Protein AF-A0A1I3JS16-F1 (afdb_monomer)

Secondary structure (DSSP, 8-state):
---SSSSSTTTTTS-------S----------TTSEEEEEEEEEEEE-S----TT-BPPPPP-GGG-SEEEEEEEETT--EEEEEE----TTS-EEEEEESSEEEEEEEEESSSS-EEEEEEEEEESTT---SSSPPEEEEEESTT----EEEEEEEE---TT----EEEEEEEETTT-PBPBPTTS-B--EEEE-SGGGTTEEEEEEEEEPSEEEEEEEEEE-TTS-EEEEEEEEEEE-TT-EEE-SS-EE--S-TT-PPPPPEEEEEEEETT--BTTEEEEEEEEEPPTT---SEEEEEEEETTSSS-EEEES---TT-TTS-EEEGGG-TTEEEE--BTT--EEEEEEETT-EEEEEEEEEETTEEPPPEEPPPP-S---PBPTTSPBP--EEE--SSPEE-EEEEEEEEEEEEESSTTSPPEEEEEEEEE---SSPEEPP--BSSSSSEEEETTEEEEEEE-TTS-EESEE-S-S-EEEEEEE--------EEE-SS-----EEEE-TT--B---S-----SSSEEEP----TT----EEEE--------S-----EEEEEEEEEETTTEEEEEEEEEEE-TTS-EEEEEEEEEEE---

Structure (mmCIF, N/CA/C/O backbone):
data_AF-A0A1I3JS16-F1
#
_entry.id   AF-A0A1I3JS16-F1
#
loop_
_atom_site.group_PDB
_atom_site.id
_atom_site.type_symbol
_atom_site.label_atom_id
_atom_site.label_alt_id
_atom_site.label_comp_id
_atom_site.label_asym_id
_atom_site.label_entity_id
_atom_site.label_seq_id
_atom_site.pdbx_PDB_ins_code
_atom_site.Cartn_x
_atom_site.Cartn_y
_atom_site.Cartn_z
_atom_site.occupancy
_atom_site.B_iso_or_equiv
_atom_site.auth_seq_id
_atom_site.auth_comp_id
_atom_site.auth_asym_id
_atom_site.auth_atom_id
_atom_site.pdbx_PDB_model_num
ATOM 1 N N . MET A 1 1 ? 3.104 -5.484 47.050 1.00 36.00 1 MET A N 1
ATOM 2 C CA . MET A 1 1 ? 2.682 -4.870 45.769 1.00 36.00 1 MET A CA 1
ATOM 3 C C . MET A 1 1 ? 2.793 -3.350 45.876 1.00 36.00 1 MET A C 1
ATOM 5 O O . MET A 1 1 ? 1.995 -2.778 46.599 1.00 36.00 1 MET A O 1
ATOM 9 N N . LYS A 1 2 ? 3.849 -2.746 45.293 1.00 24.77 2 LYS A N 1
ATOM 10 C CA . LYS A 1 2 ? 4.133 -1.285 45.111 1.00 24.77 2 LYS A CA 1
ATOM 11 C C . LYS A 1 2 ? 5.629 -0.971 44.828 1.00 24.77 2 LYS A C 1
ATOM 13 O O . LYS A 1 2 ? 6.026 0.186 44.870 1.00 24.77 2 LYS A O 1
ATOM 18 N N . LYS A 1 3 ? 6.484 -1.968 44.535 1.00 26.83 3 LYS A N 1
ATOM 19 C CA . LYS A 1 3 ? 7.935 -1.767 44.297 1.00 26.83 3 LYS A CA 1
ATOM 20 C C . LYS A 1 3 ? 8.394 -1.822 42.826 1.00 26.83 3 LYS A C 1
ATOM 22 O O . LYS A 1 3 ? 9.567 -1.589 42.583 1.00 26.83 3 LYS A O 1
ATOM 27 N N . PHE A 1 4 ? 7.504 -2.045 41.855 1.00 39.28 4 PHE A N 1
ATOM 28 C CA . PHE A 1 4 ? 7.870 -2.135 40.427 1.00 39.28 4 PHE A CA 1
ATOM 29 C C . PHE A 1 4 ? 8.138 -0.778 39.734 1.00 39.28 4 PHE A C 1
ATOM 31 O O . PHE A 1 4 ? 8.654 -0.749 38.627 1.00 39.28 4 PHE A O 1
ATOM 38 N N . VAL A 1 5 ? 7.830 0.360 40.374 1.00 34.88 5 VAL A N 1
ATOM 39 C CA . VAL A 1 5 ? 7.668 1.653 39.669 1.00 34.88 5 VAL A CA 1
ATOM 40 C C . VAL A 1 5 ? 8.932 2.531 39.618 1.00 34.88 5 VAL A C 1
ATOM 42 O O . VAL A 1 5 ? 8.975 3.488 38.857 1.00 34.88 5 VAL A O 1
ATOM 45 N N . LYS A 1 6 ? 9.995 2.249 40.385 1.00 26.12 6 LYS A N 1
ATOM 46 C CA . LYS A 1 6 ? 11.126 3.201 40.503 1.00 26.12 6 LYS A CA 1
ATOM 47 C C . LYS A 1 6 ? 12.374 2.883 39.678 1.00 26.12 6 LYS A C 1
ATOM 49 O O . LYS A 1 6 ? 13.189 3.779 39.499 1.00 26.12 6 LYS A O 1
ATOM 54 N N . SER A 1 7 ? 12.516 1.675 39.141 1.00 33.47 7 SER A N 1
ATOM 55 C CA . SER A 1 7 ? 13.768 1.269 38.479 1.00 33.47 7 SER A CA 1
ATOM 56 C C . SER A 1 7 ? 13.761 1.420 36.954 1.00 33.47 7 SER A C 1
ATOM 58 O O . SER A 1 7 ? 14.811 1.290 36.341 1.00 33.47 7 SER A O 1
ATOM 60 N N . PHE A 1 8 ? 12.612 1.728 36.338 1.00 37.50 8 PHE A N 1
ATOM 61 C CA . PHE A 1 8 ? 12.497 1.833 34.874 1.00 37.50 8 PHE A CA 1
ATOM 62 C C . PHE A 1 8 ? 12.822 3.230 34.316 1.00 37.50 8 PHE A C 1
ATOM 64 O O . PHE A 1 8 ? 13.258 3.359 33.176 1.00 37.50 8 PHE A O 1
ATOM 71 N N . LEU A 1 9 ? 12.671 4.285 35.125 1.00 28.89 9 LEU A N 1
ATOM 72 C CA . LEU A 1 9 ? 12.817 5.681 34.686 1.00 28.89 9 LEU A CA 1
ATOM 73 C C . LEU A 1 9 ? 14.262 6.110 34.374 1.00 28.89 9 LEU A C 1
ATOM 75 O O . LEU A 1 9 ? 14.454 7.177 33.804 1.00 28.89 9 LEU A O 1
ATOM 79 N N . MET A 1 10 ? 15.271 5.302 34.714 1.00 27.89 10 MET A N 1
ATOM 80 C CA . MET A 1 10 ? 16.682 5.683 34.555 1.00 27.89 10 MET A CA 1
ATOM 81 C C . MET A 1 10 ? 17.410 4.950 33.412 1.00 27.89 10 MET A C 1
ATOM 83 O O . MET A 1 10 ? 18.504 5.359 33.040 1.00 27.89 10 MET A O 1
ATOM 87 N N . ALA A 1 11 ? 16.806 3.916 32.811 1.00 33.19 11 ALA A N 1
ATOM 88 C CA . ALA A 1 11 ? 17.453 3.091 31.779 1.00 33.19 11 ALA A CA 1
ATOM 89 C C . ALA A 1 11 ? 17.170 3.541 30.330 1.00 33.19 11 ALA A C 1
ATOM 91 O O . ALA A 1 11 ? 17.898 3.158 29.418 1.00 33.19 11 ALA A O 1
ATOM 92 N N . ALA A 1 12 ? 16.173 4.404 30.098 1.00 28.02 12 ALA A N 1
ATOM 93 C CA . ALA A 1 12 ? 15.849 4.901 28.755 1.00 28.02 12 ALA A CA 1
ATOM 94 C C . ALA A 1 12 ? 16.879 5.905 28.185 1.00 28.02 12 ALA A C 1
ATOM 96 O O . ALA A 1 12 ? 16.790 6.271 27.019 1.00 28.02 12 ALA A O 1
ATOM 97 N N . ALA A 1 13 ? 17.863 6.342 28.980 1.00 25.38 13 ALA A N 1
ATOM 98 C CA . ALA A 1 13 ? 18.853 7.343 28.573 1.00 25.38 13 ALA A CA 1
ATOM 99 C C . ALA A 1 13 ? 20.267 6.784 28.296 1.00 25.38 13 ALA A C 1
ATOM 101 O O . ALA A 1 13 ? 21.154 7.569 27.975 1.00 25.38 13 ALA A O 1
ATOM 102 N N . ALA A 1 14 ? 20.508 5.468 28.411 1.00 24.94 14 ALA A N 1
ATOM 103 C CA . ALA A 1 14 ? 21.877 4.920 28.418 1.00 24.94 14 ALA A CA 1
ATOM 104 C C . ALA A 1 14 ? 22.189 3.792 27.411 1.00 24.94 14 ALA A C 1
ATOM 106 O O . ALA A 1 14 ? 23.274 3.223 27.487 1.00 24.94 14 ALA A O 1
ATOM 107 N N . LEU A 1 15 ? 21.324 3.492 26.434 1.00 32.91 15 LEU A N 1
ATOM 108 C CA . LEU A 1 15 ? 21.710 2.672 25.272 1.00 32.91 15 LEU A CA 1
ATOM 109 C C . LEU A 1 15 ? 21.661 3.512 23.987 1.00 32.91 15 LEU A C 1
ATOM 111 O O . LEU A 1 15 ? 20.773 3.381 23.151 1.00 32.91 15 LEU A O 1
ATOM 115 N N . MET A 1 16 ? 22.640 4.406 23.842 1.00 26.41 16 MET A N 1
ATOM 116 C CA . MET A 1 16 ? 23.103 4.853 22.529 1.00 26.41 16 MET A CA 1
ATOM 117 C C . MET A 1 16 ? 24.482 4.239 22.270 1.00 26.41 16 MET A C 1
ATOM 119 O O . MET A 1 16 ? 25.344 4.303 23.141 1.00 26.41 16 MET A O 1
ATOM 123 N N . LEU A 1 17 ? 24.664 3.734 21.043 1.00 23.64 17 LEU A N 1
ATOM 124 C CA . LEU A 1 17 ? 25.886 3.186 20.429 1.00 23.64 17 LEU A CA 1
ATOM 125 C C . LEU A 1 17 ? 26.312 1.781 20.897 1.00 23.64 17 LEU A C 1
ATOM 127 O O . LEU A 1 17 ? 26.845 1.614 21.982 1.00 23.64 17 LEU A O 1
ATOM 131 N N . PHE A 1 18 ? 26.136 0.774 20.032 1.00 23.62 18 PHE A N 1
ATOM 132 C CA . PHE A 1 18 ? 27.180 0.313 19.102 1.00 23.62 18 PHE A CA 1
ATOM 133 C C . PHE A 1 18 ? 26.540 -0.486 17.954 1.00 23.62 18 PHE A C 1
ATOM 135 O O . PHE A 1 18 ? 26.076 -1.608 18.131 1.00 23.62 18 PHE A O 1
ATOM 142 N N . ALA A 1 19 ? 26.547 0.097 16.754 1.00 26.88 19 ALA A N 1
ATOM 143 C CA . ALA A 1 19 ? 26.503 -0.678 15.523 1.00 26.88 19 ALA A CA 1
ATOM 144 C C . ALA A 1 19 ? 27.893 -1.299 15.330 1.00 26.88 19 ALA A C 1
ATOM 146 O O . ALA A 1 19 ? 28.891 -0.582 15.292 1.00 26.88 19 ALA A O 1
ATOM 147 N N . GLY A 1 20 ? 27.958 -2.622 15.228 1.00 20.98 20 GLY A N 1
ATOM 148 C CA . GLY A 1 20 ? 29.197 -3.344 14.975 1.00 20.98 20 GLY A CA 1
ATOM 149 C C . GLY A 1 20 ? 28.894 -4.666 14.294 1.00 20.98 20 GLY A C 1
ATOM 150 O O . GLY A 1 20 ? 28.431 -5.608 14.930 1.00 20.98 20 GLY A O 1
ATOM 151 N N . CYS A 1 21 ? 29.133 -4.717 12.986 1.00 21.02 21 CYS A N 1
ATOM 152 C CA . CYS A 1 21 ? 29.201 -5.957 12.231 1.00 21.02 21 CYS A CA 1
ATOM 153 C C . CYS A 1 21 ? 30.266 -6.882 12.843 1.00 21.02 21 CYS A C 1
ATOM 155 O O . CYS A 1 21 ? 31.395 -6.459 13.068 1.00 21.02 21 CYS A O 1
ATOM 157 N N . SER A 1 22 ? 29.867 -8.130 13.093 1.00 29.55 22 SER A N 1
ATOM 158 C CA . SER A 1 22 ? 30.662 -9.368 13.098 1.00 29.55 22 SER A CA 1
ATOM 159 C C . SER A 1 22 ? 32.195 -9.257 13.129 1.00 29.55 22 SER A C 1
ATOM 161 O O . SER A 1 22 ? 32.814 -8.894 12.130 1.00 29.55 22 SER A O 1
ATOM 163 N N . ASN A 1 23 ? 32.789 -9.717 14.231 1.00 26.16 23 ASN A N 1
ATOM 164 C CA . ASN A 1 23 ? 33.815 -10.773 14.327 1.00 26.16 23 ASN A CA 1
ATOM 165 C C . ASN A 1 23 ? 34.507 -10.649 15.691 1.00 26.16 23 ASN A C 1
ATOM 167 O O . ASN A 1 23 ? 34.767 -9.523 16.097 1.00 26.16 23 ASN A O 1
ATOM 171 N N . LEU A 1 24 ? 34.836 -11.787 16.328 1.00 27.75 24 LEU A N 1
ATOM 172 C CA . LEU A 1 24 ? 35.966 -12.033 17.258 1.00 27.75 24 LEU A CA 1
ATOM 173 C C . LEU A 1 24 ? 35.576 -12.843 18.501 1.00 27.75 24 LEU A C 1
ATOM 175 O O . LEU A 1 24 ? 34.729 -12.398 19.256 1.00 27.75 24 LEU A O 1
ATOM 179 N N . GLY A 1 25 ? 36.349 -13.908 18.763 1.00 23.89 25 GLY A N 1
ATOM 180 C CA . GLY A 1 25 ? 36.995 -14.118 20.070 1.00 23.89 25 GLY A CA 1
ATOM 181 C C . GLY A 1 25 ? 36.412 -15.188 20.997 1.00 23.89 25 GLY A C 1
ATOM 182 O O . GLY A 1 25 ? 35.288 -15.073 21.460 1.00 23.89 25 GLY A O 1
ATOM 183 N N . ASN A 1 26 ? 37.220 -16.204 21.312 1.00 30.47 26 ASN A N 1
ATOM 184 C CA . ASN A 1 26 ? 36.952 -17.215 22.337 1.00 30.47 26 ASN A CA 1
ATOM 185 C C . ASN A 1 26 ? 36.734 -16.581 23.721 1.00 30.47 26 ASN A C 1
ATOM 187 O O . ASN A 1 26 ? 37.569 -15.789 24.146 1.00 30.47 26 ASN A O 1
ATOM 191 N N . ASP A 1 27 ? 35.637 -16.952 24.391 1.00 30.33 27 ASP A N 1
ATOM 192 C CA . ASP A 1 27 ? 35.589 -17.439 25.783 1.00 30.33 27 ASP A CA 1
ATOM 193 C C . ASP A 1 27 ? 34.128 -17.484 26.266 1.00 30.33 27 ASP A C 1
ATOM 195 O O . ASP A 1 27 ? 33.541 -16.473 26.647 1.00 30.33 27 ASP A O 1
ATOM 199 N N . ALA A 1 28 ? 33.529 -18.680 26.267 1.00 31.55 28 ALA A N 1
ATOM 200 C CA . ALA A 1 28 ? 32.323 -18.958 27.040 1.00 31.55 28 ALA A CA 1
ATOM 201 C C . ALA A 1 28 ? 32.706 -19.817 28.243 1.00 31.55 28 ALA A C 1
ATOM 203 O O . ALA A 1 28 ? 33.128 -20.965 28.100 1.00 31.55 28 ALA A O 1
ATOM 204 N N . THR A 1 29 ? 32.539 -19.270 29.441 1.00 33.59 29 THR A N 1
ATOM 205 C CA . THR A 1 29 ? 32.572 -20.048 30.675 1.00 33.59 29 THR A CA 1
ATOM 206 C C . THR A 1 29 ? 31.297 -20.883 30.759 1.00 33.59 29 THR A C 1
ATOM 208 O O . THR A 1 29 ? 30.212 -20.374 31.031 1.00 33.59 29 THR A O 1
ATOM 211 N N . VAL A 1 30 ? 31.432 -22.191 30.533 1.00 34.38 30 VAL A N 1
ATOM 212 C CA . VAL A 1 30 ? 30.444 -23.190 30.953 1.00 34.38 30 VAL A CA 1
ATOM 213 C C . VAL A 1 30 ? 30.446 -23.188 32.481 1.00 34.38 30 VAL A C 1
ATOM 215 O O . VAL A 1 30 ? 31.340 -23.758 33.100 1.00 34.38 30 VAL A O 1
ATOM 218 N N . SER A 1 31 ? 29.500 -22.490 33.109 1.00 35.59 31 SER A N 1
ATOM 219 C CA . SER A 1 31 ? 29.285 -22.601 34.553 1.00 35.59 31 SER A CA 1
ATOM 220 C C . SER A 1 31 ? 27.996 -23.370 34.816 1.00 35.59 31 SER A C 1
ATOM 222 O O . SER A 1 31 ? 26.904 -22.807 34.746 1.00 35.59 31 SER A O 1
ATOM 224 N N . GLY A 1 32 ? 28.142 -24.656 35.119 1.00 36.16 32 GLY A N 1
ATOM 225 C CA . GLY A 1 32 ? 27.068 -25.523 35.591 1.00 36.16 32 GLY A CA 1
ATOM 226 C C . GLY A 1 32 ? 27.422 -26.991 35.371 1.00 36.16 32 GLY A C 1
ATOM 227 O O . GLY A 1 32 ? 27.642 -27.396 34.233 1.00 36.16 32 GLY A O 1
ATOM 228 N N . ASP A 1 33 ? 27.442 -27.779 36.446 1.00 41.00 33 ASP A N 1
ATOM 229 C CA . ASP A 1 33 ? 27.778 -29.217 36.470 1.00 41.00 33 ASP A CA 1
ATOM 230 C C . ASP A 1 33 ? 26.831 -30.123 35.633 1.00 41.00 33 ASP A C 1
ATOM 232 O O . ASP A 1 33 ? 27.049 -31.327 35.555 1.00 41.00 33 ASP A O 1
ATOM 236 N N . ASP A 1 34 ? 25.831 -29.557 34.939 1.00 50.56 34 ASP A N 1
ATOM 237 C CA . ASP A 1 34 ? 24.739 -30.281 34.259 1.00 50.56 34 ASP A CA 1
ATOM 238 C C . ASP A 1 34 ? 24.658 -30.058 32.725 1.00 50.56 34 ASP A C 1
ATOM 240 O O . ASP A 1 34 ? 23.639 -30.364 32.105 1.00 50.56 34 ASP A O 1
ATOM 244 N N . GLY A 1 35 ? 25.682 -29.487 32.074 1.00 58.66 35 GLY A N 1
ATOM 245 C CA . GLY A 1 35 ? 25.677 -29.293 30.606 1.00 58.66 35 GLY A CA 1
ATOM 246 C C . GLY A 1 35 ? 24.716 -28.204 30.094 1.00 58.66 35 GLY A C 1
ATOM 247 O O . GLY A 1 35 ? 24.325 -28.206 28.922 1.00 58.66 35 GLY A O 1
ATOM 248 N N . LYS A 1 36 ? 24.331 -27.265 30.968 1.00 65.19 36 LYS A N 1
ATOM 249 C CA . LYS A 1 36 ? 23.505 -26.092 30.642 1.00 65.19 36 LYS A CA 1
ATOM 250 C C . LYS A 1 36 ? 24.363 -24.849 30.400 1.00 65.19 36 LYS A C 1
ATOM 252 O O . LYS A 1 36 ? 25.392 -24.650 31.039 1.00 65.19 36 LYS A O 1
ATOM 257 N N . VAL A 1 37 ? 23.902 -23.990 29.497 1.00 67.56 37 VAL A N 1
ATOM 258 C CA . VAL A 1 37 ? 24.493 -22.700 29.133 1.00 67.56 37 VAL A CA 1
ATOM 259 C C . VAL A 1 37 ? 23.597 -21.577 29.652 1.00 67.56 37 VAL A C 1
ATOM 261 O O . VAL A 1 37 ? 22.381 -21.597 29.442 1.00 67.56 37 VAL A O 1
ATOM 264 N N . VAL A 1 38 ? 24.191 -20.584 30.319 1.00 75.25 38 VAL A N 1
ATOM 265 C CA . VAL A 1 38 ? 23.487 -19.372 30.761 1.00 75.25 38 VAL A CA 1
ATOM 266 C C . VAL A 1 38 ? 23.425 -18.375 29.604 1.00 75.25 38 VAL A C 1
ATOM 268 O O . VAL A 1 38 ? 24.453 -17.962 29.073 1.00 75.25 38 VAL A O 1
ATOM 271 N N . LEU A 1 39 ? 22.215 -17.961 29.235 1.00 77.19 39 LEU A N 1
ATOM 272 C CA . LEU A 1 39 ? 21.958 -16.953 28.211 1.00 77.19 39 LEU A CA 1
ATOM 273 C C . LEU A 1 39 ? 21.463 -15.655 28.854 1.00 77.19 39 LEU A C 1
ATOM 275 O O . LEU A 1 39 ? 20.434 -15.652 29.533 1.00 77.19 39 LEU A O 1
ATOM 279 N N . THR A 1 40 ? 22.152 -14.545 28.584 1.00 78.88 40 THR A N 1
ATOM 280 C CA . THR A 1 40 ? 21.686 -13.193 28.927 1.00 78.88 40 THR A CA 1
ATOM 281 C C . THR A 1 40 ? 20.823 -12.637 27.793 1.00 78.88 40 THR A C 1
ATOM 283 O O . THR A 1 40 ? 21.213 -12.672 26.627 1.00 78.88 40 THR A O 1
ATOM 286 N N . ILE A 1 41 ? 19.651 -12.110 28.135 1.00 78.25 41 ILE A N 1
ATOM 287 C CA . ILE A 1 41 ? 18.628 -11.598 27.221 1.00 78.25 41 ILE A CA 1
ATOM 288 C C . ILE A 1 41 ? 18.443 -10.101 27.457 1.00 78.25 41 ILE A C 1
ATOM 290 O O . ILE A 1 41 ? 18.368 -9.668 28.605 1.00 78.25 41 ILE A O 1
ATOM 294 N N . GLY A 1 42 ? 18.308 -9.334 26.378 1.00 74.88 42 GLY A N 1
ATOM 295 C CA . GLY A 1 42 ? 17.901 -7.928 26.395 1.00 74.88 42 GLY A CA 1
ATOM 296 C C . GLY A 1 42 ? 16.751 -7.655 25.421 1.00 74.88 42 GLY A C 1
ATOM 297 O O . GLY A 1 42 ? 16.363 -8.522 24.633 1.00 74.88 42 GLY A O 1
ATOM 298 N N . ILE A 1 43 ? 16.211 -6.438 25.451 1.00 74.50 43 ILE A N 1
ATOM 299 C CA . ILE A 1 43 ? 15.194 -5.972 24.497 1.00 74.50 43 ILE A CA 1
ATOM 300 C C . ILE A 1 43 ? 15.722 -4.714 23.810 1.00 74.50 43 ILE A C 1
ATOM 302 O O . ILE A 1 43 ? 16.021 -3.731 24.479 1.00 74.50 43 ILE A O 1
ATOM 306 N N . ASP A 1 44 ? 15.818 -4.749 22.481 1.00 68.19 44 ASP A N 1
ATOM 307 C CA . ASP A 1 44 ? 16.386 -3.676 21.640 1.00 68.19 44 ASP A CA 1
ATOM 308 C C . ASP A 1 44 ? 15.285 -2.826 20.977 1.00 68.19 44 ASP A C 1
ATOM 310 O O . ASP A 1 44 ? 15.390 -2.342 19.854 1.00 68.19 44 ASP A O 1
ATOM 314 N N . GLY A 1 45 ? 14.161 -2.691 21.683 1.00 59.47 45 GLY A N 1
ATOM 315 C CA . GLY A 1 45 ? 13.013 -1.893 21.271 1.00 59.47 45 GLY A CA 1
ATOM 316 C C . GLY A 1 45 ? 11.753 -2.695 20.951 1.00 59.47 45 GLY A C 1
ATOM 317 O O . GLY A 1 45 ? 11.738 -3.925 20.834 1.00 59.47 45 GLY A O 1
ATOM 318 N N . TYR A 1 46 ? 10.667 -1.939 20.814 1.00 62.78 46 TYR A N 1
ATOM 319 C CA . TYR A 1 46 ? 9.335 -2.431 20.504 1.00 62.78 46 TYR A CA 1
ATOM 320 C C . TYR A 1 46 ? 8.863 -1.696 19.254 1.00 62.78 46 TYR A C 1
ATOM 322 O O . TYR A 1 46 ? 8.722 -0.474 19.267 1.00 62.78 46 TYR A O 1
ATOM 330 N N . ASN A 1 47 ? 8.605 -2.430 18.177 1.00 54.09 47 ASN A N 1
ATOM 331 C CA . ASN A 1 47 ? 7.801 -1.885 17.100 1.00 54.09 47 ASN A CA 1
ATOM 332 C C . ASN A 1 47 ? 6.346 -1.946 17.581 1.00 54.09 47 ASN A C 1
ATOM 334 O O . ASN A 1 47 ? 5.715 -3.006 17.559 1.00 54.09 47 ASN A O 1
ATOM 338 N N . GLY A 1 48 ? 5.801 -0.798 17.996 1.00 45.03 48 GLY A N 1
ATOM 339 C CA . GLY A 1 48 ? 4.362 -0.576 17.838 1.00 45.03 48 GLY A CA 1
ATOM 340 C C . GLY A 1 48 ? 3.982 -0.731 16.357 1.00 45.03 48 GLY A C 1
ATOM 341 O O . GLY A 1 48 ? 4.871 -0.927 15.528 1.00 45.03 48 GLY A O 1
ATOM 342 N N . PRO A 1 49 ? 2.699 -0.668 15.976 1.00 41.16 49 PRO A N 1
ATOM 343 C CA . PRO A 1 49 ? 2.353 -0.556 14.561 1.00 41.16 49 PRO A CA 1
ATOM 344 C C . PRO A 1 49 ? 3.082 0.663 13.960 1.00 41.16 49 PRO A C 1
ATOM 346 O O . PRO A 1 49 ? 2.679 1.803 14.158 1.00 41.16 49 PRO A O 1
ATOM 349 N N . SER A 1 50 ? 4.226 0.420 13.316 1.00 32.94 50 SER A N 1
ATOM 350 C CA . SER A 1 50 ? 5.070 1.407 12.654 1.00 32.94 50 SER A CA 1
ATOM 351 C C . SER A 1 50 ? 4.590 1.533 11.217 1.00 32.94 50 SER A C 1
ATOM 353 O O . SER A 1 50 ? 4.433 0.515 10.540 1.00 32.94 50 SER A O 1
ATOM 355 N N . GLY A 1 51 ? 4.343 2.760 10.769 1.00 36.50 51 GLY A N 1
ATOM 356 C CA . GLY A 1 51 ? 3.979 3.033 9.383 1.00 36.50 51 GLY A CA 1
ATOM 357 C C . GLY A 1 51 ? 3.049 4.220 9.239 1.00 36.50 51 GLY A C 1
ATOM 358 O O . GLY A 1 51 ? 1.831 4.046 9.237 1.00 36.50 51 GLY A O 1
ATOM 359 N N . ASN A 1 52 ? 3.630 5.413 9.088 1.00 34.03 52 ASN A N 1
ATOM 360 C CA . ASN A 1 52 ? 2.930 6.622 8.661 1.00 34.03 52 ASN A CA 1
ATOM 361 C C . ASN A 1 52 ? 2.238 6.387 7.311 1.00 34.03 52 ASN A C 1
ATOM 363 O O . ASN A 1 52 ? 2.853 6.468 6.251 1.00 34.03 52 ASN A O 1
ATOM 367 N N . VAL A 1 53 ? 0.930 6.184 7.372 1.00 33.59 53 VAL A N 1
ATOM 368 C CA . VAL A 1 53 ? 0.001 6.712 6.378 1.00 33.59 53 VAL A CA 1
ATOM 369 C C . VAL A 1 53 ? -0.902 7.682 7.130 1.00 33.59 53 VAL A C 1
ATOM 371 O O . VAL A 1 53 ? -1.409 7.346 8.203 1.00 33.59 53 VAL A O 1
ATOM 374 N N . SER A 1 54 ? -0.965 8.912 6.626 1.00 39.38 54 SER A N 1
ATOM 375 C CA . SER A 1 54 ? -1.720 10.060 7.143 1.00 39.38 54 SER A CA 1
ATOM 376 C C . SER A 1 54 ? -2.885 9.709 8.068 1.00 39.38 54 SER A C 1
ATOM 378 O O . SER A 1 54 ? -3.737 8.894 7.730 1.00 39.38 54 SER A O 1
ATOM 380 N N . ARG A 1 55 ? -2.868 10.302 9.271 1.00 51.72 55 ARG A N 1
ATOM 381 C CA . ARG A 1 55 ? -3.919 10.265 10.311 1.00 51.72 55 ARG A CA 1
ATOM 382 C C . ARG A 1 55 ? -4.508 8.897 10.691 1.00 51.72 55 ARG A C 1
ATOM 384 O O . ARG A 1 55 ? -5.526 8.876 11.376 1.00 51.72 55 ARG A O 1
ATOM 391 N N . THR A 1 56 ? -3.849 7.778 10.375 1.00 63.03 56 THR A N 1
ATOM 392 C CA . THR A 1 56 ? -4.278 6.458 10.871 1.00 63.03 56 THR A CA 1
ATOM 393 C C . THR A 1 56 ? -4.519 6.518 12.377 1.00 63.03 56 THR A C 1
ATOM 395 O O . THR A 1 56 ? -3.615 6.876 13.140 1.00 63.03 56 THR A O 1
ATOM 398 N N . VAL A 1 57 ? -5.732 6.165 12.808 1.00 74.06 57 VAL A N 1
ATOM 399 C CA . VAL A 1 57 ? -6.055 6.095 14.232 1.00 74.06 57 VAL A CA 1
ATOM 400 C C . VAL A 1 57 ? -5.337 4.875 14.787 1.00 74.06 57 VAL A C 1
ATOM 402 O O . VAL A 1 57 ? -5.758 3.730 14.604 1.00 74.06 57 VAL A O 1
ATOM 405 N N . ASN A 1 58 ? -4.187 5.136 15.394 1.00 73.81 58 ASN A N 1
ATOM 406 C CA . ASN A 1 58 ? -3.299 4.123 15.924 1.00 73.81 58 ASN A CA 1
ATOM 407 C C . ASN A 1 58 ? -3.588 3.881 17.406 1.00 73.81 58 ASN A C 1
ATOM 409 O O . ASN A 1 58 ? -3.979 4.804 18.123 1.00 73.81 58 ASN A O 1
ATOM 413 N N . PRO A 1 59 ? -3.364 2.657 17.904 1.00 72.75 59 PRO A N 1
ATOM 414 C CA . PRO A 1 59 ? -3.308 2.445 19.339 1.00 72.75 59 PRO A CA 1
ATOM 415 C C . PRO A 1 59 ? -2.160 3.282 19.912 1.00 72.75 59 PRO A C 1
ATOM 417 O O . PRO A 1 59 ? -1.103 3.380 19.286 1.00 72.75 59 PRO A O 1
ATOM 420 N N . GLY A 1 60 ? -2.348 3.845 21.109 1.00 69.19 60 GLY A N 1
ATOM 421 C CA . GLY A 1 60 ? -1.320 4.661 21.762 1.00 69.19 60 GLY A CA 1
ATOM 422 C C . GLY A 1 60 ? 0.026 3.934 21.879 1.00 69.19 60 GLY A C 1
ATOM 423 O O . GLY A 1 60 ? 0.096 2.700 21.820 1.00 69.19 60 GLY A O 1
ATOM 424 N N . THR A 1 61 ? 1.116 4.671 22.059 1.00 70.69 61 THR A N 1
ATOM 425 C CA . THR A 1 61 ? 2.453 4.071 22.199 1.00 70.69 61 THR A CA 1
ATOM 426 C C . THR A 1 61 ? 2.486 3.090 23.371 1.00 70.69 61 THR A C 1
ATOM 428 O O . THR A 1 61 ? 1.939 3.372 24.432 1.00 70.69 61 THR A O 1
ATOM 431 N N . ILE A 1 62 ? 3.095 1.918 23.170 1.00 72.00 62 ILE A N 1
ATOM 432 C CA . ILE A 1 62 ? 3.304 0.943 24.242 1.00 72.00 62 ILE A CA 1
ATOM 433 C C . ILE A 1 62 ? 4.701 1.110 24.824 1.00 72.00 62 ILE A C 1
ATOM 435 O O . ILE A 1 62 ? 5.689 1.225 24.098 1.00 72.00 62 ILE A O 1
ATOM 439 N N . THR A 1 63 ? 4.771 1.126 26.142 1.00 71.81 63 THR A N 1
ATOM 440 C CA . THR A 1 63 ? 5.998 1.266 26.910 1.00 71.81 63 THR A CA 1
ATOM 441 C C . THR A 1 63 ? 6.182 0.051 27.803 1.00 71.81 63 THR A C 1
ATOM 443 O O . THR A 1 63 ? 5.264 -0.725 28.059 1.00 71.81 63 THR A O 1
ATOM 446 N N . SER A 1 64 ? 7.386 -0.109 28.333 1.00 69.88 64 SER A N 1
ATOM 447 C CA . SER A 1 64 ? 7.669 -1.157 29.309 1.00 69.88 64 SER A CA 1
ATOM 448 C C . SER A 1 64 ? 6.841 -1.059 30.592 1.00 69.88 64 SER A C 1
ATOM 450 O O . SER A 1 64 ? 6.653 -2.070 31.264 1.00 69.88 64 SER A O 1
ATOM 452 N N . ALA A 1 65 ? 6.343 0.134 30.931 1.00 73.50 65 ALA A N 1
ATOM 453 C CA . ALA A 1 65 ? 5.472 0.343 32.084 1.00 73.50 65 ALA A CA 1
ATOM 454 C C . ALA A 1 65 ? 4.081 -0.285 31.896 1.00 73.50 65 ALA A C 1
ATOM 456 O O . ALA A 1 65 ? 3.398 -0.542 32.886 1.00 73.50 65 ALA A O 1
ATOM 457 N N . ASP A 1 66 ? 3.685 -0.558 30.650 1.00 78.19 66 ASP A N 1
ATOM 458 C CA . ASP A 1 66 ? 2.403 -1.179 30.322 1.00 78.19 66 ASP A CA 1
ATOM 459 C C . ASP A 1 66 ? 2.428 -2.705 30.493 1.00 78.19 66 ASP A C 1
ATOM 461 O O . ASP A 1 66 ? 1.377 -3.346 30.466 1.00 78.19 66 ASP A O 1
ATOM 465 N N . PHE A 1 67 ? 3.609 -3.313 30.665 1.00 86.25 67 PHE A N 1
ATOM 466 C CA . PHE A 1 67 ? 3.725 -4.763 30.777 1.00 86.25 67 PHE A CA 1
ATOM 467 C C . PHE A 1 67 ? 3.539 -5.249 32.215 1.00 86.25 67 PHE A C 1
ATOM 469 O O . PHE A 1 67 ? 4.248 -4.832 33.131 1.00 86.25 67 PHE A O 1
ATOM 476 N N . SER A 1 68 ? 2.635 -6.210 32.405 1.00 88.44 68 SER A N 1
ATOM 477 C CA . SER A 1 68 ? 2.489 -6.940 33.667 1.00 88.44 68 SER A CA 1
ATOM 478 C C . SER A 1 68 ? 3.546 -8.034 33.817 1.00 88.44 68 SER A C 1
ATOM 480 O O . SER A 1 68 ? 4.009 -8.300 34.926 1.00 88.44 68 SER A O 1
ATOM 482 N N . LYS A 1 69 ? 3.927 -8.675 32.704 1.00 90.69 69 LYS A N 1
ATOM 483 C CA . LYS A 1 69 ? 4.962 -9.710 32.650 1.00 90.69 69 LYS A CA 1
ATOM 484 C C . LYS A 1 69 ? 5.532 -9.866 31.245 1.00 90.69 69 LYS A C 1
ATOM 486 O O . LYS A 1 69 ? 4.892 -9.535 30.245 1.00 90.69 69 LYS A O 1
ATOM 491 N N . ILE A 1 70 ? 6.720 -10.454 31.189 1.00 91.12 70 ILE A N 1
ATOM 492 C CA . ILE A 1 70 ? 7.357 -10.918 29.959 1.00 91.12 70 ILE A CA 1
ATOM 493 C C . ILE A 1 70 ? 7.699 -12.392 30.162 1.00 91.12 70 ILE A C 1
ATOM 495 O O . ILE A 1 70 ? 8.305 -12.743 31.175 1.00 91.12 70 ILE A O 1
ATOM 499 N N . THR A 1 71 ? 7.301 -13.254 29.232 1.00 94.62 71 THR A N 1
ATOM 500 C CA . THR A 1 71 ? 7.611 -14.687 29.269 1.00 94.62 71 THR A CA 1
ATOM 501 C C . THR A 1 71 ? 8.497 -15.080 28.100 1.00 94.62 71 THR A C 1
ATOM 503 O O . THR A 1 71 ? 8.473 -14.442 27.049 1.00 94.62 71 THR A O 1
ATOM 506 N N . ILE A 1 72 ? 9.282 -16.136 28.279 1.00 94.25 72 ILE A N 1
ATOM 507 C CA . ILE A 1 72 ? 10.065 -16.755 27.213 1.00 94.25 72 ILE A CA 1
ATOM 508 C C . ILE A 1 72 ? 9.803 -18.255 27.175 1.00 94.25 72 ILE A C 1
ATOM 510 O O . ILE A 1 72 ? 9.710 -18.904 28.216 1.00 94.25 72 ILE A O 1
ATOM 514 N N . LYS A 1 73 ? 9.696 -18.793 25.963 1.00 94.88 73 LYS A N 1
ATOM 515 C CA . LYS A 1 73 ? 9.611 -20.226 25.667 1.00 94.88 73 LYS A CA 1
ATOM 516 C C . LYS A 1 73 ? 10.445 -20.547 24.432 1.00 94.88 73 LYS A C 1
ATOM 518 O O . LYS A 1 73 ? 10.772 -19.640 23.663 1.00 94.88 73 LYS A O 1
ATOM 523 N N . GLY A 1 74 ? 10.747 -21.814 24.197 1.00 93.38 74 GLY A N 1
ATOM 524 C CA . GLY A 1 74 ? 11.418 -22.204 22.963 1.00 93.38 74 GLY A CA 1
ATOM 525 C C . GLY A 1 74 ? 11.518 -23.700 22.760 1.00 93.38 74 GLY A C 1
ATOM 526 O O . GLY A 1 74 ? 11.156 -24.484 23.632 1.00 93.38 74 GLY A O 1
ATOM 527 N N . GLU A 1 75 ? 12.023 -24.063 21.594 1.00 94.69 75 GLU A N 1
ATOM 528 C CA . GLU A 1 75 ? 12.290 -25.440 21.193 1.00 94.69 75 GLU A CA 1
ATOM 529 C C . GLU A 1 75 ? 13.670 -25.497 20.538 1.00 94.69 75 GLU A C 1
ATOM 531 O O . GLU A 1 75 ? 14.086 -24.538 19.871 1.00 94.69 75 GLU A O 1
ATOM 536 N N . SER A 1 76 ? 14.398 -26.582 20.772 1.00 91.44 76 SER A N 1
ATOM 537 C CA . SER A 1 76 ? 15.713 -26.800 20.188 1.00 91.44 76 SER A CA 1
ATOM 538 C C . SER A 1 76 ? 15.632 -27.562 18.859 1.00 91.44 76 SER A C 1
ATOM 540 O O . SER A 1 76 ? 14.643 -28.236 18.576 1.00 91.44 76 SER A O 1
ATOM 542 N N . GLU A 1 77 ? 16.675 -27.497 18.024 1.00 88.69 77 GLU A N 1
ATOM 543 C CA . GLU A 1 77 ? 16.769 -28.328 16.807 1.00 88.69 77 GLU A CA 1
ATOM 544 C C . GLU A 1 77 ? 16.762 -29.834 17.119 1.00 88.69 77 GLU A C 1
ATOM 546 O O . GLU A 1 77 ? 16.391 -30.631 16.259 1.00 88.69 77 GLU A O 1
ATOM 551 N N . SER A 1 78 ? 17.159 -30.229 18.333 1.00 87.12 78 SER A N 1
ATOM 552 C CA . SER A 1 78 ? 17.075 -31.618 18.808 1.00 87.12 78 SER A CA 1
ATOM 553 C C . SER A 1 78 ? 15.728 -31.961 19.453 1.00 87.12 78 SER A C 1
ATOM 555 O O . SER A 1 78 ? 15.601 -33.039 20.029 1.00 87.12 78 SER A O 1
ATOM 557 N N . TYR A 1 79 ? 14.730 -31.078 19.335 1.00 84.19 79 TYR A N 1
ATOM 558 C CA . TYR A 1 79 ? 13.380 -31.215 19.892 1.00 84.19 79 TYR A CA 1
ATOM 559 C C . TYR A 1 79 ? 13.296 -31.154 21.429 1.00 84.19 79 TYR A C 1
ATOM 561 O O . TYR A 1 79 ? 12.300 -31.589 22.013 1.00 84.19 79 TYR A O 1
ATOM 569 N N . ASP A 1 80 ? 14.296 -30.573 22.102 1.00 87.38 80 ASP A N 1
ATOM 570 C CA . ASP A 1 80 ? 14.167 -30.234 23.521 1.00 87.38 80 ASP A CA 1
ATOM 571 C C . ASP A 1 80 ? 13.230 -29.032 23.679 1.00 87.38 80 ASP A C 1
ATOM 573 O O . ASP A 1 80 ? 13.343 -28.027 22.976 1.00 87.38 80 ASP A O 1
ATOM 577 N N . SER A 1 81 ? 12.320 -29.091 24.652 1.00 89.81 81 SER A N 1
ATOM 578 C CA . SER A 1 81 ? 11.409 -27.983 24.945 1.00 89.81 81 SER A CA 1
ATOM 579 C C . SER A 1 81 ? 11.901 -27.143 26.124 1.00 89.81 81 SER A C 1
ATOM 581 O O . SER A 1 81 ? 12.120 -27.666 27.220 1.00 89.81 81 SER A O 1
ATOM 583 N N . PHE A 1 82 ? 11.958 -25.826 25.949 1.00 91.62 82 PHE A N 1
ATOM 584 C CA . PHE A 1 82 ? 12.079 -24.869 27.041 1.00 91.62 82 PHE A CA 1
ATOM 585 C C . PHE A 1 82 ? 10.685 -24.355 27.406 1.00 91.62 82 PHE A C 1
ATOM 587 O O . PHE A 1 82 ? 10.076 -23.560 26.680 1.00 91.62 82 PHE A O 1
ATOM 594 N N . THR A 1 83 ? 10.171 -24.855 28.532 1.00 93.06 83 THR A N 1
ATOM 595 C CA . THR A 1 83 ? 8.841 -24.499 29.042 1.00 93.06 83 THR A CA 1
ATOM 596 C C . THR A 1 83 ? 8.760 -23.003 29.330 1.00 93.06 83 THR A C 1
ATOM 598 O O . THR A 1 83 ? 9.739 -22.388 29.750 1.00 93.06 83 THR A O 1
ATOM 601 N N . GLU A 1 84 ? 7.581 -22.420 29.109 1.00 94.19 84 GLU A N 1
ATOM 602 C CA . GLU A 1 84 ? 7.358 -20.996 29.329 1.00 94.19 84 GLU A CA 1
ATOM 603 C C . GLU A 1 84 ? 7.758 -20.565 30.748 1.00 94.19 84 GLU A C 1
ATOM 605 O O . GLU A 1 84 ? 7.291 -21.120 31.745 1.00 94.19 84 GLU A O 1
ATOM 610 N N . LYS A 1 85 ? 8.611 -19.541 30.829 1.00 93.81 85 LYS A N 1
ATOM 611 C CA . LYS A 1 85 ? 9.082 -18.954 32.083 1.00 93.81 85 LYS A CA 1
ATOM 612 C C . LYS A 1 85 ? 8.892 -17.444 32.065 1.00 93.81 85 LYS A C 1
ATOM 614 O O . LYS A 1 85 ? 9.259 -16.785 31.094 1.00 93.81 85 LYS A O 1
ATOM 619 N N . THR A 1 86 ? 8.372 -16.887 33.155 1.00 93.06 86 THR A N 1
ATOM 620 C CA . THR A 1 86 ? 8.361 -15.434 33.374 1.00 93.06 86 THR A CA 1
ATOM 621 C C . THR A 1 86 ? 9.779 -14.940 33.641 1.00 93.06 86 THR A C 1
ATOM 623 O O . THR A 1 86 ? 10.483 -15.488 34.491 1.00 93.06 86 THR A O 1
ATOM 626 N N . LEU A 1 87 ? 10.196 -13.906 32.917 1.00 89.50 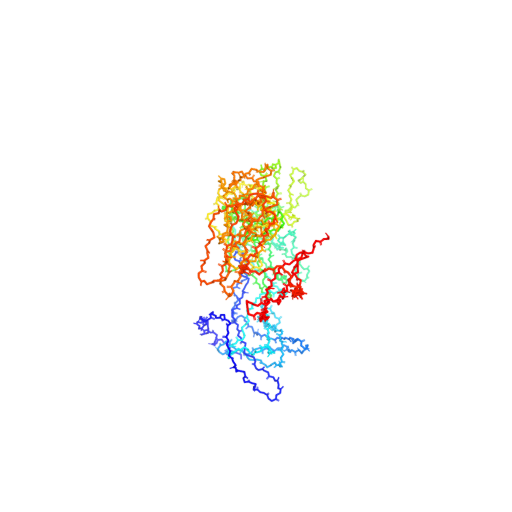87 LEU A N 1
ATOM 627 C CA . LEU A 1 87 ? 11.493 -13.271 33.093 1.00 89.50 87 LEU A CA 1
ATOM 628 C C . LEU A 1 87 ? 11.431 -12.165 34.137 1.00 89.50 87 LEU A C 1
ATOM 630 O O . LEU A 1 87 ? 10.552 -11.304 34.110 1.00 89.50 87 LEU A O 1
ATOM 634 N N . GLU A 1 88 ? 12.436 -12.156 35.005 1.00 87.25 88 GLU A N 1
ATOM 635 C CA . GLU A 1 88 ? 12.721 -11.043 35.899 1.00 87.25 88 GLU A CA 1
ATOM 636 C C . GLU A 1 88 ? 13.893 -10.251 35.321 1.00 87.25 88 GLU A C 1
ATOM 638 O O . GLU A 1 88 ? 15.036 -10.711 35.318 1.00 87.25 88 GLU A O 1
ATOM 643 N N . PHE A 1 89 ? 13.595 -9.066 34.789 1.00 82.00 89 PHE A N 1
ATOM 644 C CA . PHE A 1 89 ? 14.618 -8.158 34.285 1.00 82.00 89 PHE A CA 1
ATOM 645 C C . PHE A 1 89 ? 15.295 -7.420 35.443 1.00 82.00 89 PHE A C 1
ATOM 647 O O . PHE A 1 89 ? 14.642 -6.891 36.347 1.00 82.00 89 PHE A O 1
ATOM 654 N N . LYS A 1 90 ? 16.623 -7.373 35.397 1.00 82.25 90 LYS A N 1
ATOM 655 C CA . LYS A 1 90 ? 17.472 -6.583 36.285 1.00 82.25 90 LYS A CA 1
ATOM 656 C C . LYS A 1 90 ? 17.362 -5.096 35.933 1.00 82.25 90 LYS A C 1
ATOM 658 O O . LYS A 1 90 ? 16.837 -4.709 34.890 1.00 82.25 90 LYS A O 1
ATOM 663 N N . SER A 1 91 ? 17.903 -4.243 36.801 1.00 76.81 91 SER A N 1
ATOM 664 C CA . SER A 1 91 ? 17.921 -2.786 36.599 1.00 76.81 91 SER A CA 1
ATOM 665 C C . SER A 1 91 ? 18.719 -2.330 35.373 1.00 76.81 91 SER A C 1
ATOM 667 O O . SER A 1 91 ? 18.533 -1.206 34.924 1.00 76.81 91 SER A O 1
ATOM 669 N N . ASP A 1 92 ? 19.602 -3.181 34.850 1.00 76.00 92 ASP A N 1
ATOM 670 C CA . ASP A 1 92 ? 20.367 -2.945 33.620 1.00 76.00 92 ASP A CA 1
ATOM 671 C C . ASP A 1 92 ? 19.589 -3.307 32.338 1.00 76.00 92 ASP A C 1
ATOM 673 O O . ASP A 1 92 ? 20.123 -3.180 31.241 1.00 76.00 92 ASP A O 1
ATOM 677 N N . GLY A 1 93 ? 18.332 -3.753 32.460 1.00 74.31 93 GLY A N 1
ATOM 678 C CA . GLY A 1 93 ? 17.497 -4.135 31.321 1.00 74.31 93 GLY A CA 1
ATOM 679 C C . GLY A 1 93 ? 17.751 -5.548 30.792 1.00 74.31 93 GLY A C 1
ATOM 680 O O . GLY A 1 93 ? 17.266 -5.873 29.707 1.00 74.31 93 GLY A O 1
ATOM 681 N N . THR A 1 94 ? 18.464 -6.400 31.539 1.00 82.69 94 THR A N 1
ATOM 682 C CA . THR A 1 94 ? 18.754 -7.788 31.142 1.00 82.69 94 THR A CA 1
ATOM 683 C C . THR A 1 94 ? 18.075 -8.838 32.023 1.00 82.69 94 THR A C 1
ATOM 685 O O . THR A 1 94 ? 17.800 -8.608 33.199 1.00 82.69 94 THR A O 1
ATOM 688 N N . ALA A 1 95 ? 17.821 -10.023 31.469 1.00 84.94 95 ALA A N 1
ATOM 689 C CA . ALA A 1 95 ? 17.354 -11.208 32.194 1.00 84.94 95 ALA A CA 1
ATOM 690 C C . ALA A 1 95 ? 18.202 -12.429 31.810 1.00 84.94 95 ALA A C 1
ATOM 692 O O . ALA A 1 95 ? 18.812 -12.440 30.745 1.00 84.94 95 ALA A O 1
ATOM 693 N N . THR A 1 96 ? 18.253 -13.462 32.653 1.00 86.12 96 THR A N 1
ATOM 694 C CA . THR A 1 96 ? 19.044 -14.676 32.379 1.00 86.12 96 THR A CA 1
ATOM 695 C C . THR A 1 96 ? 18.182 -15.933 32.376 1.00 86.12 96 THR A C 1
ATOM 697 O O . THR A 1 96 ? 17.325 -16.106 33.247 1.00 86.12 96 THR A O 1
ATOM 700 N N . ILE A 1 97 ? 18.443 -16.836 31.431 1.00 85.50 97 ILE A N 1
ATOM 701 C CA . ILE A 1 97 ? 17.871 -18.191 31.392 1.00 85.50 97 ILE A CA 1
ATOM 702 C C . ILE A 1 97 ? 18.969 -19.239 31.230 1.00 85.50 97 ILE A C 1
ATOM 704 O O . ILE A 1 97 ? 20.072 -18.923 30.800 1.00 85.50 97 ILE A O 1
ATOM 708 N N . GLU A 1 98 ? 18.647 -20.486 31.555 1.00 86.69 98 GLU A N 1
ATOM 709 C CA . GLU A 1 98 ? 19.526 -21.638 31.357 1.00 86.69 98 GLU A CA 1
ATOM 710 C C . GLU A 1 98 ? 18.930 -22.539 30.276 1.00 86.69 98 GLU A C 1
ATOM 712 O O . GLU A 1 98 ? 17.748 -22.884 30.348 1.00 86.69 98 GLU A O 1
ATOM 717 N N . LEU A 1 99 ? 19.739 -22.916 29.289 1.00 84.12 99 LEU A N 1
ATOM 718 C CA . LEU A 1 99 ? 19.356 -23.771 28.161 1.00 84.12 99 LEU A CA 1
ATOM 719 C C . LEU A 1 99 ? 20.359 -24.915 28.003 1.00 84.12 99 LEU A C 1
ATOM 721 O O . LEU A 1 99 ? 21.512 -24.778 28.399 1.00 84.12 99 LEU A O 1
ATOM 725 N N . THR A 1 100 ? 19.955 -26.041 27.419 1.00 84.00 100 THR A N 1
ATOM 726 C CA . THR A 1 100 ? 20.918 -27.083 27.026 1.00 84.00 100 THR A CA 1
ATOM 727 C C . THR A 1 100 ? 21.758 -26.611 25.838 1.00 84.00 100 THR A C 1
ATOM 729 O O . THR A 1 100 ? 21.364 -25.703 25.094 1.00 84.00 100 THR A O 1
ATOM 732 N N . TYR A 1 101 ? 22.944 -27.200 25.680 1.00 83.38 101 TYR A N 1
ATOM 733 C CA . TYR A 1 101 ? 23.849 -26.895 24.575 1.00 83.38 101 TYR A CA 1
ATOM 734 C C . TYR A 1 101 ? 23.261 -27.357 23.230 1.00 83.38 101 TYR A C 1
ATOM 736 O O . TYR A 1 101 ? 23.419 -28.509 22.830 1.00 83.38 101 TYR A O 1
ATOM 744 N N . ASP A 1 102 ? 22.559 -26.456 22.540 1.00 83.31 102 ASP A N 1
ATOM 745 C CA . ASP A 1 102 ? 21.891 -26.745 21.270 1.00 83.31 102 ASP A CA 1
ATOM 746 C C . ASP A 1 102 ? 21.659 -25.480 20.411 1.00 83.31 102 ASP A C 1
ATOM 748 O O . ASP A 1 102 ? 22.008 -24.363 20.793 1.00 83.31 102 ASP A O 1
ATOM 752 N N . VAL A 1 103 ? 21.052 -25.626 19.236 1.00 84.81 103 VAL A N 1
ATOM 753 C CA . VAL A 1 103 ? 20.406 -24.519 18.530 1.00 84.81 103 VAL A CA 1
ATOM 754 C C . VAL A 1 103 ? 18.984 -24.364 19.049 1.00 84.81 103 VAL A C 1
ATOM 756 O O . VAL A 1 103 ? 18.212 -25.315 19.017 1.00 84.81 103 VAL A O 1
ATOM 759 N N . TRP A 1 104 ? 18.620 -23.154 19.459 1.00 86.56 104 TRP A N 1
ATOM 760 C CA . TRP A 1 104 ? 17.318 -22.822 20.026 1.00 86.56 104 TRP A CA 1
ATOM 761 C C . TRP A 1 104 ? 16.547 -21.816 19.181 1.00 86.56 104 TRP A C 1
ATOM 763 O O . TRP A 1 104 ? 17.090 -20.794 18.751 1.00 86.56 104 TRP A O 1
ATOM 773 N N . TYR A 1 105 ? 15.246 -22.058 19.039 1.00 90.19 105 TYR A N 1
ATOM 774 C CA . TYR A 1 105 ? 14.266 -21.107 18.526 1.00 90.19 105 TYR A CA 1
ATOM 775 C C . TYR A 1 105 ? 13.441 -20.571 19.694 1.00 90.19 105 TYR A C 1
ATOM 777 O O . TYR A 1 105 ? 12.524 -21.221 20.197 1.00 90.19 105 TYR A O 1
ATOM 785 N N . LEU A 1 106 ? 13.792 -19.372 20.150 1.00 90.62 106 LEU A N 1
ATOM 786 C CA . LEU A 1 106 ? 13.193 -18.737 21.318 1.00 90.62 106 LEU A CA 1
ATOM 787 C C . LEU A 1 106 ? 12.115 -17.740 20.894 1.00 90.62 106 LEU A C 1
ATOM 789 O O . LEU A 1 106 ? 12.291 -16.983 19.937 1.00 90.62 106 LEU A O 1
ATOM 793 N N . THR A 1 107 ? 11.020 -17.703 21.648 1.00 92.81 107 THR A N 1
ATOM 794 C CA . THR A 1 107 ? 9.958 -16.698 21.539 1.00 92.81 107 THR A CA 1
ATOM 795 C C . THR A 1 107 ? 9.820 -15.972 22.868 1.00 92.81 107 THR A C 1
ATOM 797 O O . THR A 1 107 ? 9.534 -16.594 23.891 1.00 92.81 107 THR A O 1
ATOM 800 N N . LEU A 1 108 ? 10.012 -14.656 22.835 1.00 91.56 108 LEU A N 1
ATOM 801 C CA . LEU A 1 108 ? 9.785 -13.739 23.945 1.00 91.56 108 LEU A CA 1
ATOM 802 C C . LEU A 1 108 ? 8.420 -13.068 23.748 1.00 91.56 108 LEU A C 1
ATOM 804 O O . LEU A 1 108 ? 8.145 -12.574 22.655 1.00 91.56 108 LEU A O 1
ATOM 808 N N . THR A 1 109 ? 7.574 -13.032 24.774 1.00 91.62 109 THR A N 1
ATOM 809 C CA . THR A 1 109 ? 6.216 -12.470 24.698 1.00 91.62 109 THR A CA 1
ATOM 810 C C . THR A 1 109 ? 5.970 -11.506 25.852 1.00 91.62 109 THR A C 1
ATOM 812 O O . THR A 1 109 ? 6.169 -11.853 27.014 1.00 91.62 109 THR A O 1
ATOM 815 N N . ALA A 1 110 ? 5.526 -10.291 25.536 1.00 90.56 110 ALA A N 1
ATOM 816 C CA . ALA A 1 110 ? 5.134 -9.277 26.507 1.00 90.56 110 ALA A CA 1
ATOM 817 C C . ALA A 1 110 ? 3.611 -9.250 26.675 1.00 90.56 110 ALA A C 1
ATOM 819 O O . ALA A 1 110 ? 2.864 -9.371 25.696 1.00 90.56 110 ALA A O 1
ATOM 820 N N . TYR A 1 111 ? 3.161 -9.057 27.914 1.00 91.06 111 TYR A N 1
ATOM 821 C CA . TYR A 1 111 ? 1.750 -9.069 28.279 1.00 91.06 111 TYR A CA 1
ATOM 822 C C . TYR A 1 111 ? 1.362 -7.814 29.059 1.00 91.06 111 TYR A C 1
ATOM 824 O O . TYR A 1 111 ? 2.130 -7.365 29.903 1.00 91.06 111 TYR A O 1
ATOM 832 N N . THR A 1 112 ? 0.154 -7.292 28.834 1.00 86.56 112 THR A N 1
ATOM 833 C CA . THR A 1 112 ? -0.442 -6.202 29.643 1.00 86.56 112 THR A CA 1
ATOM 834 C C . THR A 1 112 ? -1.261 -6.716 30.829 1.00 86.56 112 THR A C 1
ATOM 836 O O . THR A 1 112 ? -1.540 -5.980 31.772 1.00 86.56 112 THR A O 1
ATOM 839 N N . SER A 1 113 ? -1.650 -7.991 30.796 1.00 86.00 113 SER A N 1
ATOM 840 C CA . SER A 1 113 ? -2.325 -8.708 31.881 1.00 86.00 113 SER A CA 1
ATOM 841 C C . SER A 1 113 ? -1.766 -10.129 31.979 1.00 86.00 113 SER A C 1
ATOM 843 O O . SER A 1 113 ? -0.976 -10.546 31.140 1.00 86.00 113 SER A O 1
ATOM 845 N N . ASP A 1 114 ? -2.185 -10.938 32.949 1.00 81.19 114 ASP A N 1
ATOM 846 C CA . ASP A 1 114 ? -1.688 -12.318 33.047 1.00 81.19 114 ASP A CA 1
ATOM 847 C C . ASP A 1 114 ? -1.981 -13.191 31.813 1.00 81.19 114 ASP A C 1
ATOM 849 O O . ASP A 1 114 ? -1.331 -14.222 31.630 1.00 81.19 114 ASP A O 1
ATOM 853 N N . THR A 1 115 ? -2.925 -12.791 30.957 1.00 85.50 115 THR A N 1
ATOM 854 C CA . THR A 1 115 ? -3.408 -13.610 29.831 1.00 85.50 115 THR A CA 1
ATOM 855 C C . THR A 1 115 ? -3.465 -12.873 28.494 1.00 85.50 115 THR A C 1
ATOM 857 O O . THR A 1 115 ? -3.847 -13.471 27.494 1.00 85.50 115 THR A O 1
ATOM 860 N N . THR A 1 116 ? -3.082 -11.594 28.442 1.00 89.19 116 THR A N 1
ATOM 861 C CA . THR A 1 116 ? -3.226 -10.755 27.241 1.00 89.19 116 THR A CA 1
ATOM 862 C C . THR A 1 116 ? -1.864 -10.462 26.609 1.00 89.19 116 THR A C 1
ATOM 864 O O . THR A 1 116 ? -1.209 -9.502 27.027 1.00 89.19 116 THR A O 1
ATOM 867 N N . PRO A 1 117 ? -1.405 -11.264 25.628 1.00 91.19 117 PRO A N 1
ATOM 868 C CA . PRO A 1 117 ? -0.165 -10.978 24.927 1.00 91.19 117 PRO A CA 1
ATOM 869 C C . PRO A 1 117 ? -0.378 -9.842 23.930 1.00 91.19 117 PRO A C 1
ATOM 871 O O . PRO A 1 117 ? -1.369 -9.825 23.192 1.00 91.19 117 PRO A O 1
ATOM 874 N N . VAL A 1 118 ? 0.573 -8.910 23.920 1.00 87.25 118 VAL A N 1
ATOM 875 C CA . VAL A 1 118 ? 0.501 -7.666 23.141 1.00 87.25 118 VAL A CA 1
ATOM 876 C C . VAL A 1 118 ? 1.658 -7.500 22.164 1.00 87.25 118 VAL A C 1
ATOM 878 O O . VAL A 1 118 ? 1.474 -6.876 21.124 1.00 87.25 118 VAL A O 1
ATOM 881 N N . LEU A 1 119 ? 2.831 -8.067 22.468 1.00 87.88 119 LEU A N 1
ATOM 882 C CA . LEU A 1 119 ? 3.993 -8.073 21.579 1.00 87.88 119 LEU A CA 1
ATOM 883 C C . LEU A 1 119 ? 4.774 -9.382 21.717 1.00 87.88 119 LEU A C 1
ATOM 885 O O . LEU A 1 119 ? 4.831 -9.965 22.800 1.00 87.88 119 LEU A O 1
ATOM 889 N N . GLN A 1 120 ? 5.423 -9.815 20.640 1.00 88.56 120 GLN A N 1
ATOM 890 C CA . GLN A 1 120 ? 6.326 -10.956 20.629 1.00 88.56 120 GLN A CA 1
ATOM 891 C C . GLN A 1 120 ? 7.571 -10.710 19.774 1.00 88.56 120 GLN A C 1
ATOM 893 O O . GLN A 1 120 ? 7.562 -9.915 18.839 1.00 88.56 120 GLN A O 1
ATOM 898 N N . GLY A 1 121 ? 8.651 -11.410 20.097 1.00 86.50 121 GLY A N 1
ATOM 899 C CA . GLY A 1 121 ? 9.899 -11.402 19.346 1.00 86.50 121 GLY A CA 1
ATOM 900 C C . GLY A 1 121 ? 10.442 -12.816 19.262 1.00 86.50 121 GLY A C 1
ATOM 901 O O . GLY A 1 121 ? 10.330 -13.587 20.215 1.00 86.50 121 GLY A O 1
ATOM 902 N N . ARG A 1 122 ? 11.024 -13.169 18.118 1.00 88.19 122 ARG A N 1
ATOM 903 C CA . ARG A 1 122 ? 11.569 -14.506 17.868 1.00 88.19 122 ARG A CA 1
ATOM 904 C C . ARG A 1 122 ? 13.052 -14.416 17.556 1.00 88.19 122 ARG A C 1
ATOM 906 O O . ARG A 1 122 ? 13.483 -13.494 16.865 1.00 88.19 122 ARG A O 1
ATOM 913 N N . ARG A 1 123 ? 13.833 -15.371 18.055 1.00 84.69 123 ARG A N 1
ATOM 914 C CA . ARG A 1 123 ? 15.290 -15.385 17.881 1.00 84.69 123 ARG A CA 1
ATOM 915 C C . ARG A 1 123 ? 15.800 -16.815 17.755 1.00 84.69 123 ARG A C 1
ATOM 917 O O . ARG A 1 123 ? 15.475 -17.657 18.586 1.00 84.69 123 ARG A O 1
ATOM 924 N N . ARG A 1 124 ? 16.636 -17.063 16.739 1.00 86.69 124 ARG A N 1
ATOM 925 C CA . ARG A 1 124 ? 17.493 -18.255 16.671 1.00 86.69 124 ARG A CA 1
ATOM 926 C C . ARG A 1 124 ? 18.795 -17.971 17.416 1.00 86.69 124 ARG A C 1
ATOM 928 O O . ARG A 1 124 ? 19.434 -16.940 17.163 1.00 86.69 124 ARG A O 1
ATOM 935 N N . VAL A 1 125 ? 19.174 -18.871 18.311 1.00 82.75 125 VAL A N 1
ATOM 936 C CA . VAL A 1 125 ? 20.446 -18.862 19.043 1.00 82.75 125 VAL A CA 1
ATOM 937 C C . VAL A 1 125 ? 21.150 -20.178 18.745 1.00 82.75 125 VAL A C 1
ATOM 939 O O . VAL A 1 125 ? 20.530 -21.226 18.840 1.00 82.75 125 VAL A O 1
ATOM 942 N N . ASP A 1 126 ? 22.411 -20.128 18.336 1.00 82.19 126 ASP A N 1
ATOM 943 C CA . ASP A 1 126 ? 23.187 -21.307 17.947 1.00 82.19 126 ASP A CA 1
ATOM 944 C C . ASP A 1 126 ? 24.347 -21.469 18.926 1.00 82.19 126 ASP A C 1
ATOM 946 O O . ASP A 1 126 ? 25.304 -20.699 18.867 1.00 82.19 126 ASP A O 1
ATOM 950 N N . PHE A 1 127 ? 24.248 -22.421 19.858 1.00 75.62 127 PHE A N 1
ATOM 951 C CA . PHE A 1 127 ? 25.353 -22.707 20.777 1.00 75.62 127 PHE A CA 1
ATOM 952 C C . PHE A 1 127 ? 26.390 -23.666 20.166 1.00 75.62 127 PHE A C 1
ATOM 954 O O . PHE A 1 127 ? 27.506 -23.746 20.680 1.00 75.62 127 PHE A O 1
ATOM 961 N N . ARG A 1 128 ? 26.070 -24.350 19.054 1.00 71.25 128 ARG A N 1
ATOM 962 C CA . ARG A 1 128 ? 26.929 -25.369 18.421 1.00 71.25 128 ARG A CA 1
ATOM 963 C C . ARG A 1 128 ? 28.098 -24.759 17.638 1.00 71.25 128 ARG A C 1
ATOM 965 O O . ARG A 1 128 ? 29.182 -25.331 17.627 1.00 71.25 128 ARG A O 1
ATOM 972 N N . ASN A 1 129 ? 27.901 -23.598 17.010 1.00 62.56 129 ASN A N 1
ATOM 973 C CA . ASN A 1 129 ? 28.875 -22.975 16.095 1.00 62.56 129 ASN A CA 1
ATOM 974 C C . ASN A 1 129 ? 29.661 -21.787 16.689 1.00 62.56 129 ASN A C 1
ATOM 976 O O . ASN A 1 129 ? 30.090 -20.891 15.963 1.00 62.56 129 ASN A O 1
ATOM 980 N N . GLY A 1 130 ? 29.890 -21.800 18.004 1.00 53.34 130 GLY A N 1
ATOM 981 C CA . GLY A 1 130 ? 30.585 -20.737 18.732 1.00 53.34 130 GLY A CA 1
ATOM 982 C C . GLY A 1 130 ? 29.610 -19.850 19.503 1.00 53.34 130 GLY A C 1
ATOM 983 O O . GLY A 1 130 ? 28.580 -19.426 18.987 1.00 53.34 130 GLY A O 1
ATOM 984 N N . ALA A 1 131 ? 29.928 -19.601 20.774 1.00 52.81 131 ALA A N 1
ATOM 985 C CA . ALA A 1 131 ? 29.123 -18.767 21.657 1.00 52.81 131 ALA A CA 1
ATOM 986 C C . ALA A 1 131 ? 29.007 -17.320 21.130 1.00 52.81 131 ALA A C 1
ATOM 988 O O . ALA A 1 131 ? 29.915 -16.853 20.436 1.00 52.81 131 ALA A O 1
ATOM 989 N N . PRO A 1 132 ? 27.946 -16.565 21.485 1.00 51.75 132 PRO A N 1
ATOM 990 C CA . PRO A 1 132 ? 27.977 -15.112 21.345 1.00 51.75 132 PRO A CA 1
ATOM 991 C C . PRO A 1 132 ? 29.217 -14.589 22.083 1.00 51.75 132 PRO A C 1
ATOM 993 O O . PRO A 1 132 ? 29.356 -14.770 23.287 1.00 51.75 132 PRO A O 1
ATOM 996 N N . ALA A 1 133 ? 30.153 -14.012 21.335 1.00 45.50 133 ALA A N 1
ATOM 997 C CA . ALA A 1 133 ? 31.541 -13.801 21.744 1.00 45.50 133 ALA A CA 1
ATOM 998 C C . ALA A 1 133 ? 31.772 -12.635 22.729 1.00 45.50 133 ALA A C 1
ATOM 1000 O O . ALA A 1 133 ? 32.773 -11.927 22.695 1.00 45.50 133 ALA A O 1
ATOM 1001 N N . SER A 1 134 ? 30.817 -12.381 23.610 1.00 50.22 134 SER A N 1
ATOM 1002 C CA . SER A 1 134 ? 30.956 -11.445 24.719 1.00 50.22 134 SER A CA 1
ATOM 1003 C C . SER A 1 134 ? 29.816 -11.702 25.694 1.00 50.22 134 SER A C 1
ATOM 1005 O O . SER A 1 134 ? 28.764 -12.202 25.304 1.00 50.22 134 SER A O 1
ATOM 1007 N N . ASN A 1 135 ? 29.960 -11.257 26.939 1.00 52.72 135 ASN A N 1
ATOM 1008 C CA . ASN A 1 135 ? 28.850 -11.114 27.891 1.00 52.72 135 ASN A CA 1
ATOM 1009 C C . ASN A 1 135 ? 27.717 -10.174 27.391 1.00 52.72 135 ASN A C 1
ATOM 1011 O O . ASN A 1 135 ? 26.907 -9.709 28.194 1.00 52.72 135 ASN A O 1
ATOM 1015 N N . ALA A 1 136 ? 27.664 -9.841 26.096 1.00 59.12 136 ALA A N 1
ATOM 1016 C CA . ALA A 1 136 ? 26.616 -9.044 25.498 1.00 59.12 136 ALA A CA 1
ATOM 1017 C C . ALA A 1 136 ? 25.298 -9.837 25.450 1.00 59.12 136 ALA A C 1
ATOM 1019 O O . ALA A 1 136 ? 25.274 -11.000 25.034 1.00 59.12 136 ALA A O 1
ATOM 1020 N N . PRO A 1 137 ? 24.183 -9.214 25.859 1.00 68.94 137 PRO A N 1
ATOM 1021 C CA . PRO A 1 137 ? 22.877 -9.849 25.819 1.00 68.94 137 PRO A CA 1
ATOM 1022 C C . PRO A 1 137 ? 22.457 -10.164 24.378 1.00 68.94 137 PRO A C 1
ATOM 1024 O O . PRO A 1 137 ? 22.610 -9.334 23.481 1.00 68.94 137 PRO A O 1
ATOM 1027 N N . ILE A 1 138 ? 21.831 -11.325 24.161 1.00 78.19 138 ILE A N 1
ATOM 1028 C CA . ILE A 1 138 ? 21.037 -11.543 22.949 1.00 78.19 138 ILE A CA 1
ATOM 1029 C C . ILE A 1 138 ? 19.787 -10.680 23.057 1.00 78.19 138 ILE A C 1
ATOM 1031 O O . ILE A 1 138 ? 18.970 -10.848 23.965 1.00 78.19 138 ILE A O 1
ATOM 1035 N N . THR A 1 139 ? 19.634 -9.753 22.122 1.00 79.69 139 THR A N 1
ATOM 1036 C CA . THR A 1 139 ? 18.499 -8.845 22.114 1.00 79.69 139 THR A CA 1
ATOM 1037 C C . THR A 1 139 ? 17.342 -9.368 21.271 1.00 79.69 139 THR A C 1
ATOM 1039 O O . THR A 1 139 ? 17.521 -9.992 20.220 1.00 79.69 139 THR A O 1
ATOM 1042 N N . PHE A 1 140 ? 16.128 -9.102 21.749 1.00 81.44 140 PHE A N 1
ATOM 1043 C CA . PHE A 1 140 ? 14.886 -9.326 21.022 1.00 81.44 140 PHE A CA 1
ATOM 1044 C C . PHE A 1 140 ? 14.314 -7.987 20.574 1.00 81.44 140 PHE A C 1
ATOM 1046 O O . PHE A 1 140 ? 14.253 -7.037 21.356 1.00 81.44 140 PHE A O 1
ATOM 1053 N N . LYS A 1 141 ? 13.831 -7.944 19.333 1.00 80.44 141 LYS A N 1
ATOM 1054 C CA . LYS A 1 141 ? 12.942 -6.887 18.862 1.00 80.44 141 LYS A CA 1
ATOM 1055 C C . LYS A 1 141 ? 11.514 -7.401 18.964 1.00 80.44 141 LYS A C 1
ATOM 1057 O O . LYS A 1 141 ? 11.188 -8.416 18.348 1.00 80.44 141 LYS A O 1
ATOM 1062 N N . LEU A 1 142 ? 10.688 -6.746 19.775 1.00 79.38 142 LEU A N 1
ATOM 1063 C CA . LEU A 1 142 ? 9.296 -7.157 19.945 1.00 79.38 142 LEU A CA 1
ATOM 1064 C C . LEU A 1 142 ? 8.389 -6.419 18.956 1.00 79.38 142 LEU A C 1
ATOM 1066 O O . LEU A 1 142 ? 8.586 -5.233 18.691 1.00 79.38 142 LEU A O 1
ATOM 1070 N N . SER A 1 143 ? 7.375 -7.106 18.439 1.00 79.69 143 SER A N 1
ATOM 1071 C CA . SER A 1 143 ? 6.346 -6.535 17.568 1.00 79.69 143 SER A CA 1
ATOM 1072 C C . SER A 1 143 ? 4.989 -7.211 17.785 1.00 79.69 143 SER A C 1
ATOM 1074 O O . SER A 1 143 ? 4.896 -8.254 18.427 1.00 79.69 143 SER A O 1
ATOM 1076 N N . ALA A 1 144 ? 3.923 -6.631 17.240 1.00 78.12 144 ALA A N 1
ATOM 1077 C CA . ALA A 1 144 ? 2.593 -7.242 17.238 1.00 78.12 144 ALA A CA 1
ATOM 1078 C C . ALA A 1 144 ? 2.456 -8.420 16.246 1.00 78.12 144 ALA A C 1
ATOM 1080 O O . ALA A 1 144 ? 1.414 -9.075 16.208 1.00 78.12 144 ALA A O 1
ATOM 1081 N N . GLU A 1 145 ? 3.473 -8.674 15.418 1.00 73.00 145 GLU A N 1
ATOM 1082 C CA . GLU A 1 145 ? 3.401 -9.633 14.319 1.00 73.00 145 GLU A CA 1
ATOM 1083 C C . GLU A 1 145 ? 3.155 -11.056 14.826 1.00 73.00 145 GLU A C 1
ATOM 1085 O O . GLU A 1 145 ? 3.850 -11.538 15.720 1.00 73.00 145 GLU A O 1
ATOM 1090 N N . GLY A 1 146 ? 2.177 -11.747 14.234 1.00 74.06 146 GLY A N 1
ATOM 1091 C CA . GLY A 1 146 ? 1.840 -13.135 14.557 1.00 74.06 146 GLY A CA 1
ATOM 1092 C C . GLY A 1 146 ? 1.107 -13.329 15.888 1.00 74.06 146 GLY A C 1
ATOM 1093 O O . GLY A 1 146 ? 1.094 -14.451 16.397 1.00 74.06 146 GLY A O 1
ATOM 1094 N N . LEU A 1 147 ? 0.549 -12.263 16.470 1.00 82.81 147 LEU A N 1
ATOM 1095 C CA . LEU A 1 147 ? -0.379 -12.333 17.599 1.00 82.81 147 LEU A CA 1
ATOM 1096 C C . LEU A 1 147 ? -1.822 -12.134 17.122 1.00 82.81 147 LEU A C 1
ATOM 1098 O O . LEU A 1 147 ? -2.122 -11.190 16.400 1.00 82.81 147 LEU A O 1
ATOM 1102 N N . GLU A 1 148 ? -2.724 -12.988 17.607 1.00 86.12 148 GLU A N 1
ATOM 1103 C CA . GLU A 1 148 ? -4.156 -12.994 17.254 1.00 86.12 148 GLU A CA 1
ATOM 1104 C C . GLU A 1 148 ? -5.058 -12.535 18.414 1.00 86.12 148 GLU A C 1
ATOM 1106 O O . GLU A 1 148 ? -6.285 -12.631 18.346 1.00 86.12 148 GLU A O 1
ATOM 1111 N N . THR A 1 149 ? -4.467 -12.061 19.516 1.00 88.94 149 THR A N 1
ATOM 1112 C CA . THR A 1 149 ? -5.208 -11.606 20.698 1.00 88.94 149 THR A CA 1
ATOM 1113 C C . THR A 1 149 ? -6.194 -10.517 20.308 1.00 88.94 149 THR A C 1
ATOM 1115 O O . THR A 1 149 ? -5.782 -9.452 19.859 1.00 88.94 149 THR A O 1
ATOM 1118 N N . ALA A 1 150 ? -7.491 -10.745 20.504 1.00 91.12 150 ALA A N 1
ATOM 1119 C CA . ALA A 1 150 ? -8.495 -9.768 20.108 1.00 91.12 150 ALA A CA 1
ATOM 1120 C C . ALA A 1 150 ? -8.284 -8.418 20.822 1.00 91.12 150 ALA A C 1
ATOM 1122 O O . ALA A 1 150 ? -7.987 -8.367 22.017 1.00 91.12 150 ALA A O 1
ATOM 1123 N N . GLY A 1 151 ? -8.427 -7.332 20.069 1.00 91.06 151 GLY A N 1
ATOM 1124 C CA . GLY A 1 151 ? -8.389 -5.958 20.551 1.00 91.06 151 GLY A CA 1
ATOM 1125 C C . GLY A 1 151 ? -9.761 -5.291 20.467 1.00 91.06 151 GLY A C 1
ATOM 1126 O O . GLY A 1 151 ? -10.807 -5.948 20.439 1.00 91.06 151 GLY A O 1
ATOM 1127 N N . GLY A 1 152 ? -9.764 -3.965 20.417 1.00 91.44 152 GLY A N 1
ATOM 1128 C CA . GLY A 1 152 ? -10.970 -3.160 20.268 1.00 91.44 152 GLY A CA 1
ATOM 1129 C C . GLY A 1 152 ? -10.666 -1.752 19.780 1.00 91.44 152 GLY A C 1
ATOM 1130 O O . GLY A 1 152 ? -9.515 -1.390 19.537 1.00 91.44 152 GLY A O 1
ATOM 1131 N N . VAL A 1 153 ? -11.709 -0.942 19.669 1.00 92.19 153 VAL A N 1
ATOM 1132 C CA . VAL A 1 153 ? -11.605 0.483 19.371 1.00 92.19 153 VAL A CA 1
ATOM 1133 C C . VAL A 1 153 ? -12.656 1.249 20.176 1.00 92.19 153 VAL A C 1
ATOM 1135 O O . VAL A 1 153 ? -13.776 0.770 20.360 1.00 92.19 153 VAL A O 1
ATOM 1138 N N . SER A 1 154 ? -12.291 2.428 20.668 1.00 92.56 154 SER A N 1
ATOM 1139 C CA . SER A 1 154 ? -13.197 3.375 21.309 1.00 92.56 154 SER A CA 1
ATOM 1140 C C . SER A 1 154 ? -12.890 4.785 20.814 1.00 92.56 154 SER A C 1
ATOM 1142 O O . SER A 1 154 ? -11.884 5.363 21.214 1.00 92.56 154 SER A O 1
ATOM 1144 N N . LEU A 1 155 ? -13.745 5.316 19.941 1.00 92.38 155 LEU A N 1
ATOM 1145 C CA . LEU A 1 155 ? -13.608 6.632 19.318 1.00 92.38 155 LEU A CA 1
ATOM 1146 C C . LEU A 1 155 ? -14.747 7.550 19.732 1.00 92.38 155 LEU A C 1
ATOM 1148 O O . LEU A 1 155 ? -15.886 7.113 19.880 1.00 92.38 155 LEU A O 1
ATOM 1152 N N . SER A 1 156 ? -14.458 8.837 19.834 1.00 92.00 156 SER A N 1
ATOM 1153 C CA . SER A 1 156 ? -15.468 9.880 19.978 1.00 92.00 156 SER A CA 1
ATOM 1154 C C . SER A 1 156 ? -15.092 11.105 19.158 1.00 92.00 156 SER A C 1
ATOM 1156 O O . SER A 1 156 ? -13.918 11.350 18.867 1.00 92.00 156 SER A O 1
ATOM 1158 N N . GLY A 1 157 ? -16.087 11.894 18.781 1.00 92.31 157 GLY A N 1
ATOM 1159 C CA . GLY A 1 157 ? -15.834 13.091 18.000 1.00 92.31 157 GLY A CA 1
ATOM 1160 C C . GLY A 1 157 ? -16.998 14.057 17.960 1.00 92.31 157 GLY A C 1
ATOM 1161 O O . GLY A 1 157 ? -18.086 13.780 18.470 1.00 92.31 157 GLY A O 1
ATOM 1162 N N . THR A 1 158 ? -16.736 15.203 17.347 1.00 94.06 158 THR A N 1
ATOM 1163 C CA . THR A 1 158 ? -17.676 16.302 17.153 1.00 94.06 158 THR A CA 1
ATOM 1164 C C . THR A 1 158 ? -17.773 16.675 15.679 1.00 94.06 158 THR A C 1
ATOM 1166 O O . THR A 1 158 ? -16.806 16.559 14.928 1.00 94.06 158 THR A O 1
ATOM 1169 N N . PHE A 1 159 ? -18.939 17.151 15.258 1.00 94.56 159 PHE A N 1
ATOM 1170 C CA . PHE A 1 159 ? -19.192 17.665 13.914 1.00 94.56 159 PHE A CA 1
ATOM 1171 C C . PHE A 1 159 ? -20.088 18.903 13.985 1.00 94.56 159 PHE A C 1
ATOM 1173 O O . PHE A 1 159 ? -20.824 19.097 14.956 1.00 94.56 159 PHE A O 1
ATOM 1180 N N . THR A 1 160 ? -20.009 19.753 12.966 1.00 94.88 160 THR A N 1
ATOM 1181 C CA . THR A 1 160 ? -20.834 20.958 12.871 1.00 94.88 160 THR A CA 1
ATOM 1182 C C . THR A 1 160 ? -22.240 20.586 12.405 1.00 94.88 160 THR A C 1
ATOM 1184 O O . THR A 1 160 ? -22.404 19.963 11.360 1.00 94.88 160 THR A O 1
ATOM 1187 N N . ASP A 1 161 ? -23.246 20.980 13.187 1.00 94.19 161 ASP A N 1
ATOM 1188 C CA . ASP A 1 161 ? -24.670 20.796 12.885 1.00 94.19 161 ASP A CA 1
ATOM 1189 C C . ASP A 1 161 ? -25.480 21.994 13.401 1.00 94.19 161 ASP A C 1
ATOM 1191 O O . ASP A 1 161 ? -26.256 21.905 14.358 1.00 94.19 161 ASP A O 1
ATOM 1195 N N . GLU A 1 162 ? -25.221 23.167 12.828 1.00 87.75 162 GLU A N 1
ATOM 1196 C CA . GLU A 1 162 ? -25.854 24.418 13.264 1.00 87.75 162 GLU A CA 1
ATOM 1197 C C . GLU A 1 162 ? -27.382 24.333 13.126 1.00 87.75 162 GLU A C 1
ATOM 1199 O O . GLU A 1 162 ? -28.110 24.605 14.087 1.00 87.75 162 GLU A O 1
ATOM 1204 N N . ASP A 1 163 ? -27.850 23.803 11.995 1.00 88.62 163 ASP A N 1
ATOM 1205 C CA . ASP A 1 163 ? -29.267 23.691 11.644 1.00 88.62 163 ASP A CA 1
ATOM 1206 C C . ASP A 1 163 ? -30.002 22.525 12.334 1.00 88.62 163 ASP A C 1
ATOM 1208 O O . ASP A 1 163 ? -31.230 22.469 12.300 1.00 88.62 163 ASP A O 1
ATOM 1212 N N . GLY A 1 164 ? -29.291 21.610 13.009 1.00 90.94 164 GLY A N 1
ATOM 1213 C CA . GLY A 1 164 ? -29.914 20.460 13.677 1.00 90.94 164 GLY A CA 1
ATOM 1214 C C . GLY A 1 164 ? -30.486 19.435 12.698 1.00 90.94 164 GLY A C 1
ATOM 1215 O O . GLY A 1 164 ? -31.569 18.904 12.930 1.00 90.94 164 GLY A O 1
ATOM 1216 N N . LEU A 1 165 ? -29.783 19.198 11.590 1.00 94.31 165 LEU A N 1
ATOM 1217 C CA . LEU A 1 165 ? -30.198 18.280 10.531 1.00 94.31 165 LEU A CA 1
ATOM 1218 C C . LEU A 1 165 ? -29.994 16.815 10.927 1.00 94.31 165 LEU A C 1
ATOM 1220 O O . LEU A 1 165 ? -30.728 15.948 10.449 1.00 94.31 165 LEU A O 1
ATOM 1224 N N . ALA A 1 166 ? -28.979 16.524 11.746 1.00 96.50 166 ALA A N 1
ATOM 1225 C CA . ALA A 1 166 ? -28.640 15.162 12.134 1.00 96.50 166 ALA A CA 1
ATOM 1226 C C . ALA A 1 166 ? -29.438 14.724 13.366 1.00 96.50 166 ALA A C 1
ATOM 1228 O O . ALA A 1 166 ? -29.348 15.324 14.432 1.00 96.50 166 ALA A O 1
ATOM 1229 N N . GLU A 1 167 ? -30.160 13.609 13.250 1.00 96.75 167 GLU A N 1
ATOM 1230 C CA . GLU A 1 167 ? -30.871 12.994 14.379 1.00 96.75 167 GLU A CA 1
ATOM 1231 C C . GLU A 1 167 ? -30.182 11.727 14.886 1.00 96.75 167 GLU A C 1
ATOM 1233 O O . GLU A 1 167 ? -30.303 11.366 16.059 1.00 96.75 167 GLU A O 1
ATOM 1238 N N . SER A 1 168 ? -29.433 11.044 14.021 1.00 97.44 168 SER A N 1
ATOM 1239 C CA . SER A 1 168 ? -28.715 9.823 14.378 1.00 97.44 168 SER A CA 1
ATOM 1240 C C . SER A 1 168 ? -27.478 9.602 13.514 1.00 97.44 168 SER A C 1
ATOM 1242 O O . SER A 1 168 ? -27.276 10.261 12.494 1.00 97.44 168 SER A O 1
ATOM 1244 N N . TYR A 1 169 ? -26.654 8.636 13.907 1.00 97.62 169 TYR A N 1
ATOM 1245 C CA . TYR A 1 169 ? -25.559 8.128 13.090 1.00 97.62 169 TYR A CA 1
ATOM 1246 C C . TYR A 1 169 ? -25.492 6.603 13.123 1.00 97.62 169 TYR A C 1
ATOM 1248 O O . TYR A 1 169 ? -25.964 5.956 14.060 1.00 97.62 169 TYR A O 1
ATOM 1256 N N . ALA A 1 170 ? -24.864 6.034 12.097 1.00 97.25 170 ALA A N 1
ATOM 1257 C CA . ALA A 1 170 ? -24.472 4.635 12.022 1.00 97.25 170 ALA A CA 1
ATOM 1258 C C . ALA A 1 170 ? -22.967 4.549 11.747 1.00 97.25 170 ALA A C 1
ATOM 1260 O O . ALA A 1 170 ? -22.490 5.101 10.759 1.00 97.25 170 ALA A O 1
ATOM 1261 N N . ALA A 1 171 ? -22.228 3.856 12.607 1.00 96.31 171 ALA A N 1
ATOM 1262 C CA . ALA A 1 171 ? -20.781 3.713 12.529 1.00 96.31 171 ALA A CA 1
ATOM 1263 C C . ALA A 1 171 ? -20.376 2.235 12.569 1.00 96.31 171 ALA A C 1
ATOM 1265 O O . ALA A 1 171 ? -20.983 1.447 13.297 1.00 96.31 171 ALA A O 1
ATOM 1266 N N . ALA A 1 172 ? -19.367 1.843 11.792 1.00 96.44 172 ALA A N 1
ATOM 1267 C CA . ALA A 1 172 ? -18.876 0.464 11.766 1.00 96.44 172 ALA A CA 1
ATOM 1268 C C . ALA A 1 172 ? -17.410 0.378 11.327 1.00 96.44 172 ALA A C 1
ATOM 1270 O O . ALA A 1 172 ? -16.871 1.302 10.709 1.00 96.44 172 ALA A O 1
ATOM 1271 N N . LEU A 1 173 ? -16.787 -0.767 11.618 1.00 94.62 173 LEU A N 1
ATOM 1272 C CA . LEU A 1 173 ? -15.535 -1.174 10.988 1.00 94.62 173 LEU A CA 1
ATOM 1273 C C . LEU A 1 173 ? -15.847 -1.981 9.737 1.00 94.62 173 LEU A C 1
ATOM 1275 O O . LEU A 1 173 ? -16.673 -2.892 9.766 1.00 94.62 173 LEU A O 1
ATOM 1279 N N . TYR A 1 174 ? -15.134 -1.673 8.669 1.00 90.69 174 TYR A N 1
ATOM 1280 C CA . TYR A 1 174 ? -15.216 -2.363 7.400 1.00 90.69 174 TYR A CA 1
ATOM 1281 C C . TYR A 1 174 ? -13.861 -2.951 7.042 1.00 90.69 174 TYR A C 1
ATOM 1283 O O . TYR A 1 174 ? -12.805 -2.381 7.342 1.00 90.69 174 TYR A O 1
ATOM 1291 N N . ASP A 1 175 ? -13.900 -4.101 6.392 1.00 85.38 175 ASP A N 1
ATOM 1292 C CA . ASP A 1 175 ? -12.725 -4.688 5.780 1.00 85.38 175 ASP A CA 1
ATOM 1293 C C . ASP A 1 175 ? -12.211 -3.773 4.652 1.00 85.38 175 ASP A C 1
ATOM 1295 O O . ASP A 1 175 ? -12.985 -3.269 3.835 1.00 85.38 175 ASP A O 1
ATOM 1299 N N . LEU A 1 176 ? -10.894 -3.538 4.617 1.00 78.19 176 LEU A N 1
ATOM 1300 C CA . LEU A 1 176 ? -10.255 -2.588 3.690 1.00 78.19 176 LEU A CA 1
ATOM 1301 C C . LEU A 1 176 ? -10.379 -2.978 2.210 1.00 78.19 176 LEU A C 1
ATOM 1303 O O . LEU A 1 176 ? -10.045 -2.168 1.337 1.00 78.19 176 LEU A O 1
ATOM 1307 N N . TYR A 1 177 ? -10.790 -4.214 1.940 1.00 74.00 177 TYR A N 1
ATOM 1308 C CA . TYR A 1 177 ? -10.668 -4.862 0.646 1.00 74.00 177 TYR A CA 1
ATOM 1309 C C . TYR A 1 177 ? -12.013 -5.304 0.084 1.00 74.00 177 TYR A C 1
ATOM 1311 O O . TYR A 1 177 ? -12.316 -5.037 -1.076 1.00 74.00 177 TYR A O 1
ATOM 1319 N N . THR A 1 178 ? -12.820 -5.952 0.917 1.00 74.62 178 THR A N 1
ATOM 1320 C CA . THR A 1 178 ? -14.154 -6.456 0.569 1.00 74.62 178 THR A CA 1
ATOM 1321 C C . THR A 1 178 ? -15.249 -5.439 0.853 1.00 74.62 178 THR A C 1
ATOM 1323 O O . THR A 1 178 ? -16.364 -5.595 0.363 1.00 74.62 178 THR A O 1
ATOM 1326 N N . ASN A 1 179 ? -14.945 -4.390 1.630 1.00 76.56 179 ASN A N 1
ATOM 1327 C CA . ASN A 1 179 ? -15.915 -3.405 2.099 1.00 76.56 179 ASN A CA 1
ATOM 1328 C C . ASN A 1 179 ? -17.031 -3.987 2.988 1.00 76.56 179 ASN A C 1
ATOM 1330 O O . ASN A 1 179 ? -18.027 -3.316 3.262 1.00 76.56 179 ASN A O 1
ATOM 1334 N N . GLU A 1 180 ? -16.883 -5.225 3.449 1.00 86.25 180 GLU A N 1
ATOM 1335 C CA . GLU A 1 180 ? -17.858 -5.867 4.320 1.00 86.25 180 GLU A CA 1
ATOM 1336 C C . GLU A 1 180 ? -17.720 -5.361 5.756 1.00 86.25 180 GLU A C 1
ATOM 1338 O O . GLU A 1 180 ? -16.625 -5.035 6.221 1.00 86.25 180 GLU A O 1
ATOM 1343 N N . ILE A 1 181 ? -18.842 -5.293 6.475 1.00 91.88 181 ILE A N 1
ATOM 1344 C CA . ILE A 1 181 ? -18.831 -4.951 7.900 1.00 91.88 181 ILE A CA 1
ATOM 1345 C C . ILE A 1 181 ? -18.120 -6.066 8.664 1.00 91.88 181 ILE A C 1
ATOM 1347 O O . ILE A 1 181 ? -18.485 -7.238 8.568 1.00 91.88 181 ILE A O 1
ATOM 1351 N N . ILE A 1 182 ? -17.154 -5.688 9.494 1.00 93.94 182 ILE A N 1
ATOM 1352 C CA . ILE A 1 182 ? -16.416 -6.629 10.328 1.00 93.94 182 ILE A CA 1
ATOM 1353 C C . ILE A 1 182 ? -17.339 -7.242 11.378 1.00 93.94 182 ILE A C 1
ATOM 1355 O O . ILE A 1 182 ? -18.085 -6.544 12.078 1.00 93.94 182 ILE A O 1
ATOM 1359 N N . ILE A 1 183 ? -17.222 -8.559 11.523 1.00 92.88 183 ILE A N 1
ATOM 1360 C CA . ILE A 1 183 ? -17.802 -9.338 12.610 1.00 92.88 183 ILE A CA 1
ATOM 1361 C C . ILE A 1 183 ? -16.697 -9.625 13.631 1.00 92.88 183 ILE A C 1
ATOM 1363 O O . ILE A 1 183 ? -15.636 -10.148 13.287 1.00 92.88 183 ILE A O 1
ATOM 1367 N N . GLY A 1 184 ? -16.930 -9.261 14.893 1.00 88.94 184 GLY A N 1
ATOM 1368 C CA . GLY A 1 184 ? -16.003 -9.532 15.990 1.00 88.94 184 GLY A CA 1
ATOM 1369 C C . GLY A 1 184 ? -15.800 -11.032 16.229 1.00 88.94 184 GLY A C 1
ATOM 1370 O O . GLY A 1 184 ? -16.573 -11.872 15.769 1.00 88.94 184 GLY A O 1
ATOM 1371 N N . THR A 1 185 ? -14.784 -11.389 17.011 1.00 87.56 185 THR A N 1
ATOM 1372 C CA . THR A 1 185 ? -14.428 -12.780 17.341 1.00 87.56 185 THR A CA 1
ATOM 1373 C C . THR A 1 185 ? -15.521 -13.518 18.118 1.00 87.56 185 THR A C 1
ATOM 1375 O O . THR A 1 185 ? -15.521 -14.744 18.155 1.00 87.56 185 THR A O 1
ATOM 1378 N N . THR A 1 186 ? -16.484 -12.790 18.687 1.00 89.06 186 THR A N 1
ATOM 1379 C CA . THR A 1 186 ? -17.687 -13.327 19.341 1.00 89.06 186 THR A CA 1
ATOM 1380 C C . THR A 1 186 ? -18.886 -13.484 18.396 1.00 89.06 186 THR A C 1
ATOM 1382 O O . THR A 1 186 ? -19.991 -13.763 18.855 1.00 89.06 186 THR A O 1
ATOM 1385 N N . GLY A 1 187 ? -18.719 -13.255 17.088 1.00 87.31 187 GLY A N 1
ATOM 1386 C CA . GLY A 1 187 ? -19.806 -13.315 16.103 1.00 87.31 187 GLY A CA 1
ATOM 1387 C C . GLY A 1 187 ? -20.710 -12.075 16.078 1.00 87.31 187 GLY A C 1
ATOM 1388 O O . GLY A 1 187 ? -21.735 -12.073 15.402 1.00 87.31 187 GLY A O 1
ATOM 1389 N N . THR A 1 188 ? -20.362 -11.014 16.811 1.00 88.88 188 THR A N 1
ATOM 1390 C CA . THR A 1 188 ? -21.162 -9.780 16.877 1.00 88.88 188 THR A CA 1
ATOM 1391 C C . THR A 1 188 ? -20.724 -8.784 15.807 1.00 88.88 188 THR A C 1
ATOM 1393 O O . THR A 1 188 ? -19.532 -8.525 15.656 1.00 88.88 188 THR A O 1
ATOM 1396 N N . SER A 1 189 ? -21.679 -8.186 15.089 1.00 93.94 189 SER A N 1
ATOM 1397 C CA . SER A 1 189 ? -21.388 -7.107 14.138 1.00 93.94 189 SER A CA 1
ATOM 1398 C C . SER A 1 189 ? -20.785 -5.884 14.835 1.00 93.94 189 SER A C 1
ATOM 1400 O O . SER A 1 189 ? -21.191 -5.512 15.941 1.00 93.94 189 SER A O 1
ATOM 1402 N N . THR A 1 190 ? -19.832 -5.238 14.165 1.00 95.50 190 THR A N 1
ATOM 1403 C CA . THR A 1 190 ? -19.248 -3.971 14.623 1.00 95.50 190 THR A CA 1
ATOM 1404 C C . THR A 1 190 ? -20.147 -2.759 14.367 1.00 95.50 190 THR A C 1
ATOM 1406 O O . THR A 1 190 ? -19.862 -1.688 14.888 1.00 95.50 190 THR A O 1
ATOM 1409 N N . LEU A 1 191 ? -21.259 -2.906 13.639 1.00 96.69 191 LEU A N 1
ATOM 1410 C CA . LEU A 1 191 ? -22.215 -1.821 13.425 1.00 96.69 191 LEU A CA 1
ATOM 1411 C C . LEU A 1 191 ? -22.805 -1.321 14.753 1.00 96.69 191 LEU A C 1
ATOM 1413 O O . LEU A 1 191 ? -23.350 -2.094 15.548 1.00 96.69 191 LEU A O 1
ATOM 1417 N N . LYS A 1 192 ? -22.734 -0.008 14.963 1.00 96.62 192 LYS A N 1
ATOM 1418 C CA . LYS A 1 192 ? -23.347 0.713 16.079 1.00 96.62 192 LYS A CA 1
ATOM 1419 C C . LYS A 1 192 ? -24.130 1.905 15.563 1.00 96.62 192 LYS A C 1
ATOM 1421 O O . LYS A 1 192 ? -23.737 2.546 14.593 1.00 96.62 192 LYS A O 1
ATOM 1426 N N . THR A 1 193 ? -25.225 2.209 16.240 1.00 96.31 193 THR A N 1
ATOM 1427 C CA . THR A 1 193 ? -26.042 3.393 15.983 1.00 96.31 193 THR A CA 1
ATOM 1428 C C . THR A 1 193 ? -26.096 4.256 17.230 1.00 96.31 193 THR A C 1
ATOM 1430 O O . THR A 1 193 ? -26.130 3.717 18.337 1.00 96.31 193 THR A O 1
ATOM 1433 N N . GLY A 1 194 ? -26.152 5.571 17.057 1.00 95.31 194 GLY A N 1
ATOM 1434 C CA . GLY A 1 194 ? -26.346 6.517 18.153 1.00 95.31 194 GLY A CA 1
ATOM 1435 C C . GLY A 1 194 ? -27.209 7.703 17.739 1.00 95.31 194 GLY A C 1
ATOM 1436 O O . GLY A 1 194 ? -27.549 7.851 16.565 1.00 95.31 194 GLY A O 1
ATOM 1437 N N . THR A 1 195 ? -27.584 8.520 18.717 1.00 95.19 195 THR A N 1
ATOM 1438 C CA . THR A 1 195 ? -28.405 9.726 18.551 1.00 95.19 195 THR A CA 1
ATOM 1439 C C . THR A 1 195 ? -27.536 10.972 18.391 1.00 95.19 195 THR A C 1
ATOM 1441 O O . THR A 1 195 ? -26.435 11.030 18.928 1.00 95.19 195 THR A O 1
ATOM 1444 N N . CYS A 1 196 ? -28.048 11.971 17.672 1.00 93.50 196 CYS A N 1
ATOM 1445 C CA . CYS A 1 196 ? -27.442 13.298 17.493 1.00 93.50 196 CYS A CA 1
ATOM 1446 C C . CYS A 1 196 ? -28.353 14.413 18.037 1.00 93.50 196 CYS A C 1
ATOM 1448 O O . CYS A 1 196 ? -28.330 15.545 17.567 1.00 93.50 196 CYS A O 1
ATOM 1450 N N . THR A 1 197 ? -29.190 14.094 19.021 1.00 90.44 197 THR A N 1
ATOM 1451 C CA . THR A 1 197 ? -30.198 15.003 19.582 1.00 90.44 197 THR A CA 1
ATOM 1452 C C . THR A 1 197 ? -29.879 15.362 21.029 1.00 90.44 197 THR A C 1
ATOM 1454 O O . THR A 1 197 ? -29.221 14.594 21.729 1.00 90.44 197 THR A O 1
ATOM 1457 N N . GLY A 1 198 ? -30.405 16.486 21.521 1.00 90.31 198 GLY A N 1
ATOM 1458 C CA . GLY A 1 198 ? -30.196 16.904 22.911 1.00 90.31 198 GLY A CA 1
ATOM 1459 C C . GLY A 1 198 ? -28.713 17.128 23.218 1.00 90.31 198 GLY A C 1
ATOM 1460 O O . GLY A 1 198 ? -28.029 17.821 22.466 1.00 90.31 198 GLY A O 1
ATOM 1461 N N . ASP A 1 199 ? -28.211 16.516 24.292 1.00 89.19 199 ASP A N 1
ATOM 1462 C CA . ASP A 1 199 ? -26.810 16.650 24.725 1.00 89.19 199 ASP A CA 1
ATOM 1463 C C . ASP A 1 199 ? -25.798 16.007 23.754 1.00 89.19 199 ASP A C 1
ATOM 1465 O O . ASP A 1 199 ? -24.613 16.371 23.764 1.00 89.19 199 ASP A O 1
ATOM 1469 N N . ASP A 1 200 ? -26.268 15.101 22.889 1.00 91.38 200 ASP A N 1
ATOM 1470 C CA . ASP A 1 200 ? -25.479 14.429 21.849 1.00 91.38 200 ASP A CA 1
ATOM 1471 C C . ASP A 1 200 ? -25.454 15.204 20.521 1.00 91.38 200 ASP A C 1
ATOM 1473 O O . ASP A 1 200 ? -24.847 14.752 19.545 1.00 91.38 200 ASP A O 1
ATOM 1477 N N . LYS A 1 201 ? -26.094 16.382 20.452 1.00 93.44 201 LYS A N 1
ATOM 1478 C CA . LYS A 1 201 ? -26.072 17.210 19.241 1.00 93.44 201 LYS A CA 1
ATOM 1479 C C . LYS A 1 201 ? -24.636 17.536 18.827 1.00 93.44 201 LYS A C 1
ATOM 1481 O O . LYS A 1 201 ? -23.832 17.998 19.639 1.00 93.44 201 LYS A O 1
ATOM 1486 N N . GLY A 1 202 ? -24.331 17.288 17.551 1.00 93.31 202 GLY A N 1
ATOM 1487 C CA . GLY A 1 202 ? -23.004 17.508 16.973 1.00 93.31 202 GLY A CA 1
ATOM 1488 C C . GLY A 1 202 ? -21.919 16.573 17.517 1.00 93.31 202 GLY A C 1
ATOM 1489 O O . GLY A 1 202 ? -20.746 16.941 17.487 1.00 93.31 202 GLY A O 1
ATOM 1490 N N . LYS A 1 203 ? -22.275 15.398 18.059 1.00 94.38 203 LYS A N 1
ATOM 1491 C CA . LYS A 1 203 ? -21.329 14.429 18.639 1.00 94.38 203 LYS A CA 1
ATOM 1492 C C . LYS A 1 203 ? -21.573 13.005 18.147 1.00 94.38 203 LYS A C 1
ATOM 1494 O O . LYS A 1 203 ? -22.688 12.633 17.787 1.00 94.38 203 LYS A O 1
ATOM 1499 N N . PHE A 1 204 ? -20.525 12.187 18.190 1.00 94.56 204 PHE A N 1
ATOM 1500 C CA . PHE A 1 204 ? -20.623 10.736 18.041 1.00 94.56 204 PHE A CA 1
ATOM 1501 C C . PHE A 1 204 ? -19.720 10.012 19.045 1.00 94.56 204 PHE A C 1
ATOM 1503 O O . PHE A 1 204 ? -18.716 10.551 19.517 1.00 94.56 204 PHE A O 1
ATOM 1510 N N . SER A 1 205 ? -20.067 8.759 19.338 1.00 94.25 205 SER A N 1
ATOM 1511 C CA . SER A 1 205 ? -19.267 7.840 20.143 1.00 94.25 205 SER A CA 1
ATOM 1512 C C . SER A 1 205 ? -19.361 6.432 19.561 1.00 94.25 205 SER A C 1
ATOM 1514 O O . SER A 1 205 ? -20.420 5.977 19.135 1.00 94.25 205 SER A O 1
ATOM 1516 N N . TYR A 1 206 ? -18.244 5.726 19.509 1.00 95.06 206 TYR A N 1
ATOM 1517 C CA . TYR A 1 206 ? -18.159 4.419 18.888 1.00 95.06 206 TYR A CA 1
ATOM 1518 C C . TYR A 1 206 ? -17.225 3.520 19.681 1.00 95.06 206 TYR A C 1
ATOM 1520 O O . TYR A 1 206 ? -16.019 3.741 19.702 1.00 95.06 206 TYR A O 1
ATOM 1528 N N . THR A 1 207 ? -17.770 2.467 20.285 1.00 94.44 207 THR A N 1
ATOM 1529 C CA . THR A 1 207 ? -16.980 1.489 21.036 1.00 94.44 207 THR A CA 1
ATOM 1530 C C . THR A 1 207 ? -17.320 0.076 20.587 1.00 94.44 207 THR A C 1
ATOM 1532 O O . THR A 1 207 ? -18.478 -0.350 20.634 1.00 94.44 207 THR A O 1
ATOM 1535 N N . VAL A 1 208 ? -16.292 -0.674 20.195 1.00 94.12 208 VAL A N 1
ATOM 1536 C CA . VAL A 1 208 ? -16.372 -2.115 19.940 1.00 94.12 208 VAL A CA 1
ATOM 1537 C C . VAL A 1 208 ? -15.155 -2.821 20.529 1.00 94.12 208 VAL A C 1
ATOM 1539 O O . VAL A 1 208 ? -14.049 -2.289 20.565 1.00 94.12 208 VAL A O 1
ATOM 1542 N N . SER A 1 209 ? -15.359 -4.045 20.995 1.00 92.19 209 SER A N 1
ATOM 1543 C CA . SER A 1 209 ? -14.319 -4.918 21.536 1.00 92.19 209 SER A CA 1
ATOM 1544 C C . SER A 1 209 ? -14.355 -6.266 20.825 1.00 92.19 209 SER A C 1
ATOM 1546 O O . SER A 1 209 ? -15.262 -6.532 20.034 1.00 92.19 209 SER A O 1
ATOM 1548 N N . ASN A 1 210 ? -13.378 -7.124 21.119 1.00 92.19 210 ASN A N 1
ATOM 1549 C CA . ASN A 1 210 ? -13.267 -8.460 20.540 1.00 92.19 210 ASN A CA 1
ATOM 1550 C C . ASN A 1 210 ? -13.126 -8.426 19.011 1.00 92.19 210 ASN A C 1
ATOM 1552 O O . ASN A 1 210 ? -13.756 -9.199 18.298 1.00 92.19 210 ASN A O 1
ATOM 1556 N N . VAL A 1 211 ? -12.310 -7.514 18.490 1.00 91.94 211 VAL A N 1
ATOM 1557 C CA . VAL A 1 211 ? -12.001 -7.433 17.057 1.00 91.94 211 VAL A CA 1
ATOM 1558 C C . VAL A 1 211 ? -10.618 -8.023 16.824 1.00 91.94 211 VAL A C 1
ATOM 1560 O O . VAL A 1 211 ? -9.710 -7.804 17.627 1.00 91.94 211 VAL A O 1
ATOM 1563 N N . LYS A 1 212 ? -10.442 -8.797 15.749 1.00 90.06 212 LYS A N 1
ATOM 1564 C CA . LYS A 1 212 ? -9.118 -9.333 15.412 1.00 90.06 212 LYS A CA 1
ATOM 1565 C C . LYS A 1 212 ? -8.119 -8.189 15.190 1.00 90.06 212 LYS A C 1
ATOM 1567 O O . LYS A 1 212 ? -8.519 -7.136 14.685 1.00 90.06 212 LYS A O 1
ATOM 1572 N N . PRO A 1 213 ? -6.838 -8.371 15.532 1.00 86.25 213 PRO A N 1
ATOM 1573 C CA . PRO A 1 213 ? -5.813 -7.396 15.189 1.00 86.25 213 PRO A CA 1
ATOM 1574 C C . PRO A 1 213 ? -5.761 -7.165 13.681 1.00 86.25 213 PRO A C 1
ATOM 1576 O O . PRO A 1 213 ? -5.936 -8.098 12.900 1.00 86.25 213 PRO A O 1
ATOM 1579 N N . GLY A 1 214 ? -5.551 -5.922 13.264 1.00 82.50 214 GLY A N 1
ATOM 1580 C CA . GLY A 1 214 ? -5.555 -5.587 11.846 1.00 82.50 214 GLY A CA 1
ATOM 1581 C C . GLY A 1 214 ? -5.786 -4.113 11.567 1.00 82.50 214 GLY A C 1
ATOM 1582 O O . GLY A 1 214 ? -5.821 -3.276 12.470 1.00 82.50 214 GLY A O 1
ATOM 1583 N N . ARG A 1 215 ? -5.934 -3.809 10.280 1.00 84.81 215 ARG A N 1
ATOM 1584 C CA . ARG A 1 215 ? -6.235 -2.474 9.765 1.00 84.81 215 ARG A CA 1
ATOM 1585 C C . ARG A 1 215 ? -7.629 -2.507 9.166 1.00 84.81 215 ARG A C 1
ATOM 1587 O O . ARG A 1 215 ? -7.922 -3.387 8.362 1.00 84.81 215 ARG A O 1
ATOM 1594 N N . TYR A 1 216 ? -8.456 -1.545 9.537 1.00 87.12 216 TYR A N 1
ATOM 1595 C CA . TYR A 1 216 ? -9.857 -1.497 9.141 1.00 87.12 216 TYR A CA 1
ATOM 1596 C C . TYR A 1 216 ? -10.214 -0.110 8.636 1.00 87.12 216 TYR A C 1
ATOM 1598 O O . TYR A 1 216 ? -9.630 0.886 9.063 1.00 87.12 216 TYR A O 1
ATOM 1606 N N . ASN A 1 217 ? -11.196 -0.044 7.748 1.00 88.88 217 ASN A N 1
ATOM 1607 C CA . ASN A 1 217 ? -11.817 1.211 7.370 1.00 88.88 217 ASN A CA 1
ATOM 1608 C C . ASN A 1 217 ? -12.949 1.514 8.358 1.00 88.88 217 ASN A C 1
ATOM 1610 O O . ASN A 1 217 ? -13.956 0.814 8.393 1.00 88.88 217 ASN A O 1
ATOM 1614 N N . PHE A 1 218 ? -12.780 2.528 9.196 1.00 92.31 218 PHE A N 1
ATOM 1615 C CA . PHE A 1 218 ? -13.844 3.028 10.056 1.00 92.31 218 PHE A CA 1
ATOM 1616 C C . PHE A 1 218 ? -14.659 4.063 9.282 1.00 92.31 218 PHE A C 1
ATOM 1618 O O . PHE A 1 218 ? -14.086 4.995 8.721 1.00 92.31 218 PHE A O 1
ATOM 1625 N N . ARG A 1 219 ? -15.986 3.909 9.246 1.00 92.75 219 ARG A N 1
ATOM 1626 C CA . ARG A 1 219 ? -16.888 4.884 8.612 1.00 92.75 219 ARG A CA 1
ATOM 1627 C C . ARG A 1 219 ? -18.091 5.184 9.479 1.00 92.75 219 ARG A C 1
ATOM 1629 O O . ARG A 1 219 ? -18.594 4.299 10.175 1.00 92.75 219 ARG A O 1
ATOM 1636 N N . ILE A 1 220 ? -18.568 6.415 9.353 1.00 95.19 220 ILE A N 1
ATOM 1637 C CA . ILE A 1 220 ? -19.754 6.950 10.011 1.00 95.19 220 ILE A CA 1
ATOM 1638 C C . ILE A 1 220 ? -20.662 7.562 8.948 1.00 95.19 220 ILE A C 1
ATOM 1640 O O . ILE A 1 220 ? -20.202 8.364 8.142 1.00 95.19 220 ILE A O 1
ATOM 1644 N N . TYR A 1 221 ? -21.950 7.232 8.997 1.00 96.56 221 TYR A N 1
ATOM 1645 C CA . TYR A 1 221 ? -23.010 7.899 8.247 1.00 96.56 221 TYR A CA 1
ATOM 1646 C C . TYR A 1 221 ? -23.916 8.655 9.211 1.00 96.56 221 TYR A C 1
ATOM 1648 O O . TYR A 1 221 ? -24.487 8.047 10.117 1.00 96.56 221 TYR A O 1
ATOM 1656 N N . PHE A 1 222 ? -24.077 9.956 8.996 1.00 97.31 222 PHE A N 1
ATOM 1657 C CA . PHE A 1 222 ? -25.026 10.800 9.722 1.00 97.31 222 PHE A CA 1
ATOM 1658 C C . PHE A 1 222 ? -26.362 10.799 8.995 1.00 97.31 222 PHE A C 1
ATOM 1660 O O . PHE A 1 222 ? -26.388 10.829 7.762 1.00 97.31 222 PHE A O 1
ATOM 1667 N N . LYS A 1 223 ? -27.461 10.754 9.746 1.00 97.31 223 LYS A N 1
ATOM 1668 C CA . LYS A 1 223 ? -28.811 10.574 9.217 1.00 97.31 223 LYS A CA 1
ATOM 1669 C C . LYS A 1 223 ? -29.772 11.635 9.731 1.00 97.31 223 LYS A C 1
ATOM 1671 O O . LYS A 1 223 ? -29.704 12.018 10.900 1.00 97.31 223 LYS A O 1
ATOM 1676 N N . ASN A 1 224 ? -30.675 12.068 8.858 1.00 96.19 224 ASN A N 1
ATOM 1677 C CA . ASN A 1 224 ? -31.782 12.950 9.223 1.00 96.19 224 ASN A CA 1
ATOM 1678 C C . ASN A 1 224 ? -32.954 12.169 9.850 1.00 96.19 224 ASN A C 1
ATOM 1680 O O . ASN A 1 224 ? -32.881 10.949 10.019 1.00 96.19 224 ASN A O 1
ATOM 1684 N N . HIS A 1 225 ? -34.046 12.881 10.143 1.00 93.38 225 HIS A N 1
ATOM 1685 C CA . HIS A 1 225 ? -35.296 12.321 10.670 1.00 93.38 225 HIS A CA 1
ATOM 1686 C C . HIS A 1 225 ? -35.880 11.177 9.832 1.00 93.38 225 HIS A C 1
ATOM 1688 O O . HIS A 1 225 ? -36.373 10.186 10.367 1.00 93.38 225 HIS A O 1
ATOM 1694 N N . ASP A 1 226 ? -35.767 11.276 8.506 1.00 94.38 226 ASP A N 1
ATOM 1695 C CA . ASP A 1 226 ? -36.272 10.263 7.574 1.00 94.38 226 ASP A CA 1
ATOM 1696 C C . ASP A 1 226 ? -35.349 9.031 7.479 1.00 94.38 226 ASP A C 1
ATOM 1698 O O . ASP A 1 226 ? -35.609 8.097 6.717 1.00 94.38 226 ASP A O 1
ATOM 1702 N N . GLY A 1 227 ? -34.234 9.024 8.219 1.00 92.75 227 GLY A N 1
ATOM 1703 C CA . GLY A 1 227 ? -33.209 7.987 8.160 1.00 92.75 227 GLY A CA 1
ATOM 1704 C C . GLY A 1 227 ? -32.326 8.049 6.909 1.00 92.75 227 GLY A C 1
ATOM 1705 O O . GLY A 1 227 ? -31.536 7.125 6.683 1.00 92.75 227 GLY A O 1
ATOM 1706 N N . ALA A 1 228 ? -32.436 9.112 6.108 1.00 94.69 228 ALA A N 1
ATOM 1707 C CA . ALA A 1 228 ? -31.607 9.335 4.932 1.00 94.69 228 ALA A CA 1
ATOM 1708 C C . ALA A 1 228 ? -30.203 9.784 5.343 1.00 94.69 228 ALA A C 1
ATOM 1710 O O . ALA A 1 228 ? -30.044 10.594 6.257 1.00 94.69 228 ALA A O 1
ATOM 1711 N N . ASN A 1 229 ? -29.180 9.279 4.649 1.00 95.44 229 ASN A N 1
ATOM 1712 C CA . ASN A 1 229 ? -27.810 9.734 4.860 1.00 95.44 229 ASN A CA 1
ATOM 1713 C C . ASN A 1 229 ? -27.700 11.214 4.464 1.00 95.44 229 ASN A C 1
ATOM 1715 O O . ASN A 1 229 ? -28.120 11.603 3.375 1.00 95.44 229 ASN A O 1
ATOM 1719 N N . ILE A 1 230 ? -27.114 12.019 5.345 1.00 95.81 230 ILE A N 1
ATOM 1720 C CA . ILE A 1 230 ? -26.868 13.452 5.151 1.00 95.81 230 ILE A CA 1
ATOM 1721 C C . ILE A 1 230 ? -25.415 13.837 5.406 1.00 95.81 230 ILE A C 1
ATOM 1723 O O . ILE A 1 230 ? -25.012 14.929 5.049 1.00 95.81 230 ILE A O 1
ATOM 1727 N N . GLY A 1 231 ? -24.590 12.956 5.963 1.00 95.44 231 GLY A N 1
ATOM 1728 C CA . GLY A 1 231 ? -23.153 13.182 6.078 1.00 95.44 231 GLY A CA 1
ATOM 1729 C C . GLY A 1 231 ? -22.401 11.866 6.142 1.00 95.44 231 GLY A C 1
ATOM 1730 O O . GLY A 1 231 ? -22.973 10.835 6.497 1.00 95.44 231 GLY A O 1
ATOM 1731 N N . THR A 1 232 ? -21.119 11.900 5.803 1.00 95.25 232 THR A N 1
ATOM 1732 C CA . THR A 1 232 ? -20.228 10.751 5.960 1.00 95.25 232 THR A CA 1
ATOM 1733 C C . THR A 1 232 ? -18.853 11.212 6.410 1.00 95.25 232 THR A C 1
ATOM 1735 O O . THR A 1 232 ? -18.420 12.317 6.082 1.00 95.25 232 THR A O 1
ATOM 1738 N N . TRP A 1 233 ? -18.168 10.352 7.146 1.00 93.38 233 TRP A N 1
ATOM 1739 C CA . TRP A 1 233 ? -16.765 10.514 7.487 1.00 93.38 233 TRP A CA 1
ATOM 1740 C C . TRP A 1 233 ? -16.110 9.143 7.601 1.00 93.38 233 TRP A C 1
ATOM 1742 O O . TRP A 1 233 ? -16.750 8.187 8.051 1.00 93.38 233 TRP A O 1
ATOM 1752 N N . GLY A 1 234 ? -14.841 9.037 7.218 1.00 89.56 234 GLY A N 1
ATOM 1753 C CA . GLY A 1 234 ? -14.113 7.786 7.367 1.00 89.56 234 GLY A CA 1
ATOM 1754 C C . GLY A 1 234 ? -12.606 7.941 7.462 1.00 89.56 234 GLY A C 1
ATOM 1755 O O . GLY A 1 234 ? -12.015 8.896 6.954 1.00 89.56 234 GLY A O 1
ATOM 1756 N N . ASP A 1 235 ? -11.984 6.957 8.103 1.00 87.88 235 ASP A N 1
ATOM 1757 C CA . ASP A 1 235 ? -10.535 6.865 8.234 1.00 87.88 235 ASP A CA 1
ATOM 1758 C C . ASP A 1 235 ? -10.070 5.411 8.400 1.00 87.88 235 ASP A C 1
ATOM 1760 O O . ASP A 1 235 ? -10.873 4.489 8.578 1.00 87.88 235 ASP A O 1
ATOM 1764 N N . ILE A 1 236 ? -8.760 5.191 8.344 1.00 86.19 236 ILE A N 1
ATOM 1765 C CA . ILE A 1 236 ? -8.149 3.902 8.654 1.00 86.19 236 ILE A CA 1
ATOM 1766 C C . ILE A 1 236 ? -7.870 3.840 10.157 1.00 86.19 236 ILE A C 1
ATOM 1768 O O . ILE A 1 236 ? -7.196 4.699 10.725 1.00 86.19 236 ILE A O 1
ATOM 1772 N N . VAL A 1 237 ? -8.344 2.776 10.800 1.00 86.94 237 VAL A N 1
ATOM 1773 C CA . VAL A 1 237 ? -8.038 2.462 12.197 1.00 86.94 237 VAL A CA 1
ATOM 1774 C C . VAL A 1 237 ? -7.204 1.193 12.280 1.00 86.94 237 VAL A C 1
ATOM 1776 O O . VAL A 1 237 ? -7.467 0.200 11.596 1.00 86.94 237 VAL A O 1
ATOM 1779 N N . VAL A 1 238 ? -6.187 1.220 13.133 1.00 85.31 238 VAL A N 1
ATOM 1780 C CA . VAL A 1 238 ? -5.363 0.053 13.453 1.00 85.31 238 VAL A CA 1
ATOM 1781 C C . VAL A 1 238 ? -5.827 -0.498 14.787 1.00 85.31 238 VAL A C 1
ATOM 1783 O O . VAL A 1 238 ? -5.918 0.240 15.761 1.00 85.31 238 VAL A O 1
ATOM 1786 N N . ILE A 1 239 ? -6.081 -1.800 14.857 1.00 86.19 239 ILE A N 1
ATOM 1787 C CA . ILE A 1 239 ? -6.345 -2.519 16.105 1.00 86.19 239 ILE A CA 1
ATOM 1788 C C . ILE A 1 239 ? -5.136 -3.402 16.388 1.00 86.19 239 ILE A C 1
ATOM 1790 O O . ILE A 1 239 ? -4.832 -4.316 15.622 1.00 86.19 239 ILE A O 1
ATOM 1794 N N . ALA A 1 240 ? -4.436 -3.117 17.486 1.00 83.50 240 ALA A N 1
ATOM 1795 C CA . ALA A 1 240 ? -3.317 -3.937 17.939 1.00 83.50 240 ALA A CA 1
ATOM 1796 C C . ALA A 1 240 ? -3.786 -5.111 18.818 1.00 83.50 240 ALA A C 1
ATOM 1798 O O . ALA A 1 240 ? -4.819 -5.005 19.490 1.00 83.50 240 ALA A O 1
ATOM 1799 N N . PRO A 1 241 ? -3.008 -6.208 18.871 1.00 86.19 241 PRO A N 1
ATOM 1800 C CA . PRO A 1 241 ? -3.316 -7.361 19.704 1.00 86.19 241 PRO A CA 1
ATOM 1801 C C . PRO A 1 241 ? -3.528 -7.001 21.169 1.00 86.19 241 PRO A C 1
ATOM 1803 O O . PRO A 1 241 ? -2.682 -6.348 21.774 1.00 86.19 241 PRO A O 1
ATOM 1806 N N . GLY A 1 242 ? -4.661 -7.426 21.734 1.00 85.75 242 GLY A N 1
ATOM 1807 C CA . GLY A 1 242 ? -4.969 -7.261 23.156 1.00 85.75 242 GLY A CA 1
ATOM 1808 C C . GLY A 1 242 ? -5.143 -5.813 23.620 1.00 85.75 242 GLY A C 1
ATOM 1809 O O . GLY A 1 242 ? -5.103 -5.551 24.823 1.00 85.75 242 GLY A O 1
ATOM 1810 N N . ARG A 1 243 ? -5.301 -4.859 22.692 1.00 84.12 243 ARG A N 1
ATOM 1811 C CA . ARG A 1 243 ? -5.373 -3.424 22.996 1.00 84.12 243 ARG A CA 1
ATOM 1812 C C . ARG A 1 243 ? -6.632 -2.794 22.427 1.00 84.12 243 ARG A C 1
ATOM 1814 O O . ARG A 1 243 ? -7.155 -3.220 21.401 1.00 84.12 243 ARG A O 1
ATOM 1821 N N . THR A 1 244 ? -7.096 -1.748 23.104 1.00 87.56 244 THR A N 1
ATOM 1822 C CA . THR A 1 244 ? -8.155 -0.882 22.588 1.00 87.56 244 THR A CA 1
ATOM 1823 C C . THR A 1 244 ? -7.515 0.348 21.975 1.00 87.56 244 THR A C 1
ATOM 1825 O O . THR A 1 244 ? -6.766 1.056 22.645 1.00 87.56 244 THR A O 1
ATOM 1828 N N . THR A 1 245 ? -7.804 0.590 20.705 1.00 86.31 245 THR A N 1
ATOM 1829 C CA . THR A 1 245 ? -7.397 1.808 20.015 1.00 86.31 245 THR A CA 1
ATOM 1830 C C . THR A 1 245 ? -8.326 2.943 20.413 1.00 86.31 245 THR A C 1
ATOM 1832 O O . THR A 1 245 ? -9.535 2.860 20.208 1.00 86.31 245 THR A O 1
ATOM 1835 N N . THR A 1 246 ? -7.766 3.988 21.006 1.00 84.56 246 THR A N 1
ATOM 1836 C CA . THR A 1 246 ? -8.498 5.164 21.480 1.00 84.56 246 THR A CA 1
ATOM 1837 C C . THR A 1 246 ? -7.956 6.412 20.811 1.00 84.56 246 THR A C 1
ATOM 1839 O O . THR A 1 246 ? -6.761 6.491 20.537 1.00 84.56 246 THR A O 1
ATOM 1842 N N . ASN A 1 247 ? -8.807 7.406 20.588 1.00 76.56 247 ASN A N 1
ATOM 1843 C CA . ASN A 1 247 ? -8.348 8.750 20.266 1.00 76.56 247 ASN A CA 1
ATOM 1844 C C . ASN A 1 247 ? -7.935 9.470 21.561 1.00 76.56 247 ASN A C 1
ATOM 1846 O O . ASN A 1 247 ? -8.702 9.493 22.520 1.00 76.56 247 ASN A O 1
ATOM 1850 N N . GLU A 1 248 ? -6.719 10.023 21.604 1.00 65.69 248 GLU A N 1
ATOM 1851 C CA . GLU A 1 248 ? -6.271 10.845 22.743 1.00 65.69 248 GLU A CA 1
ATOM 1852 C C . GLU A 1 248 ? -7.043 12.174 22.793 1.00 65.69 248 GLU A C 1
ATOM 1854 O O . GLU A 1 248 ? -7.461 12.603 23.867 1.00 65.69 248 GLU A O 1
ATOM 1859 N N . ASP A 1 249 ? -7.332 12.747 21.619 1.00 68.25 249 ASP A N 1
ATOM 1860 C CA . ASP A 1 249 ? -8.141 13.952 21.441 1.00 68.25 249 ASP A CA 1
ATOM 1861 C C . ASP A 1 249 ? -9.463 13.646 20.732 1.00 68.25 249 ASP A C 1
ATOM 1863 O O . ASP A 1 249 ? -9.531 12.802 19.836 1.00 68.25 249 ASP A O 1
ATOM 1867 N N . THR A 1 250 ? -10.525 14.372 21.093 1.00 79.50 250 THR A N 1
ATOM 1868 C CA . THR A 1 250 ? -11.831 14.280 20.414 1.00 79.50 250 THR A CA 1
ATOM 1869 C C . THR A 1 250 ? -11.668 14.574 18.922 1.00 79.50 250 THR A C 1
ATOM 1871 O O . THR A 1 250 ? -11.109 15.606 18.549 1.00 79.50 250 THR A O 1
ATOM 1874 N N . ILE A 1 251 ? -12.157 13.680 18.058 1.00 87.56 251 ILE A N 1
ATOM 1875 C CA . ILE A 1 251 ? -12.022 13.845 16.608 1.00 87.56 251 ILE A CA 1
ATOM 1876 C C . ILE A 1 251 ? -12.949 14.979 16.151 1.00 87.56 251 ILE A C 1
ATOM 1878 O O . ILE A 1 251 ? -14.167 14.838 16.198 1.00 87.56 251 ILE A O 1
ATOM 1882 N N . ALA A 1 252 ? -12.384 16.092 15.688 1.00 89.75 252 ALA A N 1
ATOM 1883 C CA . ALA A 1 252 ? -13.151 17.185 15.095 1.00 89.75 252 ALA A CA 1
ATOM 1884 C C . ALA A 1 252 ? -13.357 16.938 13.591 1.00 89.75 252 ALA A C 1
ATOM 1886 O O . ALA A 1 252 ? -12.394 1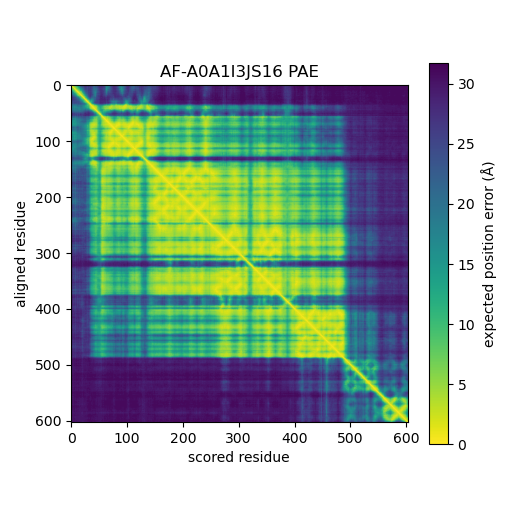6.960 12.822 1.00 89.75 252 ALA A O 1
ATOM 1887 N N . LEU A 1 253 ? -14.604 16.691 13.180 1.00 90.25 253 LEU A N 1
ATOM 1888 C CA . LEU A 1 253 ? -14.975 16.416 11.786 1.00 90.25 253 LEU A CA 1
ATOM 1889 C C . LEU A 1 253 ? -15.244 17.693 10.979 1.00 90.25 253 LEU A C 1
ATOM 1891 O O . LEU A 1 253 ? -15.137 17.684 9.758 1.00 90.25 253 LEU A O 1
ATOM 1895 N N . GLY A 1 254 ? -15.591 18.791 11.652 1.00 90.44 254 GLY A N 1
ATOM 1896 C CA . GLY A 1 254 ? -16.003 20.032 10.999 1.00 90.44 254 GLY A CA 1
ATOM 1897 C C . GLY A 1 254 ? -17.375 19.923 10.326 1.00 90.44 254 GLY A C 1
ATOM 1898 O O . GLY A 1 254 ? -18.234 19.147 10.748 1.00 90.44 254 GLY A O 1
ATOM 1899 N N . ASP A 1 255 ? -17.588 20.734 9.290 1.00 93.19 255 ASP A N 1
ATOM 1900 C CA . ASP A 1 255 ? -18.858 20.845 8.570 1.00 93.19 255 ASP A CA 1
ATOM 1901 C C . ASP A 1 255 ? -18.900 19.890 7.370 1.00 93.19 255 ASP A C 1
ATOM 1903 O O . ASP A 1 255 ? -18.531 20.258 6.251 1.00 93.19 255 ASP A O 1
ATOM 1907 N N . ILE A 1 256 ? -19.304 18.648 7.645 1.00 93.88 256 ILE A N 1
ATOM 1908 C CA . ILE A 1 256 ? -19.368 17.524 6.694 1.00 93.88 256 ILE A CA 1
ATOM 1909 C C . ILE A 1 256 ? -20.788 17.213 6.198 1.00 93.88 256 ILE A C 1
ATOM 1911 O O . ILE A 1 256 ? -20.951 16.410 5.274 1.00 93.88 256 ILE A O 1
ATOM 1915 N N . LEU A 1 257 ? -21.818 17.799 6.814 1.00 95.75 257 LEU A N 1
ATOM 1916 C CA . LEU A 1 257 ? -23.210 17.515 6.476 1.00 95.75 257 LEU A CA 1
ATOM 1917 C C . LEU A 1 257 ? -23.574 18.158 5.132 1.00 95.75 257 LEU A C 1
ATOM 1919 O O . LEU A 1 257 ? -23.164 19.268 4.820 1.00 95.75 257 LEU A O 1
ATOM 1923 N N . MET A 1 258 ? -24.349 17.443 4.322 1.00 95.31 258 MET A N 1
ATOM 1924 C CA . MET A 1 258 ? -24.847 17.839 3.004 1.00 95.31 258 MET A CA 1
ATOM 1925 C C . MET A 1 258 ? -23.752 18.253 2.009 1.00 95.31 258 MET A C 1
ATOM 1927 O O . MET A 1 258 ? -24.020 18.970 1.043 1.00 95.31 258 MET A O 1
ATOM 1931 N N . LYS A 1 259 ? -22.519 17.763 2.196 1.00 94.88 259 LYS A N 1
ATOM 1932 C CA . LYS A 1 259 ? -21.378 18.092 1.336 1.00 94.88 259 LYS A CA 1
ATOM 1933 C C . LYS A 1 259 ? -20.848 16.907 0.546 1.00 94.88 259 LYS A C 1
ATOM 1935 O O . LYS A 1 259 ? -20.545 15.838 1.082 1.00 94.88 259 LYS A O 1
ATOM 1940 N N . LYS A 1 260 ? -20.643 17.151 -0.750 1.00 94.50 260 LYS A N 1
ATOM 1941 C CA . LYS A 1 260 ? -19.798 16.303 -1.596 1.00 94.50 260 LYS A CA 1
ATOM 1942 C C . LYS A 1 260 ? -18.337 16.403 -1.142 1.00 94.50 260 LYS A C 1
ATOM 1944 O O . LYS A 1 260 ? -17.962 17.417 -0.545 1.00 94.50 260 LYS A O 1
ATOM 1949 N N . PRO A 1 261 ? -17.500 15.398 -1.426 1.00 95.44 261 PRO A N 1
ATOM 1950 C CA . PRO A 1 261 ? -16.076 15.506 -1.168 1.00 95.44 261 PRO A CA 1
ATOM 1951 C C . PRO A 1 261 ? -15.441 16.574 -2.056 1.00 95.44 261 PRO A C 1
ATOM 1953 O O . PRO A 1 261 ? -15.891 16.813 -3.179 1.00 95.44 261 PRO A O 1
ATOM 1956 N N . SER A 1 262 ? -14.364 17.186 -1.575 1.00 95.69 262 SER A N 1
ATOM 1957 C CA . SER A 1 262 ? -13.484 18.002 -2.418 1.00 95.69 262 SER A CA 1
ATOM 1958 C C . SER A 1 262 ? -12.491 17.113 -3.171 1.00 95.69 262 SER A C 1
ATOM 1960 O O . SER A 1 262 ? -12.248 15.962 -2.800 1.00 95.69 262 SER A O 1
ATOM 1962 N N . ALA A 1 263 ? -11.919 17.626 -4.261 1.00 94.88 263 ALA A N 1
ATOM 1963 C CA . ALA A 1 263 ? -10.910 16.892 -5.020 1.00 94.88 263 ALA A CA 1
ATOM 1964 C C . ALA A 1 263 ? -9.658 16.623 -4.159 1.00 94.88 263 ALA A C 1
ATOM 1966 O O . ALA A 1 263 ? -9.234 17.516 -3.418 1.00 94.88 263 ALA A O 1
ATOM 1967 N N . PRO A 1 264 ? -9.036 15.431 -4.261 1.00 94.44 264 PRO A N 1
ATOM 1968 C CA . PRO A 1 264 ? -7.722 15.190 -3.675 1.00 94.44 264 PRO A CA 1
ATOM 1969 C C . PRO A 1 264 ? -6.671 16.152 -4.238 1.00 94.44 264 PRO A C 1
ATOM 1971 O O . PRO A 1 264 ? -6.823 16.718 -5.324 1.00 94.44 264 PRO A O 1
ATOM 1974 N N . THR A 1 265 ? -5.566 16.304 -3.520 1.00 92.25 265 THR A N 1
ATOM 1975 C CA . THR A 1 265 ? -4.437 17.153 -3.921 1.00 92.25 265 THR A CA 1
ATOM 1976 C C . THR A 1 265 ? -3.142 16.342 -3.984 1.00 92.25 265 THR A C 1
ATOM 1978 O O . THR A 1 265 ? -3.127 15.172 -3.610 1.00 92.25 265 THR A O 1
ATOM 1981 N N . ALA A 1 266 ? -2.065 16.928 -4.517 1.00 89.56 266 ALA A N 1
ATOM 1982 C CA . ALA A 1 266 ? -0.728 16.323 -4.555 1.00 89.56 266 ALA A CA 1
ATOM 1983 C C . ALA A 1 266 ? -0.659 14.899 -5.162 1.00 89.56 266 ALA A C 1
ATOM 1985 O O . ALA A 1 266 ? 0.141 14.069 -4.722 1.00 89.56 266 ALA A O 1
ATOM 1986 N N . LEU A 1 267 ? -1.489 14.595 -6.172 1.00 91.75 267 LEU A N 1
ATOM 1987 C CA . LEU A 1 267 ? -1.492 13.279 -6.822 1.00 91.75 267 LEU A CA 1
ATOM 1988 C C . LEU A 1 267 ? -0.145 13.047 -7.515 1.00 91.75 267 LEU A C 1
ATOM 1990 O O . LEU A 1 267 ? 0.158 13.712 -8.498 1.00 91.75 267 LEU A O 1
ATOM 1994 N N . SER A 1 268 ? 0.634 12.077 -7.055 1.00 89.62 268 SER A N 1
ATOM 1995 C CA . SER A 1 268 ? 1.978 11.782 -7.557 1.00 89.62 268 SER A CA 1
ATOM 1996 C C . SER A 1 268 ? 2.131 10.302 -7.891 1.00 89.62 268 SER A C 1
ATOM 1998 O O . SER A 1 268 ? 1.357 9.457 -7.441 1.00 89.62 268 SER A O 1
ATOM 2000 N N . ALA A 1 269 ? 3.133 9.985 -8.711 1.00 89.88 269 ALA A N 1
ATOM 2001 C CA . ALA A 1 269 ? 3.467 8.612 -9.056 1.00 89.88 269 ALA A CA 1
ATOM 2002 C C . ALA A 1 269 ? 4.979 8.395 -9.048 1.00 89.88 269 ALA A C 1
ATOM 2004 O O . ALA A 1 269 ? 5.753 9.278 -9.434 1.00 89.88 269 ALA A O 1
ATOM 2005 N N . TYR A 1 270 ? 5.382 7.185 -8.679 1.00 88.00 270 TYR A N 1
ATOM 2006 C CA . TYR A 1 270 ? 6.776 6.789 -8.552 1.00 88.00 270 TYR A CA 1
ATOM 2007 C C . TYR A 1 270 ? 7.003 5.393 -9.124 1.00 88.00 270 TYR A C 1
ATOM 2009 O O . TYR A 1 270 ? 6.198 4.487 -8.911 1.00 88.00 270 TYR A O 1
ATOM 2017 N N . TYR A 1 271 ? 8.128 5.198 -9.806 1.00 87.75 271 TYR A N 1
ATOM 2018 C CA . TYR A 1 271 ? 8.623 3.873 -10.156 1.00 87.75 271 TYR A CA 1
ATOM 2019 C C . TYR A 1 271 ? 9.218 3.207 -8.914 1.00 87.75 271 TYR A C 1
ATOM 2021 O O . TYR A 1 271 ? 10.121 3.760 -8.281 1.00 87.75 271 TYR A O 1
ATOM 2029 N N . MET A 1 272 ? 8.749 2.006 -8.583 1.00 85.38 272 MET A N 1
ATOM 2030 C CA . MET A 1 272 ? 9.360 1.202 -7.527 1.00 85.38 272 MET A CA 1
ATOM 2031 C C . MET A 1 272 ? 10.613 0.514 -8.066 1.00 85.38 272 MET A C 1
ATOM 2033 O O . MET A 1 272 ? 10.514 -0.401 -8.890 1.00 85.38 272 MET A O 1
ATOM 2037 N N . ASN A 1 273 ? 11.800 0.929 -7.614 1.00 80.88 273 ASN A N 1
ATOM 2038 C CA . ASN A 1 273 ? 13.042 0.374 -8.149 1.00 80.88 273 ASN A CA 1
ATOM 2039 C C . ASN A 1 273 ? 13.134 -1.133 -7.894 1.00 80.88 273 ASN A C 1
ATOM 2041 O O . ASN A 1 273 ? 12.768 -1.626 -6.829 1.00 80.88 273 ASN A O 1
ATOM 2045 N N . LYS A 1 274 ? 13.670 -1.857 -8.885 1.00 81.44 274 LYS A N 1
ATOM 2046 C CA . LYS A 1 274 ? 13.818 -3.324 -8.865 1.00 81.44 274 LYS A CA 1
ATOM 2047 C C . LYS A 1 274 ? 12.487 -4.088 -8.760 1.00 81.44 274 LYS A C 1
ATOM 2049 O O . LYS A 1 274 ? 12.487 -5.251 -8.379 1.00 81.44 274 LYS A O 1
ATOM 2054 N N . SER A 1 275 ? 11.364 -3.464 -9.123 1.00 85.75 275 SER A N 1
ATOM 2055 C CA . SER A 1 275 ? 10.048 -4.124 -9.146 1.00 85.75 275 SER A CA 1
ATOM 2056 C C . SER A 1 275 ? 9.752 -4.901 -10.431 1.00 85.75 275 SER A C 1
ATOM 2058 O O . SER A 1 275 ? 8.708 -5.546 -10.533 1.00 85.75 275 SER A O 1
ATOM 2060 N N . VAL A 1 276 ? 10.639 -4.836 -11.429 1.00 88.56 276 VAL A N 1
ATOM 2061 C CA . VAL A 1 276 ? 10.395 -5.461 -12.729 1.00 88.56 276 VAL A CA 1
ATOM 2062 C C . VAL A 1 276 ? 10.284 -6.977 -12.587 1.00 88.56 276 VAL A C 1
ATOM 2064 O O . VAL A 1 276 ? 11.216 -7.642 -12.145 1.00 88.56 276 VAL A O 1
ATOM 2067 N N . THR A 1 277 ? 9.144 -7.520 -13.009 1.00 86.62 277 THR A N 1
ATOM 2068 C CA . THR A 1 277 ? 8.866 -8.959 -13.038 1.00 86.62 277 THR A CA 1
ATOM 2069 C C . THR A 1 277 ? 8.272 -9.322 -14.397 1.00 86.62 277 THR A C 1
ATOM 2071 O O . THR A 1 277 ? 7.130 -8.978 -14.715 1.00 86.62 277 THR A O 1
ATOM 2074 N N . GLY A 1 278 ? 9.058 -10.010 -15.229 1.00 86.75 278 GLY A N 1
ATOM 2075 C CA . GLY A 1 278 ? 8.684 -10.295 -16.615 1.00 86.75 278 GLY A CA 1
ATOM 2076 C C . GLY A 1 278 ? 8.531 -9.007 -17.433 1.00 86.75 278 GLY A C 1
ATOM 2077 O O . GLY A 1 278 ? 9.469 -8.225 -17.540 1.00 86.75 278 GLY A O 1
ATOM 2078 N N . ASN A 1 279 ? 7.343 -8.781 -18.001 1.00 88.69 279 ASN A N 1
ATOM 2079 C CA . ASN A 1 279 ? 7.022 -7.583 -18.793 1.00 88.69 279 ASN A CA 1
ATOM 2080 C C . ASN A 1 279 ? 6.264 -6.509 -17.992 1.00 88.69 279 ASN A C 1
ATOM 2082 O O . ASN A 1 279 ? 5.567 -5.685 -18.582 1.00 88.69 279 ASN A O 1
ATOM 2086 N N . TYR A 1 280 ? 6.359 -6.523 -16.663 1.00 92.06 280 TYR A N 1
ATOM 2087 C CA . TYR A 1 280 ? 5.634 -5.597 -15.795 1.00 92.06 280 TYR A CA 1
ATOM 2088 C C . TYR A 1 280 ? 6.550 -4.964 -14.758 1.00 92.06 280 TYR A C 1
ATOM 2090 O O . TYR A 1 280 ? 7.575 -5.539 -14.401 1.00 92.06 280 TYR A O 1
ATOM 2098 N N . TYR A 1 281 ? 6.136 -3.811 -14.248 1.00 91.56 281 TYR A N 1
ATOM 2099 C CA . TYR A 1 281 ? 6.757 -3.103 -13.138 1.00 91.56 281 TYR A CA 1
ATOM 2100 C C . TYR A 1 281 ? 5.685 -2.552 -12.196 1.00 91.56 281 TYR A C 1
ATOM 2102 O O . TYR A 1 281 ? 4.510 -2.477 -12.564 1.00 91.56 281 TYR A O 1
ATOM 2110 N N . ASN A 1 282 ? 6.092 -2.145 -10.996 1.00 91.06 282 ASN A N 1
ATOM 2111 C CA . ASN A 1 282 ? 5.180 -1.570 -10.016 1.00 91.06 282 ASN A CA 1
ATOM 2112 C C . ASN A 1 282 ? 5.347 -0.049 -9.955 1.00 91.06 282 ASN A C 1
ATOM 2114 O O . ASN A 1 282 ? 6.467 0.471 -9.883 1.00 91.06 282 ASN A O 1
ATOM 2118 N N . ALA A 1 283 ? 4.219 0.655 -9.961 1.00 90.19 283 ALA A N 1
ATOM 2119 C CA . ALA A 1 283 ? 4.136 2.085 -9.728 1.00 90.19 283 ALA A CA 1
ATOM 2120 C C . ALA A 1 283 ? 3.403 2.353 -8.411 1.00 90.19 283 ALA A C 1
ATOM 2122 O O . ALA A 1 283 ? 2.299 1.855 -8.186 1.00 90.19 283 ALA A O 1
ATOM 2123 N N . LEU A 1 284 ? 4.026 3.156 -7.556 1.00 89.25 284 LEU A N 1
ATOM 2124 C CA . LEU A 1 284 ? 3.427 3.687 -6.339 1.00 89.25 284 LEU A CA 1
ATOM 2125 C C . LEU A 1 284 ? 2.697 4.983 -6.693 1.00 89.25 284 LEU A C 1
ATOM 2127 O O . LEU A 1 284 ? 3.315 5.910 -7.212 1.00 89.25 284 LEU A O 1
ATOM 2131 N N . ILE A 1 285 ? 1.398 5.038 -6.419 1.00 90.00 285 ILE A N 1
ATOM 2132 C CA . ILE A 1 285 ? 0.544 6.209 -6.631 1.00 90.00 285 ILE A CA 1
ATOM 2133 C C . ILE A 1 285 ? 0.165 6.760 -5.264 1.00 90.00 285 ILE A C 1
ATOM 2135 O O . ILE A 1 285 ? -0.264 5.994 -4.404 1.00 90.00 285 ILE A O 1
ATOM 2139 N N . THR A 1 286 ? 0.309 8.069 -5.073 1.00 88.94 286 THR A N 1
ATOM 2140 C CA . THR A 1 286 ? 0.084 8.740 -3.786 1.00 88.94 286 THR A CA 1
ATOM 2141 C C . THR A 1 286 ? -0.756 9.993 -3.972 1.00 88.94 286 THR A C 1
ATOM 2143 O O . THR A 1 286 ? -0.641 10.653 -5.001 1.00 88.94 286 THR A O 1
ATOM 2146 N N . TRP A 1 287 ? -1.565 10.363 -2.988 1.00 91.19 287 TRP A N 1
ATOM 2147 C CA . TRP A 1 287 ? -2.339 11.605 -2.997 1.00 91.19 287 TRP A CA 1
ATOM 2148 C C . TRP A 1 287 ? -2.556 12.117 -1.576 1.00 91.19 287 TRP A C 1
ATOM 2150 O O . TRP A 1 287 ? -2.448 11.373 -0.608 1.00 91.19 287 TRP A O 1
ATOM 2160 N N . THR A 1 288 ? -2.906 13.391 -1.462 1.00 90.06 288 THR A N 1
ATOM 2161 C CA . THR A 1 288 ? -3.330 14.019 -0.212 1.00 90.06 288 THR A CA 1
ATOM 2162 C C . THR A 1 288 ? -4.845 14.17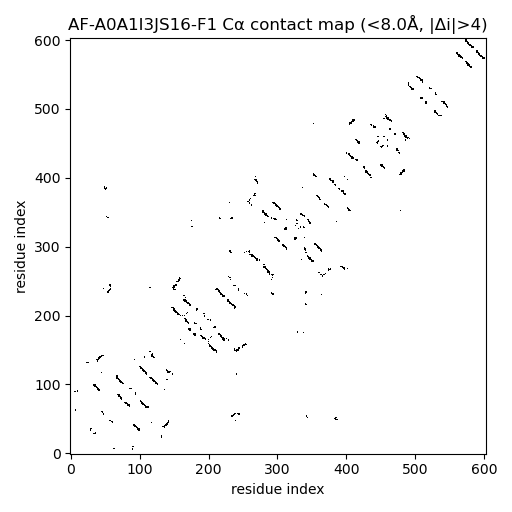3 -0.216 1.00 90.06 288 THR A C 1
ATOM 2164 O O . THR A 1 288 ? -5.439 14.682 -1.174 1.00 90.06 288 THR A O 1
ATOM 2167 N N . ARG A 1 289 ? -5.484 13.718 0.862 1.00 89.12 289 ARG A N 1
ATOM 2168 C CA . ARG A 1 289 ? -6.936 13.829 1.051 1.00 89.12 289 ARG A CA 1
ATOM 2169 C C . ARG A 1 289 ? -7.361 15.290 1.206 1.00 89.12 289 ARG A C 1
ATOM 2171 O O . ARG A 1 289 ? -6.573 16.144 1.604 1.00 89.12 289 ARG A O 1
ATOM 2178 N N . ALA A 1 290 ? -8.629 15.569 0.926 1.00 90.44 290 ALA A N 1
ATOM 2179 C CA . ALA A 1 290 ? -9.227 16.845 1.298 1.00 90.44 290 ALA A CA 1
ATOM 2180 C C . ALA A 1 290 ? -9.444 16.927 2.819 1.00 90.44 290 ALA A C 1
ATOM 2182 O O . ALA A 1 290 ? -9.662 15.904 3.462 1.00 90.44 290 ALA A O 1
ATOM 2183 N N . GLU A 1 291 ? -9.442 18.141 3.373 1.00 87.00 291 GLU A N 1
ATOM 2184 C CA . GLU A 1 291 ? -9.499 18.412 4.822 1.00 87.00 291 GLU A CA 1
ATOM 2185 C C . GLU A 1 291 ? -10.738 17.834 5.526 1.00 87.00 291 GLU A C 1
ATOM 2187 O O . GLU A 1 291 ? -10.648 17.372 6.659 1.00 87.00 291 GLU A O 1
ATOM 2192 N N . LEU A 1 292 ? -11.894 17.824 4.854 1.00 88.44 292 LEU A N 1
ATOM 2193 C CA . LEU A 1 292 ? -13.151 17.351 5.446 1.00 88.44 292 LEU A CA 1
ATOM 2194 C C . LEU A 1 292 ? -13.249 15.827 5.560 1.00 88.44 292 LEU A C 1
ATOM 2196 O O . LEU A 1 292 ? -14.099 15.341 6.305 1.00 88.44 292 LEU A O 1
ATOM 2200 N N . HIS A 1 293 ? -12.407 15.074 4.841 1.00 90.69 293 HIS A N 1
ATOM 2201 C CA . HIS A 1 293 ? -12.333 13.611 4.958 1.00 90.69 293 HIS A CA 1
ATOM 2202 C C . HIS A 1 293 ? -13.697 12.894 4.813 1.00 90.69 293 HIS A C 1
ATOM 2204 O O . HIS A 1 293 ? -13.949 11.851 5.421 1.00 90.69 293 HIS A O 1
ATOM 2210 N N . ASN A 1 294 ? -14.607 13.494 4.043 1.00 93.88 294 ASN A N 1
ATOM 2211 C CA . ASN A 1 294 ? -15.997 13.076 3.871 1.00 93.88 294 ASN A CA 1
ATOM 2212 C C . ASN A 1 294 ? -16.196 12.186 2.634 1.00 93.88 294 ASN A C 1
ATOM 2214 O O . ASN A 1 294 ? -17.305 12.075 2.107 1.00 93.88 294 ASN A O 1
ATOM 2218 N N . GLU A 1 295 ? -15.129 11.582 2.126 1.00 92.69 295 GLU A N 1
ATOM 2219 C CA . GLU A 1 295 ? -15.200 10.545 1.108 1.00 92.69 295 GLU A CA 1
ATOM 2220 C C . GLU A 1 295 ? -15.503 9.167 1.709 1.00 92.69 295 GLU A C 1
ATOM 2222 O O . GLU A 1 295 ? -15.110 8.844 2.827 1.00 92.69 295 GLU A O 1
ATOM 2227 N N . GLU A 1 296 ? -16.184 8.325 0.938 1.00 89.69 296 GLU A N 1
ATOM 2228 C CA . GLU A 1 296 ? -16.357 6.898 1.229 1.00 89.69 296 GLU A CA 1
ATOM 2229 C C . GLU A 1 296 ? -15.314 6.045 0.497 1.00 89.69 296 GLU A C 1
ATOM 2231 O O . GLU A 1 296 ? -14.940 4.968 0.967 1.00 89.69 296 GLU A O 1
ATOM 2236 N N . TYR A 1 297 ? -14.864 6.522 -0.665 1.00 89.62 297 TYR A N 1
ATOM 2237 C CA . TYR A 1 297 ? -13.885 5.874 -1.528 1.00 89.62 297 TYR A CA 1
ATOM 2238 C C . TYR A 1 297 ? -13.280 6.867 -2.525 1.00 89.62 297 TYR A C 1
ATOM 2240 O O . TYR A 1 297 ? -13.788 7.973 -2.738 1.00 89.62 297 TYR A O 1
ATOM 2248 N N . PHE A 1 298 ? -12.212 6.421 -3.176 1.00 91.38 298 PHE A N 1
ATOM 2249 C CA . PHE A 1 298 ? -11.583 7.068 -4.311 1.00 91.38 298 PHE A CA 1
ATOM 2250 C C . PHE A 1 298 ? -11.832 6.275 -5.598 1.00 91.38 298 PHE A C 1
ATOM 2252 O O . PHE A 1 298 ? -11.923 5.045 -5.598 1.00 91.38 298 PHE A O 1
ATOM 2259 N N . GLU A 1 299 ? -11.912 6.993 -6.713 1.00 91.94 299 GLU A N 1
ATOM 2260 C CA . GLU A 1 299 ? -11.905 6.421 -8.058 1.00 91.94 299 GLU A CA 1
ATOM 2261 C C . GLU A 1 299 ? -10.579 6.770 -8.732 1.00 91.94 299 GLU A C 1
ATOM 2263 O O . GLU A 1 299 ? -10.285 7.950 -8.931 1.00 91.94 299 GLU A O 1
ATOM 2268 N N . LEU A 1 300 ? -9.786 5.759 -9.089 1.00 92.50 300 LEU A N 1
ATOM 2269 C CA . LEU A 1 300 ? -8.511 5.926 -9.787 1.00 92.50 300 LEU A CA 1
ATOM 2270 C C . LEU A 1 300 ? -8.692 5.565 -11.257 1.00 92.50 300 LEU A C 1
ATOM 2272 O O . LEU A 1 300 ? -8.992 4.424 -11.585 1.00 92.50 300 LEU A O 1
ATOM 2276 N N . THR A 1 301 ? -8.451 6.505 -12.159 1.00 91.19 301 THR A N 1
ATOM 2277 C CA . THR A 1 301 ? -8.409 6.223 -13.596 1.00 91.19 301 THR A CA 1
ATOM 2278 C C . THR A 1 301 ? -6.967 6.113 -14.056 1.00 91.19 301 THR A C 1
ATOM 2280 O O . THR A 1 301 ? -6.181 7.028 -13.819 1.00 91.19 301 THR A O 1
ATOM 2283 N N . ILE A 1 302 ? -6.640 5.012 -14.733 1.00 90.25 302 ILE A N 1
ATOM 2284 C CA . ILE A 1 302 ? -5.361 4.786 -15.405 1.00 90.25 302 ILE A CA 1
ATOM 2285 C C . ILE A 1 302 ? -5.629 4.737 -16.907 1.00 90.25 302 ILE A C 1
ATOM 2287 O O . ILE A 1 302 ? -6.318 3.850 -17.415 1.00 90.25 302 ILE A O 1
ATOM 2291 N N . ASN A 1 303 ? -5.078 5.712 -17.618 1.00 89.75 303 ASN A N 1
ATOM 2292 C CA . ASN A 1 303 ? -5.194 5.841 -19.057 1.00 89.75 303 ASN A CA 1
ATOM 2293 C C . ASN A 1 303 ? -3.878 5.429 -19.717 1.00 89.75 303 ASN A C 1
ATOM 2295 O O . ASN A 1 303 ? -2.875 6.126 -19.585 1.00 89.75 303 ASN A O 1
ATOM 2299 N N . ASP A 1 304 ? -3.880 4.306 -20.429 1.00 88.31 304 ASP A N 1
ATOM 2300 C CA . ASP A 1 304 ? -2.821 3.989 -21.384 1.00 88.31 304 ASP A CA 1
ATOM 2301 C C . ASP A 1 304 ? -2.964 4.943 -22.572 1.00 88.31 304 ASP A C 1
ATOM 2303 O O . ASP A 1 304 ? -3.942 4.861 -23.311 1.00 88.31 304 ASP A O 1
ATOM 2307 N N . VAL A 1 305 ? -1.997 5.842 -22.769 1.00 83.69 305 VAL A N 1
ATOM 2308 C CA . VAL A 1 305 ? -2.078 6.881 -23.815 1.00 83.69 305 VAL A CA 1
ATOM 2309 C C . VAL A 1 305 ? -2.106 6.301 -25.233 1.00 83.69 305 VAL A C 1
ATOM 2311 O O . VAL A 1 305 ? -2.389 7.019 -26.188 1.00 83.69 305 VAL A O 1
ATOM 2314 N N . THR A 1 306 ? -1.779 5.014 -25.383 1.00 73.81 306 THR A N 1
ATOM 2315 C CA . THR A 1 306 ? -1.837 4.288 -26.657 1.00 73.81 306 THR A CA 1
ATOM 2316 C C . THR A 1 306 ? -3.138 3.502 -26.841 1.00 73.81 306 THR A C 1
ATOM 2318 O O . THR A 1 306 ? -3.401 3.005 -27.936 1.00 73.81 306 THR A O 1
ATOM 2321 N N . ALA A 1 307 ? -3.960 3.384 -25.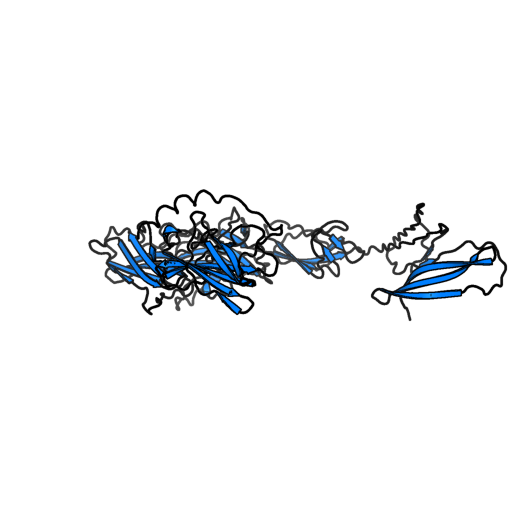795 1.00 71.94 307 ALA A N 1
ATOM 2322 C CA . ALA A 1 307 ? -5.235 2.680 -25.833 1.00 71.94 307 ALA A CA 1
ATOM 2323 C C . ALA A 1 307 ? -6.406 3.636 -26.104 1.00 71.94 307 ALA A C 1
ATOM 2325 O O . ALA A 1 307 ? -6.360 4.828 -25.820 1.00 71.94 307 ALA A O 1
ATOM 2326 N N . THR A 1 308 ? -7.500 3.088 -26.633 1.00 67.06 308 THR A N 1
ATOM 2327 C CA . THR A 1 308 ? -8.722 3.845 -26.950 1.00 67.06 308 THR A CA 1
ATOM 2328 C C . THR A 1 308 ? -9.700 3.953 -25.779 1.00 67.06 308 THR A C 1
ATOM 2330 O O . THR A 1 308 ? -10.700 4.660 -25.884 1.00 67.06 308 THR A O 1
ATOM 2333 N N . THR A 1 309 ? -9.477 3.237 -24.673 1.00 72.19 309 THR A N 1
ATOM 2334 C CA . THR A 1 309 ? -10.397 3.229 -23.526 1.00 72.19 309 THR A CA 1
ATOM 2335 C C . THR A 1 309 ? -9.615 3.225 -22.210 1.00 72.19 309 THR A C 1
ATOM 2337 O O . THR A 1 309 ? -8.919 2.245 -21.937 1.00 72.19 309 THR A O 1
ATOM 2340 N N . PRO A 1 310 ? -9.727 4.287 -21.389 1.00 77.56 310 PRO A N 1
ATOM 2341 C CA . PRO A 1 310 ? -9.174 4.311 -20.039 1.00 77.56 310 PRO A CA 1
ATOM 2342 C C . PRO A 1 310 ? -9.796 3.227 -19.152 1.00 77.56 310 PRO A C 1
ATOM 2344 O O . PRO A 1 310 ? -10.971 2.887 -19.314 1.00 77.56 310 PRO A O 1
ATOM 2347 N N . VAL A 1 311 ? -9.034 2.736 -18.174 1.00 79.44 311 VAL A N 1
ATOM 2348 C CA . VAL A 1 311 ? -9.556 1.852 -17.122 1.00 79.44 311 VAL A CA 1
ATOM 2349 C C . VAL A 1 311 ? -9.766 2.675 -15.857 1.00 79.44 311 VAL A C 1
ATOM 2351 O O . VAL A 1 311 ? -8.842 3.338 -15.383 1.00 79.44 311 VAL A O 1
ATOM 2354 N N . THR A 1 312 ? -10.973 2.631 -15.299 1.00 80.25 312 THR A N 1
ATOM 2355 C CA . THR A 1 312 ? -11.290 3.272 -14.018 1.00 80.25 312 THR A CA 1
ATOM 2356 C C . THR A 1 312 ? -11.472 2.204 -12.950 1.00 80.25 312 THR A C 1
ATOM 2358 O O . THR A 1 312 ? -12.250 1.273 -13.119 1.00 80.25 312 THR A O 1
ATOM 2361 N N . TYR A 1 313 ? -10.774 2.354 -11.834 1.00 80.06 313 TYR A N 1
ATOM 2362 C CA . TYR A 1 313 ? -10.851 1.496 -10.664 1.00 80.06 313 TYR A CA 1
ATOM 2363 C C . TYR A 1 313 ? -11.648 2.178 -9.553 1.00 80.06 313 TYR A C 1
ATOM 2365 O O . TYR A 1 313 ? -11.486 3.376 -9.310 1.00 80.06 313 TYR A O 1
ATOM 2373 N N . LYS A 1 314 ? -12.473 1.404 -8.847 1.00 75.31 314 LYS A N 1
ATOM 2374 C CA . LYS A 1 314 ? -13.156 1.802 -7.603 1.00 75.31 314 LYS A CA 1
ATOM 2375 C C . LYS A 1 314 ? -13.142 0.644 -6.605 1.00 75.31 314 LYS A C 1
ATOM 2377 O O . LYS A 1 314 ? -12.735 -0.460 -6.954 1.00 75.31 314 LYS A O 1
ATOM 2382 N N . ILE A 1 315 ? -13.601 0.866 -5.374 1.00 69.25 315 ILE A N 1
ATOM 2383 C CA . ILE A 1 315 ? -13.751 -0.234 -4.400 1.00 69.25 315 ILE A CA 1
ATOM 2384 C C . ILE A 1 315 ? -15.092 -0.951 -4.525 1.00 69.25 315 ILE A C 1
ATOM 2386 O O . ILE A 1 315 ? -15.151 -2.148 -4.276 1.00 69.25 315 ILE A O 1
ATOM 2390 N N . PHE A 1 316 ? -16.167 -0.263 -4.923 1.00 61.09 316 PHE A N 1
ATOM 2391 C CA . PHE A 1 316 ? -17.519 -0.810 -4.768 1.00 61.09 316 PHE A CA 1
ATOM 2392 C C . PHE A 1 316 ? -18.181 -1.226 -6.076 1.00 61.09 316 PHE A C 1
ATOM 2394 O O . PHE A 1 316 ? -18.252 -0.452 -7.029 1.00 61.09 316 PHE A O 1
ATOM 2401 N N . THR A 1 317 ? -18.805 -2.399 -6.079 1.00 46.97 317 THR A N 1
ATOM 2402 C CA . THR A 1 317 ? -19.895 -2.733 -6.995 1.00 46.97 317 THR A CA 1
ATOM 2403 C C . THR A 1 317 ? -21.173 -2.056 -6.517 1.00 46.97 317 THR A C 1
ATOM 2405 O O . THR A 1 317 ? -21.786 -2.474 -5.547 1.00 46.97 317 THR A O 1
ATOM 2408 N N . ASN A 1 318 ? -21.632 -1.037 -7.240 1.00 43.25 318 ASN A N 1
ATOM 2409 C CA . ASN A 1 318 ? -23.075 -0.911 -7.404 1.00 43.25 318 ASN A CA 1
ATOM 2410 C C . ASN A 1 318 ? -23.382 -1.686 -8.679 1.00 43.25 318 ASN A C 1
ATOM 2412 O O . ASN A 1 318 ? -22.912 -1.323 -9.758 1.00 43.25 318 ASN A O 1
ATOM 2416 N N . THR A 1 319 ? -24.094 -2.798 -8.527 1.00 41.75 319 THR A N 1
ATOM 2417 C CA . THR A 1 319 ? -24.476 -3.782 -9.552 1.00 41.75 319 THR A CA 1
ATOM 2418 C C . THR A 1 319 ? -25.425 -3.231 -10.629 1.00 41.75 319 THR A C 1
ATOM 2420 O O . THR A 1 319 ? -26.130 -3.991 -11.286 1.00 41.75 319 THR A O 1
ATOM 2423 N N . THR A 1 320 ? -25.428 -1.920 -10.864 1.00 41.41 320 THR A N 1
ATOM 2424 C CA . THR A 1 320 ? -26.284 -1.241 -11.845 1.00 41.41 320 THR A CA 1
ATOM 2425 C C . THR A 1 320 ? -25.553 -0.283 -12.788 1.00 41.41 320 THR A C 1
ATOM 2427 O O . THR A 1 320 ? -26.185 0.217 -13.713 1.00 41.41 320 THR A O 1
ATOM 2430 N N . ASP A 1 321 ? -24.235 -0.084 -12.667 1.00 41.97 321 ASP A N 1
ATOM 2431 C CA . ASP A 1 321 ? -23.470 0.691 -13.661 1.00 41.97 321 ASP A CA 1
ATOM 2432 C C . ASP A 1 321 ? -23.014 -0.204 -14.824 1.00 41.97 321 ASP A C 1
ATOM 2434 O O . ASP A 1 321 ? -21.840 -0.545 -14.962 1.00 41.97 321 ASP A O 1
ATOM 2438 N N . ALA A 1 322 ? -23.951 -0.585 -15.695 1.00 44.28 322 ALA A N 1
ATOM 2439 C CA . ALA A 1 322 ? -23.622 -1.220 -16.975 1.00 44.28 322 ALA A CA 1
ATOM 2440 C C . ALA A 1 322 ? -22.920 -0.252 -17.958 1.00 44.28 322 ALA A C 1
ATOM 2442 O O . ALA A 1 322 ? -22.377 -0.694 -18.970 1.00 44.28 322 ALA A O 1
ATOM 2443 N N . GLU A 1 323 ? -22.904 1.057 -17.668 1.00 44.84 323 GLU A N 1
ATOM 2444 C CA . GLU A 1 323 ? -22.439 2.093 -18.603 1.00 44.84 323 GLU A CA 1
ATOM 2445 C C . GLU A 1 323 ? -20.993 2.574 -18.401 1.00 44.84 323 GLU A C 1
ATOM 2447 O O . GLU A 1 323 ? -20.447 3.232 -19.283 1.00 44.84 323 GLU A O 1
ATOM 2452 N N . THR A 1 324 ? -20.301 2.202 -17.321 1.00 47.31 324 THR A N 1
ATOM 2453 C CA . THR A 1 324 ? -18.853 2.451 -17.205 1.00 47.31 324 THR A CA 1
ATOM 2454 C C . THR A 1 324 ? -18.160 1.213 -16.656 1.00 47.31 324 THR A C 1
ATOM 2456 O O . THR A 1 324 ? -18.477 0.757 -15.564 1.00 47.31 324 THR A O 1
ATOM 2459 N N . LYS A 1 325 ? -17.218 0.642 -17.422 1.00 53.31 325 LYS A N 1
ATOM 2460 C CA . LYS A 1 325 ? -16.377 -0.502 -17.022 1.00 53.31 325 LYS A CA 1
ATOM 2461 C C . LYS A 1 325 ? -15.453 -0.102 -15.865 1.00 53.31 325 LYS A C 1
ATOM 2463 O O . LYS A 1 325 ? -14.261 0.115 -16.057 1.00 53.31 325 LYS A O 1
ATOM 2468 N N . LYS A 1 326 ? -16.027 0.075 -14.679 1.00 65.50 326 LYS A N 1
ATOM 2469 C CA . LYS A 1 326 ? -15.297 0.365 -13.456 1.00 65.50 326 LYS A CA 1
ATOM 2470 C C . LYS A 1 326 ? -14.904 -0.962 -12.814 1.00 65.50 326 LYS A C 1
ATOM 2472 O O . LYS A 1 326 ? -15.776 -1.711 -12.378 1.00 65.50 326 LYS A O 1
ATOM 2477 N N . GLU A 1 327 ? -13.612 -1.258 -12.784 1.00 73.12 327 GLU A N 1
ATOM 2478 C CA . GLU A 1 327 ? -13.085 -2.479 -12.172 1.00 73.12 327 GLU A CA 1
ATOM 2479 C C . GLU A 1 327 ? -12.988 -2.331 -10.649 1.00 73.12 327 GLU A C 1
ATOM 2481 O O . GLU A 1 327 ? -12.683 -1.252 -10.129 1.00 73.12 327 GLU A O 1
ATOM 2486 N N . ILE A 1 328 ? -13.226 -3.425 -9.923 1.00 79.00 328 ILE A N 1
ATOM 2487 C CA . ILE A 1 328 ? -12.988 -3.476 -8.479 1.00 79.00 328 ILE A CA 1
ATOM 2488 C C . ILE A 1 328 ? -11.479 -3.543 -8.264 1.00 79.00 328 ILE A C 1
ATOM 2490 O O . ILE A 1 328 ? -10.827 -4.508 -8.660 1.00 79.00 328 ILE A O 1
ATOM 2494 N N . PHE A 1 329 ? -10.910 -2.524 -7.622 1.00 82.38 329 PHE A N 1
ATOM 2495 C CA . PHE A 1 329 ? -9.464 -2.421 -7.445 1.00 82.38 329 PHE A CA 1
ATOM 2496 C C . PHE A 1 329 ? -8.883 -3.620 -6.691 1.00 82.38 329 PHE A C 1
ATOM 2498 O O . PHE A 1 329 ? -7.829 -4.122 -7.066 1.00 82.38 329 PHE A O 1
ATOM 2505 N N . PHE A 1 330 ? -9.572 -4.105 -5.652 1.00 76.81 330 PHE A N 1
ATOM 2506 C CA . PHE A 1 330 ? -9.088 -5.232 -4.854 1.00 76.81 330 PHE A CA 1
ATOM 2507 C C . PHE A 1 330 ? -8.961 -6.536 -5.655 1.00 76.81 330 PHE A C 1
ATOM 2509 O O . PHE A 1 330 ? -8.020 -7.297 -5.433 1.00 76.81 330 PHE A O 1
ATOM 2516 N N . GLU A 1 331 ? -9.877 -6.757 -6.596 1.00 78.81 331 GLU A N 1
ATOM 2517 C CA . GLU A 1 331 ? -9.929 -7.952 -7.444 1.00 78.81 331 GLU A CA 1
ATOM 2518 C C . GLU A 1 331 ? -9.092 -7.807 -8.721 1.00 78.81 331 GLU A C 1
ATOM 2520 O O . GLU A 1 331 ? -8.860 -8.784 -9.434 1.00 78.81 331 GLU A O 1
ATOM 2525 N N . SER A 1 332 ? -8.630 -6.593 -9.030 1.00 81.81 332 SER A N 1
ATOM 2526 C CA . SER A 1 332 ? -7.886 -6.335 -10.255 1.00 81.81 332 SER A CA 1
ATOM 2527 C C . SER A 1 332 ? -6.511 -6.999 -10.228 1.00 81.81 332 SER A C 1
ATOM 2529 O O . SER A 1 332 ? -5.724 -6.825 -9.297 1.00 81.81 332 SER A O 1
ATOM 2531 N N . ALA A 1 333 ? -6.159 -7.660 -11.332 1.00 82.31 333 ALA A N 1
ATOM 2532 C CA . ALA A 1 333 ? -4.812 -8.179 -11.567 1.00 82.31 333 ALA A CA 1
ATOM 2533 C C . ALA A 1 333 ? -3.735 -7.075 -11.629 1.00 82.31 333 ALA A C 1
ATOM 2535 O O . ALA A 1 333 ? -2.537 -7.371 -11.563 1.00 82.31 333 ALA A O 1
ATOM 2536 N N . SER A 1 334 ? -4.148 -5.811 -11.775 1.00 84.25 334 SER A N 1
ATOM 2537 C CA . SER A 1 334 ? -3.264 -4.652 -11.707 1.00 84.25 334 SER A CA 1
ATOM 2538 C C . SER A 1 334 ? -2.970 -4.204 -10.279 1.00 84.25 334 SER A C 1
ATOM 2540 O O . SER A 1 334 ? -2.027 -3.441 -10.100 1.00 84.25 334 SER A O 1
ATOM 2542 N N . ARG A 1 335 ? -3.699 -4.648 -9.252 1.00 86.50 335 ARG A N 1
ATOM 2543 C CA . ARG A 1 335 ? -3.382 -4.284 -7.867 1.00 86.50 335 ARG A CA 1
ATOM 2544 C C . ARG A 1 335 ? -2.211 -5.109 -7.340 1.00 86.50 335 ARG A C 1
ATOM 2546 O O . ARG A 1 335 ? -2.168 -6.326 -7.487 1.00 86.50 335 ARG A O 1
ATOM 2553 N N . VAL A 1 336 ? -1.291 -4.428 -6.662 1.00 84.81 336 VAL A N 1
ATOM 2554 C CA . VAL A 1 336 ? -0.206 -5.053 -5.891 1.00 84.81 336 VAL A CA 1
ATOM 2555 C C . VAL A 1 336 ? -0.428 -4.841 -4.398 1.00 84.81 336 VAL A C 1
ATOM 2557 O O . VAL A 1 336 ? -0.365 -5.797 -3.634 1.00 84.81 336 VAL A O 1
ATOM 2560 N N . ASP A 1 337 ? -0.711 -3.604 -3.984 1.00 82.62 337 ASP A N 1
ATOM 2561 C CA . ASP A 1 337 ? -0.955 -3.257 -2.581 1.00 82.62 337 ASP A CA 1
ATOM 2562 C C . ASP A 1 337 ? -1.733 -1.931 -2.455 1.00 82.62 337 ASP A C 1
ATOM 2564 O O . ASP A 1 337 ? -2.010 -1.248 -3.446 1.00 82.62 337 ASP A O 1
ATOM 2568 N N . GLY A 1 338 ? -2.086 -1.562 -1.226 1.00 80.50 338 GLY A N 1
ATOM 2569 C CA . GLY A 1 338 ? -2.878 -0.386 -0.892 1.00 80.50 338 GLY A CA 1
ATOM 2570 C C . GLY A 1 338 ? -4.368 -0.572 -1.178 1.00 80.50 338 GLY A C 1
ATOM 2571 O O . GLY A 1 338 ? -4.854 -1.681 -1.445 1.00 80.50 338 GLY A O 1
ATOM 2572 N N . THR A 1 339 ? -5.104 0.531 -1.069 1.00 83.75 339 THR A N 1
ATOM 2573 C CA . THR A 1 339 ? -6.561 0.575 -1.215 1.00 83.75 339 THR A CA 1
ATOM 2574 C C . THR A 1 339 ? -6.994 1.954 -1.714 1.00 83.75 339 THR A C 1
ATOM 2576 O O . THR A 1 339 ? -6.232 2.912 -1.646 1.00 83.75 339 THR A O 1
ATOM 2579 N N . LEU A 1 340 ? -8.215 2.040 -2.231 1.00 88.75 340 LEU A N 1
ATOM 2580 C CA . LEU A 1 340 ? -8.898 3.278 -2.619 1.00 88.75 340 LEU A CA 1
ATOM 2581 C C . LEU A 1 340 ? -10.025 3.630 -1.619 1.00 88.75 340 LEU A C 1
ATOM 2583 O O . LEU A 1 340 ? -11.027 4.229 -1.994 1.00 88.75 340 LEU A O 1
ATOM 2587 N N . ALA A 1 341 ? -9.940 3.163 -0.367 1.00 86.25 341 ALA A N 1
ATOM 2588 C CA . ALA A 1 341 ? -10.993 3.321 0.641 1.00 86.25 341 ALA A CA 1
ATOM 2589 C C . ALA A 1 341 ? -10.915 4.703 1.281 1.00 86.25 341 ALA A C 1
ATOM 2591 O O . ALA A 1 341 ? -9.887 5.377 1.177 1.00 86.25 341 ALA A O 1
ATOM 2592 N N . ALA A 1 342 ? -11.968 5.120 1.985 1.00 87.25 342 ALA A N 1
ATOM 2593 C CA . ALA A 1 342 ? -11.867 6.288 2.854 1.00 87.25 342 ALA A CA 1
ATOM 2594 C C . ALA A 1 342 ? -10.638 6.169 3.778 1.00 87.25 342 ALA A C 1
ATOM 2596 O O . ALA A 1 342 ? -10.314 5.083 4.269 1.00 87.25 342 ALA A O 1
ATOM 2597 N N . GLY A 1 343 ? -9.908 7.265 3.972 1.00 83.56 343 GLY A N 1
ATOM 2598 C CA . GLY A 1 343 ? -8.658 7.234 4.740 1.00 83.56 343 GLY A CA 1
ATOM 2599 C C . GLY A 1 343 ? -7.404 6.845 3.959 1.00 83.56 343 GLY A C 1
ATOM 2600 O O . GLY A 1 343 ? -6.302 7.024 4.464 1.00 83.56 343 GLY A O 1
ATOM 2601 N N . SER A 1 344 ? -7.523 6.332 2.732 1.00 85.44 344 SER A N 1
ATOM 2602 C CA . SER A 1 344 ? -6.345 5.960 1.942 1.00 85.44 344 SER A CA 1
ATOM 2603 C C . SER A 1 344 ? -5.689 7.147 1.238 1.00 85.44 344 SER A C 1
ATOM 2605 O O . SER A 1 344 ? -6.346 8.110 0.844 1.00 85.44 344 SER A O 1
ATOM 2607 N N . GLU A 1 345 ? -4.371 7.043 1.075 1.00 86.75 345 GLU A N 1
ATOM 2608 C CA . GLU A 1 345 ? -3.516 8.040 0.415 1.00 86.75 345 GLU A CA 1
ATOM 2609 C C . GLU A 1 345 ? -2.519 7.422 -0.563 1.00 86.75 345 GLU A C 1
ATOM 2611 O O . GLU A 1 345 ? -1.695 8.123 -1.151 1.00 86.75 345 GLU A O 1
ATOM 2616 N N . TYR A 1 346 ? -2.557 6.100 -0.727 1.00 87.31 346 TYR A N 1
ATOM 2617 C CA . TYR A 1 346 ? -1.687 5.421 -1.666 1.00 87.31 346 TYR A CA 1
ATOM 2618 C C . TYR A 1 346 ? -2.283 4.112 -2.174 1.00 87.31 346 TYR A C 1
ATOM 2620 O O . TYR A 1 346 ? -3.053 3.426 -1.494 1.00 87.31 346 TYR A O 1
ATOM 2628 N N . CYS A 1 347 ? -1.836 3.725 -3.362 1.00 87.25 347 CYS A N 1
ATOM 2629 C CA . CYS A 1 347 ? -1.968 2.369 -3.866 1.00 87.25 347 CYS A CA 1
ATOM 2630 C C . CYS A 1 347 ? -0.759 1.999 -4.730 1.00 87.25 347 CYS A C 1
ATOM 2632 O O . CYS A 1 347 ? -0.018 2.868 -5.198 1.00 87.25 347 CYS A O 1
ATOM 2634 N N . ILE A 1 348 ? -0.549 0.700 -4.928 1.00 87.81 348 ILE A N 1
ATOM 2635 C CA . ILE A 1 348 ? 0.505 0.179 -5.797 1.00 87.81 348 ILE A CA 1
ATOM 2636 C C . ILE A 1 348 ? -0.138 -0.605 -6.925 1.00 87.81 348 ILE A C 1
ATOM 2638 O O . ILE A 1 348 ? -0.909 -1.543 -6.693 1.00 87.81 348 ILE A O 1
ATOM 2642 N N . VAL A 1 349 ? 0.227 -0.227 -8.147 1.00 90.75 349 VAL A N 1
ATOM 2643 C CA . VAL A 1 349 ? -0.305 -0.816 -9.370 1.00 90.75 349 VAL A CA 1
ATOM 2644 C C . VAL A 1 349 ? 0.790 -1.443 -10.219 1.00 90.75 349 VAL A C 1
ATOM 2646 O O . VAL A 1 349 ? 1.891 -0.911 -10.351 1.00 90.75 349 VAL A O 1
ATOM 2649 N N . LYS A 1 350 ? 0.468 -2.584 -10.817 1.00 92.25 350 LYS A N 1
ATOM 2650 C CA . LYS A 1 350 ? 1.278 -3.318 -11.779 1.00 92.25 350 LYS A CA 1
ATOM 2651 C C . LYS A 1 350 ? 0.965 -2.813 -13.186 1.00 92.25 350 LYS A C 1
ATOM 2653 O O . LYS A 1 350 ? -0.169 -2.933 -13.657 1.00 92.25 350 LYS A O 1
ATOM 2658 N N . LEU A 1 351 ? 1.982 -2.290 -13.865 1.00 92.19 351 LEU A N 1
ATOM 2659 C CA . LEU A 1 351 ? 1.890 -1.704 -15.203 1.00 92.19 351 LEU A CA 1
ATOM 2660 C C . LEU A 1 351 ? 2.831 -2.427 -16.179 1.00 92.19 351 LEU A C 1
ATOM 2662 O O . LEU A 1 351 ? 3.918 -2.850 -15.783 1.00 92.19 351 LEU A O 1
ATOM 2666 N N . PRO A 1 352 ? 2.442 -2.620 -17.451 1.00 91.69 352 PRO A N 1
ATOM 2667 C CA . PRO A 1 352 ? 3.307 -3.237 -18.449 1.00 91.69 352 PRO A CA 1
ATOM 2668 C C . PRO A 1 352 ? 4.425 -2.289 -18.912 1.00 91.69 352 PRO A C 1
ATOM 2670 O O . PRO A 1 352 ? 4.217 -1.086 -19.077 1.00 91.69 352 PRO A O 1
ATOM 2673 N N . VAL A 1 353 ? 5.605 -2.852 -19.178 1.00 92.19 353 VAL A N 1
ATOM 2674 C CA . VAL A 1 353 ? 6.744 -2.129 -19.770 1.00 92.19 353 VAL A CA 1
ATOM 2675 C C . VAL A 1 353 ? 6.482 -1.779 -21.239 1.00 92.19 353 VAL A C 1
ATOM 2677 O O . VAL A 1 353 ? 5.774 -2.496 -21.949 1.00 92.19 353 VAL A O 1
ATOM 2680 N N . GLY A 1 354 ? 7.087 -0.695 -21.720 1.00 90.44 354 GLY A N 1
ATOM 2681 C CA . GLY A 1 354 ? 6.935 -0.211 -23.095 1.00 90.44 354 GLY A CA 1
ATOM 2682 C C . GLY A 1 354 ? 5.625 0.536 -23.351 1.00 90.44 354 GLY A C 1
ATOM 2683 O O . GLY A 1 354 ? 5.255 0.724 -24.506 1.00 90.44 354 GLY A O 1
ATOM 2684 N N . LYS A 1 355 ? 4.927 0.960 -22.291 1.00 90.94 355 LYS A N 1
ATOM 2685 C CA . LYS A 1 355 ? 3.696 1.757 -22.349 1.00 90.94 355 LYS A CA 1
ATOM 2686 C C . LYS A 1 355 ? 3.801 3.052 -21.540 1.00 90.94 355 LYS A C 1
ATOM 2688 O O . LYS A 1 355 ? 4.605 3.145 -20.612 1.00 90.94 355 LYS A O 1
ATOM 2693 N N . LYS A 1 356 ? 2.984 4.042 -21.906 1.00 90.88 356 LYS A N 1
ATOM 2694 C CA . LYS A 1 356 ? 2.869 5.343 -21.233 1.00 90.88 356 LYS A CA 1
ATOM 2695 C C . LYS A 1 356 ? 1.486 5.465 -20.605 1.00 90.88 356 LYS A C 1
ATOM 2697 O O . LYS A 1 356 ? 0.489 5.183 -21.265 1.00 90.88 356 LYS A O 1
ATOM 2702 N N . PHE A 1 357 ? 1.440 5.932 -19.365 1.00 91.44 357 PHE A N 1
ATOM 2703 C CA . PHE A 1 357 ? 0.205 6.068 -18.609 1.00 91.44 357 PHE A CA 1
ATOM 2704 C C . PHE A 1 357 ? 0.024 7.475 -18.055 1.00 91.44 357 PHE A C 1
ATOM 2706 O O . PHE A 1 357 ? 0.955 8.094 -17.531 1.00 91.44 357 PHE A O 1
ATOM 2713 N N . GLU A 1 358 ? -1.215 7.938 -18.111 1.00 91.50 358 GLU A N 1
ATOM 2714 C CA . GLU A 1 358 ? -1.709 9.082 -17.360 1.00 91.50 358 GLU A CA 1
ATOM 2715 C C . GLU A 1 358 ? -2.671 8.594 -16.284 1.00 91.50 358 GLU A C 1
ATOM 2717 O O . GLU A 1 358 ? -3.362 7.590 -16.459 1.00 91.50 358 GLU A O 1
ATOM 2722 N N . ILE A 1 359 ? -2.711 9.299 -15.156 1.00 92.31 359 ILE A N 1
ATOM 2723 C CA . ILE A 1 359 ? -3.601 8.952 -14.052 1.00 92.31 359 ILE A CA 1
ATOM 2724 C C . ILE A 1 359 ? -4.395 10.161 -13.588 1.00 92.31 359 ILE A C 1
ATOM 2726 O O . ILE A 1 359 ? -3.915 11.299 -13.625 1.00 92.31 359 ILE A O 1
ATOM 2730 N N . SER A 1 360 ? -5.602 9.890 -13.107 1.00 93.44 360 SER A N 1
ATOM 2731 C CA . SER A 1 360 ? -6.406 10.861 -12.375 1.00 93.44 360 SER A CA 1
ATOM 2732 C C . SER A 1 360 ? -7.167 10.193 -11.241 1.00 93.44 360 SER A C 1
ATOM 2734 O O . SER A 1 360 ? -7.448 8.995 -11.300 1.00 93.44 360 SER A O 1
ATOM 2736 N N . ILE A 1 361 ? -7.488 10.967 -10.209 1.00 94.88 361 ILE A N 1
ATOM 2737 C CA . ILE A 1 361 ? -8.206 10.486 -9.032 1.00 94.88 361 ILE A CA 1
ATOM 2738 C C . ILE A 1 361 ? -9.390 11.395 -8.699 1.00 94.88 361 ILE A C 1
ATOM 2740 O O . ILE A 1 361 ? -9.314 12.614 -8.863 1.00 94.88 361 ILE A O 1
ATOM 2744 N N . LYS A 1 362 ? -10.476 10.798 -8.210 1.00 94.56 362 LYS A N 1
ATOM 2745 C CA . LYS A 1 362 ? -11.635 11.493 -7.632 1.00 94.56 362 LYS A CA 1
ATOM 2746 C C . LYS A 1 362 ? -11.950 10.916 -6.264 1.00 94.56 362 LYS A C 1
ATOM 2748 O O . LYS A 1 362 ? -11.680 9.746 -6.018 1.00 94.56 362 LYS A O 1
ATOM 2753 N N . ALA A 1 363 ? -12.552 11.727 -5.409 1.00 94.44 363 ALA A N 1
ATOM 2754 C CA . ALA A 1 363 ? -13.132 11.293 -4.144 1.00 94.44 363 ALA A CA 1
ATOM 2755 C C . ALA A 1 363 ? -14.658 11.247 -4.292 1.00 94.44 363 ALA A C 1
ATOM 2757 O O . ALA A 1 363 ? -15.230 12.105 -4.965 1.00 94.44 363 ALA A O 1
ATOM 2758 N N . ALA A 1 364 ? -15.325 10.264 -3.696 1.00 92.12 364 ALA A N 1
ATOM 2759 C CA . ALA A 1 364 ? -16.770 10.106 -3.835 1.00 92.12 364 ALA A CA 1
ATOM 2760 C C . ALA A 1 364 ? -17.445 9.719 -2.519 1.00 92.12 364 ALA A C 1
ATOM 2762 O O . ALA A 1 364 ? -16.876 9.002 -1.695 1.00 92.12 364 ALA A O 1
ATOM 2763 N N . ASN A 1 365 ? -18.677 10.195 -2.350 1.00 92.81 365 ASN A N 1
ATOM 2764 C CA . ASN A 1 365 ? -19.623 9.728 -1.343 1.00 92.81 365 ASN A CA 1
ATOM 2765 C C . ASN A 1 365 ? -21.037 9.617 -1.947 1.00 92.81 365 ASN A C 1
ATOM 2767 O O . ASN A 1 365 ? -21.235 9.854 -3.141 1.00 92.81 365 ASN A O 1
ATOM 2771 N N . PHE A 1 366 ? -22.028 9.275 -1.128 1.00 89.69 366 PHE A N 1
ATOM 2772 C CA . PHE A 1 366 ? -23.425 9.095 -1.523 1.00 89.69 366 PHE A CA 1
ATOM 2773 C C . PHE A 1 366 ? -24.086 10.357 -2.111 1.00 89.69 366 PHE A C 1
ATOM 2775 O O . PHE A 1 366 ? -25.091 10.233 -2.807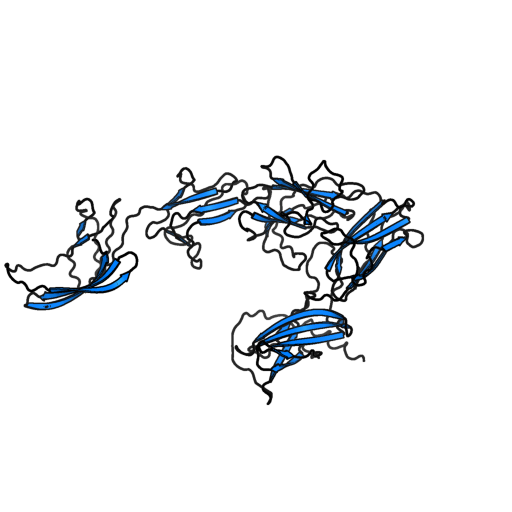 1.00 89.69 366 PHE A O 1
ATOM 2782 N N . LEU A 1 367 ? -23.539 11.560 -1.878 1.00 91.56 367 LEU A N 1
ATOM 2783 C CA . LEU A 1 367 ? -24.007 12.805 -2.508 1.00 91.56 367 LEU A CA 1
ATOM 2784 C C . LEU A 1 367 ? -23.404 13.015 -3.902 1.00 91.56 367 LEU A C 1
ATOM 2786 O O . LEU A 1 367 ? -23.952 13.775 -4.703 1.00 91.56 367 LEU A O 1
ATOM 2790 N N . GLY A 1 368 ? -22.275 12.372 -4.203 1.00 91.56 368 GLY A N 1
ATOM 2791 C CA . GLY A 1 368 ? -21.631 12.391 -5.511 1.00 91.56 368 GLY A CA 1
ATOM 2792 C C . GLY A 1 368 ? -20.104 12.395 -5.446 1.00 91.56 368 GLY A C 1
ATOM 2793 O O . GLY A 1 368 ? -19.490 12.312 -4.383 1.00 91.56 368 GLY A O 1
ATOM 2794 N N . ALA A 1 369 ? -19.492 12.509 -6.624 1.00 92.50 369 ALA A N 1
ATOM 2795 C CA . ALA A 1 369 ? -18.047 12.602 -6.789 1.00 92.50 369 ALA A CA 1
ATOM 2796 C C . ALA A 1 369 ? -17.562 14.058 -6.825 1.00 92.50 369 ALA A C 1
ATOM 2798 O O . ALA A 1 369 ? -18.292 14.962 -7.245 1.00 92.50 369 ALA A O 1
ATOM 2799 N N . SER A 1 370 ? -16.313 14.250 -6.416 1.00 96.19 370 SER A N 1
ATOM 2800 C CA . SER A 1 370 ? -15.556 15.483 -6.584 1.00 96.19 370 SER A CA 1
ATOM 2801 C C . SER A 1 370 ? -15.041 15.660 -8.017 1.00 96.19 370 SER A C 1
ATOM 2803 O O . SER A 1 370 ? -15.147 14.762 -8.864 1.00 96.19 370 SER A O 1
ATOM 2805 N N . ASP A 1 371 ? -14.458 16.829 -8.289 1.00 95.44 371 ASP A N 1
ATOM 2806 C CA . ASP A 1 371 ? -13.713 17.068 -9.523 1.00 95.44 371 ASP A CA 1
ATOM 2807 C C . ASP A 1 371 ? -12.496 16.138 -9.642 1.00 95.44 371 ASP A C 1
ATOM 2809 O O . ASP A 1 371 ? -11.916 15.679 -8.656 1.00 95.44 371 ASP A O 1
ATOM 2813 N N . SER A 1 372 ? -12.091 15.863 -10.884 1.00 94.06 372 SER A N 1
ATOM 2814 C CA . SER A 1 372 ? -10.927 15.019 -11.163 1.00 94.06 372 SER A CA 1
ATOM 2815 C C . SER A 1 372 ? -9.628 15.746 -10.850 1.00 94.06 372 SER A C 1
ATOM 2817 O O . SER A 1 372 ? -9.370 16.818 -11.396 1.00 94.06 372 SER A O 1
ATOM 2819 N N . LYS A 1 373 ? -8.755 15.114 -10.066 1.00 95.00 373 LYS A N 1
ATOM 2820 C CA . LYS A 1 373 ? -7.371 15.548 -9.892 1.00 95.00 373 LYS A CA 1
ATOM 2821 C C . LYS A 1 373 ? -6.463 14.772 -10.840 1.00 95.00 373 LYS A C 1
ATOM 2823 O O . LYS A 1 373 ? -6.315 13.559 -10.709 1.00 95.00 373 LYS A O 1
ATOM 2828 N N . SER A 1 374 ? -5.842 15.475 -11.782 1.00 92.75 374 SER A N 1
ATOM 2829 C CA . SER A 1 374 ? -4.739 14.941 -12.591 1.00 92.75 374 SER A CA 1
ATOM 2830 C C . SER A 1 374 ? -3.429 14.935 -11.805 1.00 92.75 374 SER A C 1
ATOM 2832 O O . SER A 1 374 ? -3.271 15.681 -10.835 1.00 92.75 374 SER A O 1
ATOM 2834 N N . ARG A 1 375 ? -2.491 14.086 -12.236 1.00 90.38 375 ARG A N 1
ATOM 2835 C CA . ARG A 1 375 ? -1.171 13.938 -11.613 1.00 90.38 375 ARG A CA 1
ATOM 2836 C C . ARG A 1 375 ? -0.374 15.252 -11.632 1.00 90.38 375 ARG A C 1
ATOM 2838 O O . ARG A 1 375 ? -0.291 15.913 -12.663 1.00 90.38 375 ARG A O 1
ATOM 2845 N N . ASP A 1 376 ? 0.250 15.575 -10.507 1.00 84.75 376 ASP A N 1
ATOM 2846 C CA . ASP A 1 376 ? 1.266 16.611 -10.356 1.00 84.75 376 ASP A CA 1
ATOM 2847 C C . ASP A 1 376 ? 2.655 16.080 -10.761 1.00 84.75 376 ASP A C 1
ATOM 2849 O O . ASP A 1 376 ? 2.912 14.875 -10.788 1.00 84.75 376 ASP A O 1
ATOM 2853 N N . SER A 1 377 ? 3.590 16.975 -11.081 1.00 71.38 377 SER A N 1
ATOM 2854 C CA . SER A 1 377 ? 4.985 16.563 -11.292 1.00 71.38 377 SER A CA 1
ATOM 2855 C C . SER A 1 377 ? 5.607 16.183 -9.949 1.00 71.38 377 SER A C 1
ATOM 2857 O O . SER A 1 377 ? 5.699 17.031 -9.061 1.00 71.38 377 SER A O 1
ATOM 2859 N N . ALA A 1 378 ? 6.044 14.932 -9.786 1.00 66.88 378 ALA A N 1
ATOM 2860 C CA . ALA A 1 378 ? 6.671 14.509 -8.539 1.00 66.88 378 ALA A CA 1
ATOM 2861 C C . ALA A 1 378 ? 8.101 15.074 -8.469 1.00 66.88 378 ALA A C 1
ATOM 2863 O O . ALA A 1 378 ? 8.891 14.902 -9.398 1.00 66.88 378 ALA A O 1
ATOM 2864 N N . SER A 1 379 ? 8.439 15.768 -7.381 1.00 55.78 379 SER A N 1
ATOM 2865 C CA . SER A 1 379 ? 9.720 16.483 -7.251 1.00 55.78 379 SER A CA 1
ATOM 2866 C C . SER A 1 379 ? 10.780 15.729 -6.442 1.00 55.78 379 SER A C 1
ATOM 2868 O O . SER A 1 379 ? 11.969 15.968 -6.644 1.00 55.78 379 SER A O 1
ATOM 2870 N N . VAL A 1 380 ? 10.387 14.803 -5.555 1.00 57.91 380 VAL A N 1
ATOM 2871 C CA . VAL A 1 380 ? 11.317 14.054 -4.690 1.00 57.91 380 VAL A CA 1
ATOM 2872 C C . VAL A 1 380 ? 10.831 12.622 -4.476 1.00 57.91 380 VAL A C 1
ATOM 2874 O O . VAL A 1 380 ? 9.660 12.402 -4.180 1.00 57.91 380 VAL A O 1
ATOM 2877 N N . ALA A 1 381 ? 11.744 11.656 -4.610 1.00 57.34 381 ALA A N 1
ATOM 2878 C CA . ALA A 1 381 ? 11.544 10.252 -4.263 1.00 57.34 381 ALA A CA 1
ATOM 2879 C C . ALA A 1 381 ? 11.059 10.088 -2.812 1.00 57.34 381 ALA A C 1
ATOM 2881 O O . ALA A 1 381 ? 11.771 10.460 -1.882 1.00 57.34 381 ALA A O 1
ATOM 2882 N N . SER A 1 382 ? 9.882 9.498 -2.607 1.00 52.81 382 SER A N 1
ATOM 2883 C CA . SER A 1 382 ? 9.381 9.162 -1.272 1.00 52.81 382 SER A CA 1
ATOM 2884 C C . SER A 1 382 ? 9.693 7.706 -0.926 1.00 52.81 382 SER A C 1
ATOM 2886 O O . SER A 1 382 ? 9.321 6.802 -1.677 1.00 52.81 382 SER A O 1
ATOM 2888 N N . THR A 1 383 ? 10.309 7.444 0.226 1.00 53.66 383 THR A N 1
ATOM 2889 C CA . THR A 1 383 ? 10.180 6.141 0.896 1.00 53.66 383 THR A CA 1
ATOM 2890 C C . THR A 1 383 ? 8.836 6.127 1.612 1.00 53.66 383 THR A C 1
ATOM 2892 O O . THR A 1 383 ? 8.626 6.929 2.520 1.00 53.66 383 THR A O 1
ATOM 2895 N N . ILE A 1 384 ? 7.921 5.256 1.189 1.00 53.97 384 ILE A N 1
ATOM 2896 C CA . ILE A 1 384 ? 6.667 5.016 1.910 1.00 53.97 384 ILE A CA 1
ATOM 2897 C C . ILE A 1 384 ? 6.818 3.706 2.673 1.00 53.97 384 ILE A C 1
ATOM 2899 O O . ILE A 1 384 ? 7.240 2.701 2.102 1.00 53.97 384 ILE A O 1
ATOM 2903 N N . GLU A 1 385 ? 6.492 3.717 3.962 1.00 48.03 385 GLU A N 1
ATOM 2904 C CA . GLU A 1 385 ? 6.300 2.486 4.724 1.00 48.03 385 GLU A CA 1
ATOM 2905 C C . GLU A 1 385 ? 4.938 1.895 4.349 1.00 48.03 385 GLU A C 1
ATOM 2907 O O . GLU A 1 385 ? 3.902 2.546 4.489 1.00 48.03 385 GLU A O 1
ATOM 2912 N N . LEU A 1 386 ? 4.941 0.670 3.819 1.00 48.22 386 LEU A N 1
ATOM 2913 C CA . LEU A 1 386 ? 3.723 -0.063 3.494 1.00 48.22 386 LEU A CA 1
ATOM 2914 C C . LEU A 1 386 ? 2.905 -0.339 4.747 1.00 48.22 386 LEU A C 1
ATOM 2916 O O . LEU A 1 386 ? 3.399 -0.353 5.876 1.00 48.22 386 LEU A O 1
ATOM 2920 N N . ALA A 1 387 ? 1.635 -0.670 4.528 1.00 38.97 387 ALA A N 1
ATOM 2921 C CA . ALA A 1 387 ? 0.711 -0.964 5.607 1.00 38.97 387 ALA A CA 1
ATOM 2922 C C . ALA A 1 387 ? 1.123 -2.147 6.507 1.00 38.97 387 ALA A C 1
ATOM 2924 O O . ALA A 1 387 ? 0.660 -2.220 7.647 1.00 38.97 387 ALA A O 1
ATOM 2925 N N . ASN A 1 388 ? 1.981 -3.039 6.004 1.00 38.59 388 ASN A N 1
ATOM 2926 C CA . ASN A 1 388 ? 2.567 -4.177 6.716 1.00 38.59 388 ASN A CA 1
ATOM 2927 C C . ASN A 1 388 ? 3.898 -3.843 7.428 1.00 38.59 388 ASN A C 1
ATOM 2929 O O . ASN A 1 388 ? 4.571 -4.754 7.902 1.00 38.59 388 ASN A O 1
ATOM 2933 N N . GLY A 1 389 ? 4.299 -2.568 7.484 1.00 37.59 389 GLY A N 1
ATOM 2934 C CA . GLY A 1 389 ? 5.554 -2.129 8.100 1.00 37.59 389 GLY A CA 1
ATOM 2935 C C . GLY A 1 389 ? 6.802 -2.372 7.244 1.00 37.59 389 GLY A C 1
ATOM 2936 O O . GLY A 1 389 ? 7.906 -2.055 7.684 1.00 37.59 389 GLY A O 1
ATOM 2937 N N . ASN A 1 390 ? 6.663 -2.901 6.022 1.00 42.38 390 ASN A N 1
ATOM 2938 C CA . ASN A 1 390 ? 7.783 -3.004 5.092 1.00 42.38 390 ASN A CA 1
ATOM 2939 C C . ASN A 1 390 ? 7.991 -1.665 4.386 1.00 42.38 390 ASN A C 1
ATOM 2941 O O . ASN A 1 390 ? 7.087 -1.151 3.731 1.00 42.38 390 ASN A O 1
ATOM 2945 N N . ALA A 1 391 ? 9.194 -1.103 4.458 1.00 47.44 391 ALA A N 1
ATOM 2946 C CA . ALA A 1 391 ? 9.543 0.022 3.603 1.00 47.44 391 ALA A CA 1
ATOM 2947 C C . ALA A 1 391 ? 9.447 -0.407 2.131 1.00 47.44 391 ALA A C 1
ATOM 2949 O O . ALA A 1 391 ? 10.073 -1.388 1.716 1.00 47.44 391 ALA A O 1
ATOM 2950 N N . VAL A 1 392 ? 8.698 0.346 1.324 1.00 53.97 392 VAL A N 1
ATOM 2951 C CA . VAL A 1 392 ? 8.906 0.309 -0.120 1.00 53.97 392 VAL A CA 1
ATOM 2952 C C . VAL A 1 392 ? 10.316 0.836 -0.358 1.00 53.97 392 VAL A C 1
ATOM 2954 O O . VAL A 1 392 ? 10.657 1.908 0.144 1.00 53.97 392 VAL A O 1
ATOM 2957 N N . GLY A 1 393 ? 11.146 0.069 -1.071 1.00 54.72 393 GLY A N 1
ATOM 2958 C CA . GLY A 1 393 ? 12.526 0.448 -1.381 1.00 54.72 393 GLY A CA 1
ATOM 2959 C C . GLY A 1 393 ? 12.642 1.818 -2.064 1.00 54.72 393 GLY A C 1
ATOM 2960 O O . GLY A 1 393 ? 11.650 2.490 -2.328 1.00 54.72 393 GLY A O 1
ATOM 2961 N N . ALA A 1 394 ? 13.869 2.248 -2.372 1.00 60.78 394 ALA A N 1
ATOM 2962 C CA . ALA A 1 394 ? 14.093 3.527 -3.048 1.00 60.78 394 ALA A CA 1
ATOM 2963 C C . ALA A 1 394 ? 13.180 3.661 -4.282 1.00 60.78 394 ALA A C 1
ATOM 2965 O O . ALA A 1 394 ? 13.230 2.820 -5.176 1.00 60.78 394 ALA A O 1
ATOM 2966 N N . ASN A 1 395 ? 12.364 4.709 -4.334 1.00 75.12 395 ASN A N 1
ATOM 2967 C CA . ASN A 1 395 ? 11.431 4.959 -5.430 1.00 75.12 395 ASN A CA 1
ATOM 2968 C C . ASN A 1 395 ? 11.972 6.075 -6.321 1.00 75.12 395 ASN A C 1
ATOM 2970 O O . ASN A 1 395 ? 12.591 7.009 -5.825 1.00 75.12 395 ASN A O 1
ATOM 2974 N N . THR A 1 396 ? 11.733 6.016 -7.626 1.00 80.75 396 THR A N 1
ATOM 2975 C CA . THR A 1 396 ? 12.135 7.088 -8.545 1.00 80.75 396 THR A CA 1
ATOM 2976 C C . THR A 1 396 ? 10.911 7.889 -8.956 1.00 80.75 396 THR A C 1
ATOM 2978 O O . THR A 1 396 ? 9.954 7.338 -9.494 1.00 80.75 396 THR A O 1
ATOM 2981 N N . ALA A 1 397 ? 10.930 9.192 -8.676 1.00 81.25 397 ALA A N 1
ATOM 2982 C CA . ALA A 1 397 ? 9.853 10.106 -9.035 1.00 81.25 397 ALA A CA 1
ATOM 2983 C C . ALA A 1 397 ? 9.705 10.220 -10.556 1.00 81.25 397 ALA A C 1
ATOM 2985 O O . ALA A 1 397 ? 10.701 10.396 -11.263 1.00 81.25 397 ALA A O 1
ATOM 2986 N N . TYR A 1 398 ? 8.460 10.154 -11.033 1.00 79.44 398 TYR A N 1
ATOM 2987 C CA . TYR A 1 398 ? 8.122 10.586 -12.384 1.00 79.44 398 TYR A CA 1
ATOM 2988 C C . TYR A 1 398 ? 7.960 12.106 -12.385 1.00 79.44 398 TYR A C 1
ATOM 2990 O O . TYR A 1 398 ? 7.108 12.636 -11.667 1.00 79.44 398 TYR A O 1
ATOM 2998 N N . GLY A 1 399 ? 8.752 12.800 -13.197 1.00 73.94 399 GLY A N 1
ATOM 2999 C CA . GLY A 1 399 ? 8.640 14.239 -13.401 1.00 73.94 399 GLY A CA 1
ATOM 3000 C C . GLY A 1 399 ? 7.395 14.607 -14.213 1.00 73.94 399 GLY A C 1
ATOM 3001 O O . GLY A 1 399 ? 6.288 14.109 -13.978 1.00 73.94 399 GLY A O 1
ATOM 3002 N N . THR A 1 400 ? 7.570 15.496 -15.188 1.00 69.06 400 THR A N 1
ATOM 3003 C CA . THR A 1 400 ? 6.497 15.915 -16.104 1.00 69.06 400 THR A CA 1
ATOM 3004 C C . THR A 1 400 ? 6.153 14.839 -17.138 1.00 69.06 400 THR A C 1
ATOM 3006 O O . THR A 1 400 ? 5.087 14.887 -17.748 1.00 69.06 400 THR A O 1
ATOM 3009 N N . GLU A 1 401 ? 7.023 13.847 -17.336 1.00 77.69 401 GLU A N 1
ATOM 3010 C CA . GLU A 1 401 ? 6.794 12.721 -18.234 1.00 77.69 401 GLU A CA 1
ATOM 3011 C C . GLU A 1 401 ? 5.657 11.818 -17.749 1.00 77.69 401 GLU A C 1
ATOM 3013 O O . GLU A 1 401 ? 5.490 11.617 -16.548 1.00 77.69 401 GLU A O 1
ATOM 3018 N N . ALA A 1 402 ? 4.891 11.241 -18.681 1.00 85.69 402 ALA A N 1
ATOM 3019 C CA . ALA A 1 402 ? 3.904 10.205 -18.374 1.00 85.69 402 ALA A CA 1
ATOM 3020 C C . ALA A 1 402 ? 4.544 9.043 -17.594 1.00 85.69 402 ALA A C 1
ATOM 3022 O O . ALA A 1 402 ? 5.734 8.763 -17.748 1.00 85.69 402 ALA A O 1
ATOM 3023 N N . ILE A 1 403 ? 3.752 8.321 -16.803 1.00 90.88 403 ILE A N 1
ATOM 3024 C CA . ILE A 1 403 ? 4.228 7.136 -16.081 1.00 90.88 403 ILE A CA 1
ATOM 3025 C C . ILE A 1 403 ? 4.648 6.096 -17.117 1.00 90.88 403 ILE A C 1
ATOM 3027 O O . ILE A 1 403 ? 3.836 5.686 -17.945 1.00 90.88 403 ILE A O 1
ATOM 3031 N N . ASN A 1 404 ? 5.919 5.700 -17.114 1.00 91.88 404 ASN A N 1
ATOM 3032 C CA . ASN A 1 404 ? 6.445 4.791 -18.124 1.00 91.88 404 ASN A CA 1
ATOM 3033 C C . ASN A 1 404 ? 7.669 4.013 -17.631 1.00 91.88 404 ASN A C 1
ATOM 3035 O O . ASN A 1 404 ? 8.359 4.426 -16.699 1.00 91.88 404 ASN A O 1
ATOM 3039 N N . LEU A 1 405 ? 7.948 2.892 -18.285 1.00 92.50 405 LEU A N 1
ATOM 3040 C CA . LEU A 1 405 ? 9.225 2.200 -18.166 1.00 92.50 405 LEU A CA 1
ATOM 3041 C C . LEU A 1 405 ? 9.542 1.530 -19.499 1.00 92.50 405 LEU A C 1
ATOM 3043 O O . LEU A 1 405 ? 8.766 0.707 -19.985 1.00 92.50 405 LEU A O 1
ATOM 3047 N N . MET A 1 406 ? 10.665 1.900 -20.098 1.00 91.62 406 MET A N 1
ATOM 3048 C CA . MET A 1 406 ? 11.149 1.359 -21.361 1.00 91.62 406 MET A CA 1
ATOM 3049 C C . MET A 1 406 ? 12.092 0.184 -21.098 1.00 91.62 406 MET A C 1
ATOM 3051 O O . MET A 1 406 ? 12.963 0.291 -20.238 1.00 91.62 406 MET A O 1
ATOM 3055 N N . LYS A 1 407 ? 11.947 -0.917 -21.845 1.00 93.50 407 LYS A N 1
ATOM 3056 C CA . LYS A 1 407 ? 12.923 -2.017 -21.854 1.00 93.50 407 LYS A CA 1
ATOM 3057 C C . LYS A 1 407 ? 13.881 -1.856 -23.033 1.00 93.50 407 LYS A C 1
ATOM 3059 O O . LYS A 1 407 ? 13.420 -1.743 -24.168 1.00 93.50 407 LYS A O 1
ATOM 3064 N N . ILE A 1 408 ? 15.182 -1.925 -22.770 1.00 94.62 408 ILE A N 1
ATOM 3065 C CA . ILE A 1 408 ? 16.233 -2.041 -23.785 1.00 94.62 408 ILE A CA 1
ATOM 3066 C C . ILE A 1 408 ? 16.843 -3.438 -23.672 1.00 94.62 408 ILE A C 1
ATOM 3068 O O . ILE A 1 408 ? 17.497 -3.756 -22.681 1.00 94.62 408 ILE A O 1
ATOM 3072 N N . ALA A 1 409 ? 16.600 -4.276 -24.674 1.00 95.12 409 ALA A N 1
ATOM 3073 C CA . ALA A 1 409 ? 17.160 -5.615 -24.778 1.00 95.12 409 ALA A CA 1
ATOM 3074 C C . ALA A 1 409 ? 18.438 -5.579 -25.625 1.00 95.12 409 ALA A C 1
ATOM 3076 O O . ALA A 1 409 ? 18.395 -5.283 -26.818 1.00 95.12 409 ALA A O 1
ATOM 3077 N N . TYR A 1 410 ? 19.563 -5.893 -24.998 1.00 96.62 410 TYR A N 1
ATOM 3078 C CA . TYR A 1 410 ? 20.873 -6.036 -25.614 1.00 96.62 410 TYR A CA 1
ATOM 3079 C C . TYR A 1 410 ? 21.138 -7.518 -25.868 1.00 96.62 410 TYR A C 1
ATOM 3081 O O . TYR A 1 410 ? 21.527 -8.256 -24.960 1.00 96.62 410 TYR A O 1
ATOM 3089 N N . ASP A 1 411 ? 20.895 -7.969 -27.092 1.00 96.44 411 ASP A N 1
ATOM 3090 C CA . ASP A 1 411 ? 21.313 -9.289 -27.545 1.00 96.44 411 ASP A CA 1
ATOM 3091 C C . ASP A 1 411 ? 22.830 -9.292 -27.739 1.00 96.44 411 ASP A C 1
ATOM 3093 O O . ASP A 1 411 ? 23.371 -8.584 -28.590 1.00 96.44 411 ASP A O 1
ATOM 30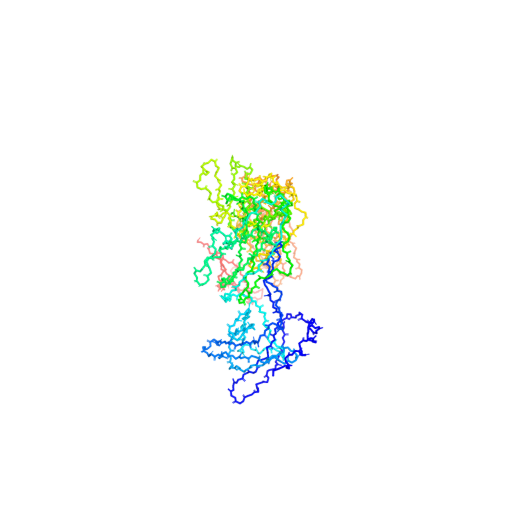97 N N . LEU A 1 412 ? 23.521 -10.076 -26.917 1.00 95.12 412 LEU A N 1
ATOM 3098 C CA . LEU A 1 412 ? 24.973 -10.155 -26.905 1.00 95.12 412 LEU A CA 1
ATOM 3099 C C . LEU A 1 412 ? 25.512 -11.007 -28.060 1.00 95.12 412 LEU A C 1
ATOM 3101 O O . LEU A 1 412 ? 26.721 -11.108 -28.188 1.00 95.12 412 LEU A O 1
ATOM 3105 N N . ASN A 1 413 ? 24.668 -11.620 -28.901 1.00 91.38 413 ASN A N 1
ATOM 3106 C CA . ASN A 1 413 ? 25.091 -12.302 -30.132 1.00 91.38 413 ASN A CA 1
ATOM 3107 C C . ASN A 1 413 ? 26.280 -13.270 -29.920 1.00 91.38 413 ASN A C 1
ATOM 3109 O O . ASN A 1 413 ? 27.305 -13.205 -30.598 1.00 91.38 413 ASN A O 1
ATOM 3113 N N . GLY A 1 414 ? 26.170 -14.123 -28.895 1.00 86.50 414 GLY A N 1
ATOM 3114 C CA . GLY A 1 414 ? 27.204 -15.092 -28.507 1.00 86.50 414 GLY A CA 1
ATOM 3115 C C . GLY A 1 414 ? 28.332 -14.551 -27.617 1.00 86.50 414 GLY A C 1
ATOM 3116 O O . GLY A 1 414 ? 29.099 -15.349 -27.083 1.00 86.50 414 GLY A O 1
ATOM 3117 N N . GLY A 1 415 ? 28.425 -13.237 -27.403 1.00 88.62 415 GLY A N 1
ATOM 3118 C CA . GLY A 1 415 ? 29.420 -12.637 -26.519 1.00 88.62 415 GLY A CA 1
ATOM 3119 C C . GLY A 1 415 ? 29.061 -12.643 -25.030 1.00 88.62 415 GLY A C 1
ATOM 3120 O O . GLY A 1 415 ? 27.985 -13.071 -24.600 1.00 88.62 415 GLY A O 1
ATOM 3121 N N . SER A 1 416 ? 30.005 -12.137 -24.237 1.00 90.62 416 SER A N 1
ATOM 3122 C CA . SER A 1 416 ? 29.972 -12.070 -22.778 1.00 90.62 416 SER A CA 1
ATOM 3123 C C . SER A 1 416 ? 30.128 -10.625 -22.298 1.00 90.62 416 SER A C 1
ATOM 3125 O O . SER A 1 416 ? 31.150 -9.990 -22.559 1.00 90.62 416 SER A O 1
ATOM 3127 N N . LEU A 1 417 ? 29.140 -10.123 -21.554 1.00 93.88 417 LEU A N 1
ATOM 3128 C CA . LEU A 1 417 ? 29.124 -8.782 -20.960 1.00 93.88 417 LEU A CA 1
ATOM 3129 C C . LEU A 1 417 ? 29.522 -8.835 -19.478 1.00 93.88 417 LEU A C 1
ATOM 3131 O O . LEU A 1 417 ? 28.941 -9.598 -18.706 1.00 93.88 417 LEU A O 1
ATOM 3135 N N . LYS A 1 418 ? 30.433 -7.961 -19.046 1.00 91.75 418 LYS A N 1
ATOM 3136 C CA . LYS A 1 418 ? 30.688 -7.660 -17.628 1.00 91.75 418 LYS A CA 1
ATOM 3137 C C . LYS A 1 418 ? 30.427 -6.185 -17.359 1.00 91.75 418 LYS A C 1
ATOM 3139 O O . LYS A 1 418 ? 30.977 -5.323 -18.032 1.00 91.75 418 LYS A O 1
ATOM 3144 N N . LEU A 1 419 ? 29.621 -5.875 -16.349 1.00 92.38 419 LEU A N 1
ATOM 3145 C CA . LEU A 1 419 ? 29.260 -4.492 -16.007 1.00 92.38 419 LEU A CA 1
ATOM 3146 C C . LEU A 1 419 ? 30.257 -3.829 -15.044 1.00 92.38 419 LEU A C 1
ATOM 3148 O O . LEU A 1 419 ? 30.377 -2.608 -15.025 1.00 92.38 419 LEU A O 1
ATOM 3152 N N . SER A 1 420 ? 30.964 -4.620 -14.237 1.00 91.19 420 SER A N 1
ATOM 3153 C CA . SER A 1 420 ? 31.973 -4.176 -13.271 1.00 91.19 420 SER A CA 1
ATOM 3154 C C . SER A 1 420 ? 32.973 -5.293 -12.944 1.00 91.19 420 SER A C 1
ATOM 3156 O O . SER A 1 420 ? 32.725 -6.466 -13.231 1.00 91.19 420 SER A O 1
ATOM 3158 N N . ALA A 1 421 ? 34.063 -4.942 -12.252 1.00 85.88 421 ALA A N 1
ATOM 3159 C CA . ALA A 1 421 ? 35.083 -5.892 -11.796 1.00 85.88 421 ALA A CA 1
ATOM 3160 C C . ALA A 1 421 ? 34.551 -7.017 -10.895 1.00 85.88 421 ALA A C 1
ATOM 3162 O O . ALA A 1 421 ? 35.128 -8.099 -10.859 1.00 85.88 421 ALA A O 1
ATOM 3163 N N . SER A 1 422 ? 33.457 -6.765 -10.174 1.00 86.19 422 SER A N 1
ATOM 3164 C CA . SER A 1 422 ? 32.807 -7.734 -9.287 1.00 86.19 422 SER A CA 1
ATOM 3165 C C . SER A 1 422 ? 31.591 -8.418 -9.915 1.00 86.19 422 SER A C 1
ATOM 3167 O O . SER A 1 422 ? 31.024 -9.325 -9.307 1.00 86.19 422 SER A O 1
ATOM 3169 N N . SER A 1 423 ? 31.162 -7.994 -11.108 1.00 85.88 423 SER A N 1
ATOM 3170 C CA . SER A 1 423 ? 30.021 -8.602 -11.792 1.00 85.88 423 SER A CA 1
ATOM 3171 C C . SER A 1 423 ? 30.412 -9.917 -12.468 1.00 85.88 423 SER A C 1
ATOM 3173 O O . SER A 1 423 ? 31.461 -10.012 -13.107 1.00 85.88 423 SER A O 1
ATOM 3175 N N . GLY A 1 424 ? 29.548 -10.927 -12.352 1.00 88.12 424 GLY A N 1
ATOM 3176 C CA . GLY A 1 424 ? 29.659 -12.140 -13.160 1.00 88.12 424 GLY A CA 1
ATOM 3177 C C . GLY A 1 424 ? 29.443 -11.845 -14.647 1.00 88.12 424 GLY A C 1
ATOM 3178 O O . GLY A 1 424 ? 28.777 -10.874 -15.005 1.00 88.12 424 GLY A O 1
ATOM 3179 N N . ALA A 1 425 ? 30.000 -12.696 -15.508 1.00 89.75 425 ALA A N 1
ATOM 3180 C CA . ALA A 1 425 ? 29.785 -12.620 -16.948 1.00 89.75 425 ALA A CA 1
ATOM 3181 C C . ALA A 1 425 ? 28.319 -12.925 -17.303 1.00 89.75 425 ALA A C 1
ATOM 3183 O O . ALA A 1 425 ? 27.772 -13.955 -16.904 1.00 89.75 425 ALA A O 1
ATOM 3184 N N . ILE A 1 426 ? 27.698 -12.032 -18.069 1.00 94.00 426 ILE A N 1
ATOM 3185 C CA . ILE A 1 426 ? 26.347 -12.173 -18.612 1.00 94.00 426 ILE A CA 1
ATOM 3186 C C . ILE A 1 426 ? 26.475 -12.681 -20.049 1.00 94.00 426 ILE A C 1
ATOM 3188 O O . ILE A 1 426 ? 27.232 -12.119 -20.834 1.00 94.00 426 ILE A O 1
ATOM 3192 N N . THR A 1 427 ? 25.720 -13.719 -20.403 1.00 92.44 427 THR A N 1
ATOM 3193 C CA . THR A 1 427 ? 25.641 -14.267 -21.769 1.00 92.44 427 THR A CA 1
ATOM 3194 C C . THR A 1 427 ? 24.190 -14.256 -22.257 1.00 92.44 427 THR A C 1
ATOM 3196 O O . THR A 1 427 ? 23.258 -14.169 -21.455 1.00 92.44 427 THR A O 1
ATOM 3199 N N . GLY A 1 428 ? 23.979 -14.314 -23.574 1.00 93.12 428 GLY A N 1
ATOM 3200 C CA . GLY A 1 428 ? 22.638 -14.262 -24.166 1.00 93.12 428 GLY A CA 1
ATOM 3201 C C . GLY A 1 428 ? 22.115 -12.831 -24.286 1.00 93.12 428 GLY A C 1
ATOM 3202 O O . GLY A 1 428 ? 22.644 -12.061 -25.075 1.00 93.12 428 GLY A O 1
ATOM 3203 N N . THR A 1 429 ? 21.078 -12.464 -23.531 1.00 94.31 429 THR A N 1
ATOM 3204 C CA . THR A 1 429 ? 20.470 -11.123 -23.595 1.00 94.31 429 THR A CA 1
ATOM 3205 C C . THR A 1 429 ? 20.581 -10.405 -22.257 1.00 94.31 429 THR A C 1
ATOM 3207 O O . THR A 1 429 ? 20.139 -10.918 -21.229 1.00 94.31 429 THR A O 1
ATOM 3210 N N . TYR A 1 430 ? 21.098 -9.179 -22.279 1.00 94.81 430 TYR A N 1
ATOM 3211 C CA . TYR A 1 430 ? 21.057 -8.257 -21.147 1.00 94.81 430 TYR A CA 1
ATOM 3212 C C . TYR A 1 430 ? 19.875 -7.292 -21.306 1.00 94.81 430 TYR A C 1
ATOM 3214 O O . TYR A 1 430 ? 19.678 -6.731 -22.377 1.00 94.81 430 TYR A O 1
ATOM 3222 N N . ASN A 1 431 ? 19.072 -7.093 -20.259 1.00 93.50 431 ASN A N 1
ATOM 3223 C CA . ASN A 1 431 ? 17.959 -6.143 -20.288 1.00 93.50 431 ASN A CA 1
ATOM 3224 C C . ASN A 1 431 ? 18.246 -4.974 -19.351 1.00 93.50 431 ASN A C 1
ATOM 3226 O O . ASN A 1 431 ? 18.530 -5.188 -18.173 1.00 93.50 431 ASN A O 1
ATOM 3230 N N . ASP A 1 432 ? 18.089 -3.762 -19.868 1.00 92.06 432 ASP A N 1
ATOM 3231 C CA . ASP A 1 432 ? 18.105 -2.528 -19.092 1.00 92.06 432 ASP A CA 1
ATOM 3232 C C . ASP A 1 432 ? 16.712 -1.881 -19.093 1.00 92.06 432 ASP A C 1
ATOM 3234 O O . ASP A 1 432 ? 15.950 -2.013 -20.058 1.00 92.06 432 ASP A O 1
ATOM 3238 N N . PHE A 1 433 ? 16.366 -1.198 -18.004 1.00 91.56 433 PHE A N 1
ATOM 3239 C CA . PHE A 1 433 ? 15.045 -0.607 -17.798 1.00 91.56 433 PHE A CA 1
ATOM 3240 C C . PHE A 1 433 ? 15.174 0.867 -17.438 1.00 91.56 433 PHE A C 1
ATOM 3242 O O . PHE A 1 433 ? 15.727 1.220 -16.398 1.00 91.56 433 PHE A O 1
ATOM 3249 N N . VAL A 1 434 ? 14.623 1.732 -18.289 1.00 90.31 434 VAL A N 1
ATOM 3250 C CA . VAL A 1 434 ? 14.861 3.178 -18.226 1.00 90.31 434 VAL A CA 1
ATOM 3251 C C . VAL A 1 434 ? 13.541 3.941 -18.260 1.00 90.31 434 VAL A C 1
ATOM 3253 O O . VAL A 1 434 ? 12.638 3.618 -19.030 1.00 90.31 434 VAL A O 1
ATOM 3256 N N . ILE A 1 435 ? 13.422 4.981 -17.432 1.00 89.62 435 ILE A N 1
ATOM 3257 C CA . ILE A 1 435 ? 12.317 5.944 -17.518 1.00 89.62 435 ILE A CA 1
ATOM 3258 C C . ILE A 1 435 ? 12.611 6.907 -18.671 1.00 89.62 435 ILE A C 1
ATOM 3260 O O . ILE A 1 435 ? 13.621 7.612 -18.659 1.00 89.62 435 ILE A O 1
ATOM 3264 N N . PHE A 1 436 ? 11.719 6.961 -19.656 1.00 88.00 436 PHE A N 1
ATOM 3265 C CA . PHE A 1 436 ? 11.841 7.858 -20.798 1.00 88.00 436 PHE A CA 1
ATOM 3266 C C . PHE A 1 436 ? 11.382 9.270 -20.429 1.00 88.00 436 PHE A C 1
ATOM 3268 O O . PHE A 1 436 ? 10.208 9.495 -20.131 1.00 88.00 436 PHE A O 1
ATOM 3275 N N . LYS A 1 437 ? 12.312 10.228 -20.495 1.00 86.88 437 LYS A N 1
ATOM 3276 C CA . LYS A 1 437 ? 12.103 11.639 -20.125 1.00 86.88 437 LYS A CA 1
ATOM 3277 C C . LYS A 1 437 ? 11.938 12.565 -21.336 1.00 86.88 437 LYS A C 1
ATOM 3279 O O . LYS A 1 437 ? 12.337 13.722 -21.281 1.00 86.88 437 LYS A O 1
ATOM 3284 N N . ASN A 1 438 ? 11.376 12.053 -22.436 1.00 82.88 438 ASN A N 1
ATOM 3285 C CA . ASN A 1 438 ? 11.235 12.783 -23.706 1.00 82.88 438 ASN A CA 1
ATOM 3286 C C . ASN A 1 438 ? 12.568 13.348 -24.233 1.00 82.88 438 ASN A C 1
ATOM 3288 O O . ASN A 1 438 ? 12.623 14.459 -24.755 1.00 82.88 438 ASN A O 1
ATOM 3292 N N . ALA A 1 439 ? 13.641 12.576 -24.070 1.00 86.75 439 ALA A N 1
ATOM 3293 C CA . ALA A 1 439 ? 14.984 12.905 -24.522 1.00 86.75 439 ALA A CA 1
ATOM 3294 C C . ALA A 1 439 ? 15.694 11.633 -24.993 1.00 86.75 439 ALA A C 1
ATOM 3296 O O . ALA A 1 439 ? 15.318 10.531 -24.583 1.00 86.75 439 ALA A O 1
ATOM 3297 N N . ASP A 1 440 ? 16.726 11.806 -25.819 1.00 90.56 440 ASP A N 1
ATOM 3298 C CA . ASP A 1 440 ? 17.558 10.704 -26.291 1.00 90.56 440 ASP A CA 1
ATOM 3299 C C . ASP A 1 440 ? 18.134 9.905 -25.119 1.00 90.56 44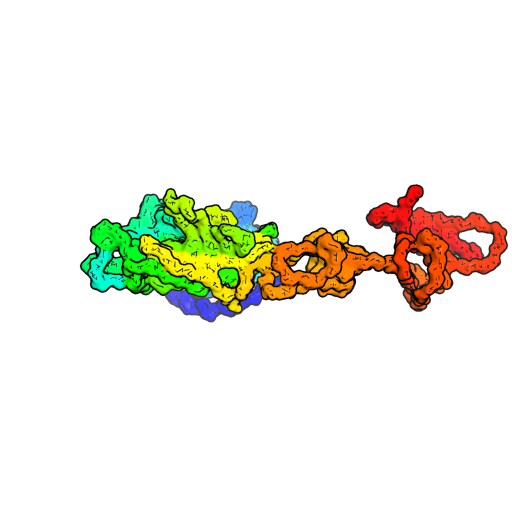0 ASP A C 1
ATOM 3301 O O . ASP A 1 440 ? 18.782 10.452 -24.221 1.00 90.56 440 ASP A O 1
ATOM 3305 N N . ILE A 1 441 ? 17.953 8.590 -25.169 1.00 91.75 441 ILE A N 1
ATOM 3306 C CA . ILE A 1 441 ? 18.591 7.655 -24.249 1.00 91.75 441 ILE A CA 1
ATOM 3307 C C . ILE A 1 441 ? 19.838 7.109 -24.928 1.00 91.75 441 ILE A C 1
ATOM 3309 O O . ILE A 1 441 ? 19.746 6.434 -25.952 1.00 91.75 441 ILE A O 1
ATOM 3313 N N . THR A 1 442 ? 21.003 7.393 -24.350 1.00 94.38 442 THR A N 1
ATOM 3314 C CA . THR A 1 442 ? 22.265 6.779 -24.770 1.00 94.38 442 THR A CA 1
ATOM 3315 C C . THR A 1 442 ? 22.257 5.297 -24.419 1.00 94.38 442 THR A C 1
ATOM 3317 O O . THR A 1 442 ? 21.990 4.927 -23.277 1.00 94.38 442 THR A O 1
ATOM 3320 N N . LEU A 1 443 ? 22.554 4.454 -25.406 1.00 94.44 443 LEU A N 1
ATOM 3321 C CA . LEU A 1 443 ? 22.704 3.018 -25.204 1.00 94.44 443 LEU A CA 1
ATOM 3322 C C . LEU A 1 443 ? 23.979 2.714 -24.407 1.00 94.44 443 LEU A C 1
ATOM 3324 O O . LEU A 1 443 ? 24.943 3.485 -24.421 1.00 94.44 443 LEU A O 1
ATOM 3328 N N . LEU A 1 444 ? 23.996 1.556 -23.742 1.00 94.25 444 LEU A N 1
ATOM 3329 C CA . LEU A 1 444 ? 25.186 1.017 -23.089 1.00 94.25 444 LEU A CA 1
ATOM 3330 C C . LEU A 1 444 ? 26.365 1.079 -24.065 1.00 94.25 444 LEU A C 1
ATOM 3332 O O . LEU A 1 444 ? 26.237 0.639 -25.201 1.00 94.25 444 LEU A O 1
ATOM 3336 N N . THR A 1 445 ? 27.506 1.612 -23.639 1.00 92.94 445 THR A N 1
ATOM 3337 C CA . THR A 1 445 ? 28.721 1.656 -24.467 1.00 92.94 445 THR A CA 1
ATOM 3338 C C . THR A 1 445 ? 29.789 0.783 -23.821 1.00 92.94 445 THR A C 1
ATOM 3340 O O . THR A 1 445 ? 30.468 1.250 -22.906 1.00 92.94 445 THR A O 1
ATOM 3343 N N . PRO A 1 446 ? 29.907 -0.491 -24.230 1.00 89.44 446 PRO A N 1
ATOM 3344 C CA . PRO A 1 446 ? 30.974 -1.356 -23.762 1.00 89.44 446 PRO A CA 1
ATOM 3345 C C . PRO A 1 446 ? 32.343 -0.932 -24.301 1.00 89.44 446 PRO A C 1
ATOM 3347 O O . PRO A 1 446 ? 32.451 -0.359 -25.384 1.00 89.44 446 PRO A O 1
ATOM 3350 N N . ALA A 1 447 ? 33.393 -1.256 -23.559 1.00 79.25 447 ALA A N 1
ATOM 3351 C CA . ALA A 1 447 ? 34.778 -1.099 -23.973 1.00 79.25 447 ALA A CA 1
ATOM 3352 C C . ALA A 1 447 ? 35.402 -2.453 -24.348 1.00 79.25 447 ALA A C 1
ATOM 3354 O O . ALA A 1 447 ? 34.948 -3.511 -23.907 1.00 79.25 447 ALA A O 1
ATOM 3355 N N . ALA A 1 448 ? 36.474 -2.401 -25.148 1.00 66.06 448 ALA A N 1
ATOM 3356 C CA . ALA A 1 448 ? 37.316 -3.561 -25.447 1.00 66.06 448 ALA A CA 1
ATOM 3357 C C . ALA A 1 448 ? 38.173 -3.982 -24.238 1.00 66.06 448 ALA A C 1
ATOM 3359 O O . ALA A 1 448 ? 38.499 -5.154 -24.090 1.00 66.06 448 ALA A O 1
ATOM 3360 N N . THR A 1 449 ? 38.530 -3.025 -23.377 1.00 68.62 449 THR A N 1
ATOM 3361 C CA . THR A 1 449 ? 39.208 -3.246 -22.096 1.00 68.62 449 THR A CA 1
ATOM 3362 C C . THR A 1 449 ? 38.635 -2.290 -21.047 1.00 68.62 449 THR A C 1
ATOM 3364 O O . THR A 1 449 ? 38.398 -1.114 -21.323 1.00 68.62 449 THR A O 1
ATOM 3367 N N . GLY A 1 450 ? 38.392 -2.790 -19.833 1.00 77.50 450 GLY A N 1
ATOM 3368 C CA . GLY A 1 450 ? 37.704 -2.037 -18.776 1.00 77.50 450 GLY A CA 1
ATOM 3369 C C . GLY A 1 450 ? 36.180 -2.190 -18.813 1.00 77.50 450 GLY A C 1
ATOM 3370 O O . GLY A 1 450 ? 35.625 -2.793 -19.723 1.00 77.50 450 GLY A O 1
ATOM 3371 N N . TYR A 1 451 ? 35.499 -1.681 -17.783 1.00 84.06 451 TYR A N 1
ATOM 3372 C CA . TYR A 1 451 ? 34.071 -1.930 -17.560 1.00 84.06 451 TYR A CA 1
ATOM 3373 C C . TYR A 1 451 ? 33.192 -0.740 -17.978 1.00 84.06 451 TYR A C 1
ATOM 3375 O O . TYR A 1 451 ? 33.569 0.399 -17.694 1.00 84.06 451 TYR A O 1
ATOM 3383 N N . PRO A 1 452 ? 31.996 -0.973 -18.554 1.00 91.88 452 PRO A N 1
ATOM 3384 C CA . PRO A 1 452 ? 31.445 -2.274 -18.949 1.00 91.88 452 PRO A CA 1
ATOM 3385 C C . PRO A 1 452 ? 32.223 -2.898 -20.124 1.00 91.88 452 PRO A C 1
ATOM 3387 O O . PRO A 1 452 ? 32.513 -2.216 -21.096 1.00 91.88 452 PRO A O 1
ATOM 3390 N N . GLU A 1 453 ? 32.555 -4.186 -20.038 1.00 90.19 453 GLU A N 1
ATOM 3391 C CA . GLU A 1 453 ? 33.351 -4.939 -21.022 1.00 90.19 453 GLU A CA 1
ATOM 3392 C C . GLU A 1 453 ? 32.432 -5.873 -21.815 1.00 90.19 453 GLU A C 1
ATOM 3394 O O . GLU A 1 453 ? 31.681 -6.635 -21.204 1.00 90.19 453 GLU A O 1
ATOM 3399 N N . LEU A 1 454 ? 32.497 -5.858 -23.150 1.00 90.94 454 LEU A N 1
ATOM 3400 C CA . LEU A 1 454 ? 31.771 -6.814 -23.997 1.00 90.94 454 LEU A CA 1
ATOM 3401 C C . LEU A 1 454 ? 32.692 -7.394 -25.071 1.00 90.94 454 LEU A C 1
ATOM 3403 O O . LEU A 1 454 ? 33.164 -6.677 -25.954 1.00 90.94 454 LEU A O 1
ATOM 3407 N N . THR A 1 455 ? 32.889 -8.709 -25.025 1.00 82.44 455 THR A N 1
ATOM 3408 C CA . THR A 1 455 ? 33.751 -9.449 -25.956 1.00 82.44 455 THR A CA 1
ATOM 3409 C C . THR A 1 455 ? 33.068 -10.726 -26.433 1.00 82.44 455 THR A C 1
ATOM 3411 O O . THR A 1 455 ? 32.210 -11.285 -25.747 1.00 82.44 455 THR A O 1
ATOM 3414 N N . ASN A 1 456 ? 33.436 -11.197 -27.620 1.00 84.44 456 ASN A N 1
ATOM 3415 C CA . ASN A 1 456 ? 33.110 -12.539 -28.096 1.00 84.44 456 ASN A CA 1
ATOM 3416 C C . ASN A 1 456 ? 34.426 -13.266 -28.397 1.00 84.44 456 ASN A C 1
ATOM 3418 O O . ASN A 1 456 ? 35.004 -13.117 -29.473 1.00 84.44 456 ASN A O 1
ATOM 3422 N N . GLY A 1 457 ? 34.971 -13.964 -27.398 1.00 76.31 457 GLY A N 1
ATOM 3423 C CA . GLY A 1 457 ? 36.343 -14.470 -27.467 1.00 76.31 457 GLY A CA 1
ATOM 3424 C C . GLY A 1 457 ? 37.348 -13.319 -27.598 1.00 76.31 457 GLY A C 1
ATOM 3425 O O . GLY A 1 457 ? 37.377 -12.428 -26.752 1.00 76.31 457 GLY A O 1
ATOM 3426 N N . HIS A 1 458 ? 38.144 -13.324 -28.670 1.00 69.94 458 HIS A N 1
ATOM 3427 C CA . HIS A 1 458 ? 39.111 -12.261 -28.982 1.00 69.94 458 HIS A CA 1
ATOM 3428 C C . HIS A 1 458 ? 38.521 -11.104 -29.804 1.00 69.94 458 HIS A C 1
ATOM 3430 O O . HIS A 1 458 ? 39.229 -10.148 -30.111 1.00 69.94 458 HIS A O 1
ATOM 3436 N N . HIS A 1 459 ? 37.232 -11.160 -30.146 1.00 76.69 459 HIS A N 1
ATOM 3437 C CA . HIS A 1 459 ? 36.571 -10.147 -30.960 1.00 76.69 459 HIS A CA 1
ATOM 3438 C C . HIS A 1 459 ? 35.964 -9.047 -30.072 1.00 76.69 459 HIS A C 1
ATOM 3440 O O . HIS A 1 459 ? 34.996 -9.314 -29.344 1.00 76.69 459 HIS A O 1
ATOM 3446 N N . PRO A 1 460 ? 36.506 -7.812 -30.088 1.00 78.50 460 PRO A N 1
ATOM 3447 C CA . PRO A 1 460 ? 35.959 -6.720 -29.296 1.00 78.50 460 PRO A CA 1
ATOM 3448 C C . PRO A 1 460 ? 34.634 -6.225 -29.884 1.00 78.50 460 PRO A C 1
ATOM 3450 O O . PRO A 1 460 ? 34.415 -6.255 -31.100 1.00 78.50 460 PRO A O 1
ATOM 3453 N N . TRP A 1 461 ? 33.744 -5.747 -29.013 1.00 89.44 461 TRP A N 1
ATOM 3454 C CA . TRP A 1 461 ? 32.521 -5.061 -29.425 1.00 89.44 461 TRP A CA 1
ATOM 3455 C C . TRP A 1 461 ? 32.832 -3.793 -30.236 1.00 89.44 461 TRP A C 1
ATOM 3457 O O . TRP A 1 461 ? 33.758 -3.049 -29.914 1.00 89.44 461 TRP A O 1
ATOM 3467 N N . GLN A 1 462 ? 32.032 -3.540 -31.272 1.00 88.81 462 GLN A N 1
ATOM 3468 C CA . GLN A 1 462 ? 32.162 -2.373 -32.148 1.00 88.81 462 GLN A CA 1
ATOM 3469 C C . GLN A 1 462 ? 30.960 -1.429 -32.042 1.00 88.81 462 GLN A C 1
ATOM 3471 O O . GLN A 1 462 ? 31.120 -0.213 -31.966 1.00 88.81 462 GLN A O 1
ATOM 3476 N N . SER A 1 463 ? 29.744 -1.973 -32.118 1.00 92.50 463 SER A N 1
ATOM 3477 C CA . SER A 1 463 ? 28.512 -1.182 -32.108 1.00 92.50 463 SER A CA 1
ATOM 3478 C C . SER A 1 463 ? 27.292 -2.029 -31.757 1.00 92.50 463 SER A C 1
ATOM 3480 O O . SER A 1 463 ? 27.311 -3.259 -31.831 1.00 92.50 463 SER A O 1
ATOM 3482 N N . TRP A 1 464 ? 26.202 -1.360 -31.390 1.00 95.94 464 TRP A N 1
ATOM 3483 C CA . TRP A 1 464 ? 24.872 -1.960 -31.353 1.00 95.94 464 TRP A CA 1
ATOM 3484 C C . TRP A 1 464 ? 24.201 -1.795 -32.708 1.00 95.94 464 TRP A C 1
ATOM 3486 O O . TRP A 1 464 ? 24.238 -0.706 -33.277 1.00 95.94 464 TRP A O 1
ATOM 3496 N N . LYS A 1 465 ? 23.552 -2.846 -33.208 1.00 94.56 465 LYS A N 1
ATOM 3497 C CA . LYS A 1 465 ? 22.745 -2.808 -34.431 1.00 94.56 465 LYS A CA 1
ATOM 3498 C C . LYS A 1 465 ? 21.261 -2.917 -34.099 1.00 94.56 465 LYS A C 1
ATOM 3500 O O . LYS A 1 465 ? 20.874 -3.704 -33.240 1.00 94.56 465 LYS A O 1
ATOM 3505 N N . ASN A 1 466 ? 20.428 -2.138 -34.783 1.00 93.25 466 ASN A N 1
ATOM 3506 C CA . ASN A 1 466 ? 18.973 -2.295 -34.730 1.00 93.25 466 ASN A CA 1
ATOM 3507 C C . ASN A 1 466 ? 18.508 -3.496 -35.582 1.00 93.25 466 ASN A C 1
ATOM 3509 O O . ASN A 1 466 ? 19.311 -4.151 -36.247 1.00 93.25 466 ASN A O 1
ATOM 3513 N N . ALA A 1 467 ? 17.197 -3.755 -35.623 1.00 88.69 467 ALA A N 1
ATOM 3514 C CA . ALA A 1 467 ? 16.618 -4.843 -36.421 1.00 88.69 467 ALA A CA 1
ATOM 3515 C C . ALA A 1 467 ? 16.893 -4.741 -37.938 1.00 88.69 467 ALA A C 1
ATOM 3517 O O . ALA A 1 467 ? 16.835 -5.745 -38.640 1.00 88.69 467 ALA A O 1
ATOM 3518 N N . ALA A 1 468 ? 17.215 -3.547 -38.448 1.00 90.25 468 ALA A N 1
ATOM 3519 C CA . ALA A 1 468 ? 17.611 -3.325 -39.839 1.00 90.25 468 ALA A CA 1
ATOM 3520 C C . ALA A 1 468 ? 19.131 -3.480 -40.067 1.00 90.25 468 ALA A C 1
ATOM 3522 O O . ALA A 1 468 ? 19.624 -3.180 -41.151 1.00 90.25 468 ALA A O 1
ATOM 3523 N N . GLY A 1 469 ? 19.897 -3.892 -39.049 1.00 88.06 469 GLY A N 1
ATOM 3524 C CA . GLY A 1 469 ? 21.353 -4.047 -39.117 1.00 88.06 469 GLY A CA 1
ATOM 3525 C C . GLY A 1 469 ? 22.141 -2.732 -39.064 1.00 88.06 469 GLY A C 1
ATOM 3526 O O . GLY A 1 469 ? 23.361 -2.747 -39.227 1.00 88.06 469 GLY A O 1
ATOM 3527 N N . THR A 1 470 ? 21.474 -1.599 -38.828 1.00 93.06 470 THR A N 1
ATOM 3528 C CA . THR A 1 470 ? 22.103 -0.269 -38.786 1.00 93.06 470 THR A CA 1
ATOM 3529 C C . THR A 1 470 ? 22.678 0.010 -37.403 1.00 93.06 470 THR A C 1
ATOM 3531 O O . THR A 1 470 ? 22.011 -0.249 -36.399 1.00 93.06 470 THR A O 1
ATOM 3534 N N . ALA A 1 471 ? 23.893 0.564 -37.350 1.00 93.38 471 ALA A N 1
ATOM 3535 C CA . ALA A 1 471 ? 24.533 0.951 -36.098 1.00 93.38 471 ALA A CA 1
ATOM 3536 C C . ALA A 1 471 ? 23.747 2.065 -35.385 1.00 93.38 471 ALA A C 1
ATOM 3538 O O . ALA A 1 471 ? 23.379 3.071 -35.994 1.00 93.38 471 ALA A O 1
ATOM 3539 N N . VAL A 1 472 ? 23.509 1.891 -34.087 1.00 95.25 472 VAL A N 1
ATOM 3540 C CA . VAL A 1 472 ? 22.761 2.819 -33.236 1.00 95.25 472 VAL A CA 1
ATOM 3541 C C . VAL A 1 472 ? 23.504 3.053 -31.925 1.00 95.25 472 VAL A C 1
ATOM 3543 O O . VAL A 1 472 ? 24.074 2.140 -31.336 1.00 95.25 472 VAL A O 1
ATOM 3546 N N . THR A 1 473 ? 23.493 4.296 -31.453 1.00 94.00 473 THR A N 1
ATOM 3547 C CA . THR A 1 473 ? 24.105 4.692 -30.170 1.00 94.00 473 THR A CA 1
ATOM 3548 C C . THR A 1 473 ? 23.094 5.304 -29.207 1.00 94.00 473 THR A C 1
ATOM 3550 O O . THR A 1 473 ? 23.379 5.452 -28.019 1.00 94.00 473 THR A O 1
ATOM 3553 N N . LYS A 1 474 ? 21.905 5.659 -29.706 1.00 94.38 474 LYS A N 1
ATOM 3554 C CA . LYS A 1 474 ? 20.846 6.324 -28.953 1.00 94.38 474 LYS A CA 1
ATOM 3555 C C . LYS A 1 474 ? 19.468 5.852 -29.399 1.00 94.38 474 LYS A C 1
ATOM 3557 O O . LYS A 1 474 ? 19.302 5.382 -30.524 1.00 94.38 474 LYS A O 1
ATOM 3562 N N . VAL A 1 475 ? 18.489 6.042 -28.522 1.00 91.06 475 VAL A N 1
ATOM 3563 C CA . VAL A 1 475 ? 17.061 5.839 -28.778 1.00 91.06 475 VAL A CA 1
ATOM 3564 C C . VAL A 1 475 ? 16.333 7.152 -28.513 1.00 91.06 475 VAL A C 1
ATOM 3566 O O . VAL A 1 475 ? 16.403 7.674 -27.402 1.00 91.06 475 VAL A O 1
ATOM 3569 N N . SER A 1 476 ? 15.634 7.673 -29.520 1.00 86.44 476 SER A N 1
ATOM 3570 C CA . SER A 1 476 ? 14.903 8.949 -29.458 1.00 86.44 476 SER A CA 1
ATOM 3571 C C . SER A 1 476 ? 13.392 8.782 -29.266 1.0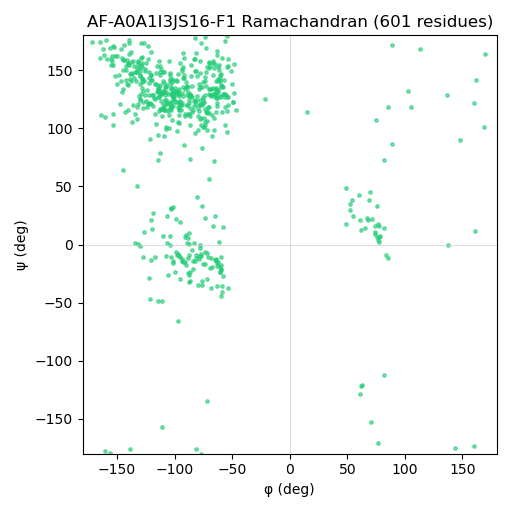0 86.44 476 SER A C 1
ATOM 3573 O O . SER A 1 476 ? 12.698 9.731 -28.907 1.00 86.44 476 SER A O 1
ATOM 3575 N N . GLU A 1 477 ? 12.866 7.580 -29.502 1.00 86.75 477 GLU A N 1
ATOM 3576 C CA . GLU A 1 477 ? 11.437 7.284 -29.435 1.00 86.75 477 GLU A CA 1
ATOM 3577 C C . GLU A 1 477 ? 11.105 6.363 -28.268 1.00 86.75 477 GLU A C 1
ATOM 3579 O O . GLU A 1 477 ? 11.905 5.533 -27.839 1.00 86.75 477 GLU A O 1
ATOM 3584 N N . PHE A 1 478 ? 9.886 6.502 -27.754 1.00 87.31 478 PHE A N 1
ATOM 3585 C CA . PHE A 1 478 ? 9.413 5.634 -26.692 1.00 87.31 478 PHE A CA 1
ATOM 3586 C C . PHE A 1 478 ? 8.900 4.307 -27.250 1.00 87.31 478 PHE A C 1
ATOM 3588 O O . PHE A 1 478 ? 7.946 4.281 -28.025 1.00 87.31 478 PHE A O 1
ATOM 3595 N N . GLY A 1 479 ? 9.466 3.210 -26.765 1.00 86.00 479 GLY A N 1
ATOM 3596 C CA . GLY A 1 479 ? 9.008 1.857 -27.051 1.00 86.00 479 GLY A CA 1
ATOM 3597 C C . GLY A 1 479 ? 10.029 0.844 -26.559 1.00 86.00 479 GLY A C 1
ATOM 3598 O O . GLY A 1 479 ? 11.169 1.196 -26.278 1.00 86.00 479 GLY A O 1
ATOM 3599 N N . ASN A 1 480 ? 9.640 -0.423 -26.432 1.00 90.62 480 ASN A N 1
ATOM 3600 C CA . ASN A 1 480 ? 10.632 -1.454 -26.137 1.00 90.62 480 ASN A CA 1
ATOM 3601 C C . ASN A 1 480 ? 11.619 -1.550 -27.306 1.00 90.62 480 ASN A C 1
ATOM 3603 O O . ASN A 1 480 ? 11.207 -1.704 -28.455 1.00 90.62 480 ASN A O 1
ATOM 3607 N N . VAL A 1 481 ? 12.908 -1.483 -26.995 1.00 93.06 481 VAL A N 1
ATOM 3608 C CA . VAL A 1 481 ? 13.988 -1.522 -27.980 1.00 93.06 481 VAL A CA 1
ATOM 3609 C C . VAL A 1 481 ? 14.734 -2.838 -27.858 1.00 93.06 481 VAL A C 1
ATOM 3611 O O . VAL A 1 481 ? 14.973 -3.323 -26.754 1.00 93.06 481 VAL A O 1
ATOM 3614 N N . ALA A 1 482 ? 15.116 -3.402 -28.999 1.00 94.75 482 ALA A N 1
ATOM 3615 C CA . ALA A 1 482 ? 16.054 -4.508 -29.079 1.00 94.75 482 ALA A CA 1
ATOM 3616 C C . ALA A 1 482 ? 17.216 -4.112 -29.990 1.00 94.75 482 ALA A C 1
ATOM 3618 O O . ALA A 1 482 ? 17.003 -3.566 -31.077 1.00 94.75 482 ALA A O 1
ATOM 3619 N N . VAL A 1 483 ? 18.432 -4.380 -29.530 1.00 96.12 483 VAL A N 1
ATOM 3620 C CA . VAL A 1 483 ? 19.663 -4.183 -30.288 1.00 96.12 483 VAL A CA 1
ATOM 3621 C C . VAL A 1 483 ? 20.546 -5.415 -30.177 1.00 96.12 483 VAL A C 1
ATOM 3623 O O . VAL A 1 483 ? 20.551 -6.086 -29.148 1.00 96.12 483 VAL A O 1
ATOM 3626 N N . THR A 1 484 ? 21.313 -5.686 -31.224 1.00 96.12 484 THR A N 1
ATOM 3627 C CA . THR A 1 484 ? 22.209 -6.842 -31.308 1.00 96.12 484 THR A CA 1
ATOM 3628 C C . THR A 1 484 ? 23.657 -6.376 -31.368 1.00 96.12 484 THR A C 1
ATOM 3630 O O . THR A 1 484 ? 23.977 -5.406 -32.061 1.00 96.12 484 THR A O 1
ATOM 3633 N N . ALA A 1 485 ? 24.536 -7.038 -30.620 1.00 94.06 485 ALA A N 1
ATOM 3634 C CA . ALA A 1 485 ? 25.957 -6.729 -30.586 1.00 94.06 485 ALA A CA 1
ATOM 3635 C C . ALA A 1 485 ? 26.615 -7.040 -31.937 1.00 94.06 485 ALA A C 1
ATOM 3637 O O . ALA A 1 485 ? 26.487 -8.146 -32.474 1.00 94.06 485 ALA A O 1
ATOM 3638 N N . ASN A 1 486 ? 27.355 -6.064 -32.462 1.00 91.25 486 ASN A N 1
ATOM 3639 C CA . ASN A 1 486 ? 28.285 -6.260 -33.561 1.00 91.25 486 ASN A CA 1
ATOM 3640 C C . ASN A 1 486 ? 29.709 -6.323 -33.016 1.00 91.25 486 ASN A C 1
ATOM 3642 O O . ASN A 1 486 ? 30.136 -5.421 -32.290 1.00 91.25 486 ASN A O 1
ATOM 3646 N N . TYR A 1 487 ? 30.439 -7.360 -33.406 1.00 86.25 487 TYR A N 1
ATOM 3647 C CA . TYR A 1 487 ? 31.838 -7.550 -33.047 1.00 86.25 487 TYR A CA 1
ATOM 3648 C C . TYR A 1 487 ? 32.725 -7.221 -34.240 1.00 86.25 487 TYR A C 1
ATOM 3650 O O . TYR A 1 487 ? 32.328 -7.435 -35.386 1.00 86.25 487 TYR A O 1
ATOM 3658 N N . ASN A 1 488 ? 33.919 -6.699 -33.973 1.00 71.38 488 ASN A N 1
ATOM 3659 C CA . ASN A 1 488 ? 34.952 -6.664 -34.997 1.00 71.38 488 ASN A CA 1
ATOM 3660 C C . ASN A 1 488 ? 35.405 -8.097 -35.252 1.00 71.38 488 ASN A C 1
ATOM 3662 O O . ASN A 1 488 ? 35.829 -8.779 -34.318 1.00 71.38 488 ASN A O 1
ATOM 3666 N N . GLU A 1 489 ? 35.417 -8.521 -36.508 1.00 58.62 489 GLU A N 1
ATOM 3667 C CA . GLU A 1 489 ? 36.149 -9.710 -36.941 1.00 58.62 489 GLU A CA 1
ATOM 3668 C C . GLU A 1 489 ? 37.665 -9.430 -36.879 1.00 58.62 489 GLU A C 1
ATOM 3670 O O . GLU A 1 489 ? 38.373 -9.499 -37.872 1.00 58.62 489 GLU A O 1
ATOM 3675 N N . SER A 1 490 ? 38.197 -9.031 -35.717 1.00 43.72 490 SER A N 1
ATOM 3676 C CA . SER A 1 490 ? 39.643 -8.885 -35.548 1.00 43.72 490 SER A CA 1
ATOM 3677 C C . SER A 1 490 ? 40.266 -10.271 -35.445 1.00 43.72 490 SER A C 1
ATOM 3679 O O . SER A 1 490 ? 40.115 -10.960 -34.439 1.00 43.72 490 SER A O 1
ATOM 3681 N N . SER A 1 491 ? 40.981 -10.644 -36.499 1.00 39.31 491 SER A N 1
ATOM 3682 C CA . SER A 1 491 ? 41.776 -11.858 -36.710 1.00 39.31 491 SER A CA 1
ATOM 3683 C C . SER A 1 491 ? 43.095 -11.899 -35.920 1.00 39.31 491 SER A C 1
ATOM 3685 O O . SER A 1 491 ? 44.017 -12.629 -36.282 1.00 39.31 491 SER A O 1
ATOM 3687 N N . ILE A 1 492 ? 43.206 -11.151 -34.816 1.00 39.53 492 ILE A N 1
ATOM 3688 C CA . ILE A 1 492 ? 44.435 -11.123 -34.016 1.00 39.53 492 ILE A CA 1
ATOM 3689 C C . ILE A 1 492 ? 44.473 -12.365 -33.119 1.00 39.53 492 ILE A C 1
ATOM 3691 O O . ILE A 1 492 ? 43.856 -12.408 -32.054 1.00 39.53 492 ILE A O 1
ATOM 3695 N N . ILE A 1 493 ? 45.211 -13.381 -33.564 1.00 40.50 493 ILE A N 1
ATOM 3696 C CA . ILE A 1 493 ? 45.557 -14.570 -32.782 1.00 40.50 493 ILE A CA 1
ATOM 3697 C C . ILE A 1 493 ? 46.952 -14.346 -32.188 1.00 40.50 493 ILE A C 1
ATOM 3699 O O . ILE A 1 493 ? 47.938 -14.333 -32.920 1.00 40.50 493 ILE A O 1
ATOM 3703 N N . ASN A 1 494 ? 47.045 -14.191 -30.866 1.00 37.91 494 ASN A N 1
ATOM 3704 C CA . ASN A 1 494 ? 48.332 -14.118 -30.172 1.00 37.91 494 ASN A CA 1
ATOM 3705 C C . ASN A 1 494 ? 48.810 -15.538 -29.827 1.00 37.91 494 ASN A C 1
ATOM 3707 O O . ASN A 1 494 ? 48.159 -16.227 -29.041 1.00 37.91 494 ASN A O 1
ATOM 3711 N N . TYR A 1 495 ? 49.952 -15.961 -30.374 1.00 42.00 495 TYR A N 1
ATOM 3712 C CA . TYR A 1 495 ? 50.681 -17.151 -29.919 1.00 42.00 495 TYR A CA 1
ATOM 3713 C C . TYR A 1 495 ? 51.889 -16.729 -29.081 1.00 42.00 495 TYR A C 1
ATOM 3715 O O . TYR A 1 495 ? 52.625 -15.826 -29.472 1.00 42.00 495 TYR A O 1
ATOM 3723 N N . GLU A 1 496 ? 52.098 -17.400 -27.949 1.00 37.50 496 GLU A N 1
ATOM 3724 C CA . GLU A 1 496 ? 53.290 -17.243 -27.114 1.00 37.50 496 GLU A CA 1
ATOM 3725 C C . GLU A 1 496 ? 54.200 -18.460 -27.327 1.00 37.50 496 GLU A C 1
ATOM 3727 O O . GLU A 1 496 ? 53.809 -19.594 -27.045 1.00 37.50 496 GLU A O 1
ATOM 3732 N N . ILE A 1 497 ? 55.401 -18.234 -27.868 1.00 42.81 497 ILE A N 1
ATOM 3733 C CA . ILE A 1 497 ? 56.438 -19.263 -28.017 1.00 42.81 497 ILE A CA 1
ATOM 3734 C C . ILE A 1 497 ? 57.539 -18.948 -27.008 1.00 42.81 497 ILE A C 1
ATOM 3736 O O . ILE A 1 497 ? 58.187 -17.909 -27.117 1.00 42.81 497 ILE A O 1
ATOM 3740 N N . ASN A 1 498 ? 57.732 -19.853 -26.045 1.00 39.91 498 ASN A N 1
ATOM 3741 C CA . ASN A 1 498 ? 58.825 -19.800 -25.075 1.00 39.91 498 ASN A CA 1
ATOM 3742 C C . ASN A 1 498 ? 60.060 -20.489 -25.675 1.00 39.91 498 ASN A C 1
ATOM 3744 O O . ASN A 1 498 ? 60.128 -21.721 -25.699 1.00 39.91 498 ASN A O 1
ATOM 3748 N N . ASP A 1 499 ? 61.033 -19.711 -26.147 1.00 42.22 499 ASP A N 1
ATOM 3749 C CA . ASP A 1 499 ? 62.347 -20.230 -26.538 1.00 42.22 499 ASP A CA 1
ATOM 3750 C C . ASP A 1 499 ? 63.334 -20.041 -25.384 1.00 42.22 499 ASP A C 1
ATOM 3752 O O . ASP A 1 499 ? 63.788 -18.939 -25.082 1.00 42.22 499 ASP A O 1
ATOM 3756 N N . THR A 1 500 ? 63.644 -21.144 -24.704 1.00 37.66 500 THR A N 1
ATOM 3757 C CA . THR A 1 500 ? 64.548 -21.142 -23.545 1.00 37.66 500 THR A CA 1
ATOM 3758 C C . THR A 1 500 ? 66.028 -21.091 -23.951 1.00 37.66 500 THR A C 1
ATOM 3760 O O . THR A 1 500 ? 66.873 -20.848 -23.091 1.00 37.66 500 THR A O 1
ATOM 3763 N N . TYR A 1 501 ? 66.362 -21.306 -25.230 1.00 42.12 501 TYR A N 1
ATOM 3764 C CA . TYR A 1 501 ? 67.750 -21.459 -25.688 1.00 42.12 501 TYR A CA 1
ATOM 3765 C C . TYR A 1 501 ? 68.220 -20.376 -26.672 1.00 42.12 501 TYR A C 1
ATOM 3767 O O . TYR A 1 501 ? 69.426 -20.241 -26.858 1.00 42.12 501 TYR A O 1
ATOM 3775 N N . GLY A 1 502 ? 67.319 -19.538 -27.194 1.00 42.81 502 GLY A N 1
ATOM 3776 C CA . GLY A 1 502 ? 67.667 -18.294 -27.892 1.00 42.81 502 GLY A CA 1
ATOM 3777 C C . GLY A 1 502 ? 68.200 -18.483 -29.313 1.00 42.81 502 GLY A C 1
ATOM 3778 O O . GLY A 1 502 ? 69.044 -17.702 -29.747 1.00 42.81 502 GLY A O 1
ATOM 3779 N N . GLU A 1 503 ? 67.719 -19.502 -30.028 1.00 43.09 503 GLU A N 1
ATOM 3780 C CA . GLU A 1 503 ? 68.210 -19.898 -31.362 1.00 43.09 503 GLU A CA 1
ATOM 3781 C C . GLU A 1 503 ? 67.112 -19.855 -32.447 1.00 43.09 503 GLU A C 1
ATOM 3783 O O . GLU A 1 503 ? 67.228 -20.487 -33.497 1.00 43.09 503 GLU A O 1
ATOM 3788 N N . LEU A 1 504 ? 66.029 -19.103 -32.224 1.00 42.69 504 LEU A N 1
ATOM 3789 C CA . LEU A 1 504 ? 65.047 -18.787 -33.268 1.00 42.69 504 LEU A CA 1
ATOM 3790 C C . LEU A 1 504 ? 65.605 -17.738 -34.247 1.00 42.69 504 LEU A C 1
ATOM 3792 O O . LEU A 1 504 ? 65.591 -16.544 -33.949 1.00 42.69 504 LEU A O 1
ATOM 3796 N N . GLU A 1 505 ? 66.066 -18.173 -35.424 1.00 39.91 505 GLU A N 1
ATOM 3797 C CA . GLU A 1 505 ? 66.532 -17.261 -36.484 1.00 39.91 505 GLU A CA 1
ATOM 3798 C C . GLU A 1 505 ? 65.414 -16.777 -37.419 1.00 39.91 505 GLU A C 1
ATOM 3800 O O . GLU A 1 505 ? 65.481 -15.639 -37.883 1.00 39.91 505 GLU A O 1
ATOM 3805 N N . ASP A 1 506 ? 64.374 -17.581 -37.680 1.00 39.88 506 ASP A N 1
ATOM 3806 C CA . ASP A 1 506 ? 63.304 -17.185 -38.604 1.00 39.88 506 ASP A CA 1
ATOM 3807 C C . ASP A 1 506 ? 61.945 -17.826 -38.278 1.00 39.88 506 ASP A C 1
ATOM 3809 O O . ASP A 1 506 ? 61.866 -18.977 -37.838 1.00 39.88 506 ASP A O 1
ATOM 3813 N N . VAL A 1 507 ? 60.862 -17.076 -38.508 1.00 42.34 507 VAL A N 1
ATOM 3814 C CA . VAL A 1 507 ? 59.476 -17.546 -38.345 1.00 42.34 507 VAL A CA 1
ATOM 3815 C C . VAL A 1 507 ? 58.648 -17.120 -39.544 1.00 42.34 507 VAL A C 1
ATOM 3817 O O . VAL A 1 507 ? 58.354 -15.941 -39.736 1.00 42.34 507 VAL A O 1
ATOM 3820 N N . THR A 1 508 ? 58.228 -18.107 -40.332 1.00 39.88 508 THR A N 1
ATOM 3821 C CA . THR A 1 508 ? 57.362 -17.900 -41.496 1.00 39.88 508 THR A CA 1
ATOM 3822 C C . THR A 1 508 ? 55.907 -18.169 -41.129 1.00 39.88 508 THR A C 1
ATOM 3824 O O . THR A 1 508 ? 55.591 -19.222 -40.569 1.00 39.88 508 THR A O 1
ATOM 3827 N N . ILE A 1 509 ? 55.024 -17.231 -41.472 1.00 41.00 509 ILE A N 1
ATOM 3828 C CA . ILE A 1 509 ? 53.574 -17.315 -41.274 1.00 41.00 509 ILE A CA 1
ATOM 3829 C C . ILE A 1 509 ? 52.934 -17.475 -42.649 1.00 41.00 509 ILE A C 1
ATOM 3831 O O . ILE A 1 509 ? 53.086 -16.609 -43.504 1.00 41.00 509 ILE A O 1
ATOM 3835 N N . THR A 1 510 ? 52.198 -18.563 -42.857 1.00 38.03 510 THR A N 1
ATOM 3836 C CA . THR A 1 510 ? 51.418 -18.779 -44.085 1.00 38.03 510 THR A CA 1
ATOM 3837 C C . THR A 1 510 ? 49.930 -18.783 -43.773 1.00 38.03 510 THR A C 1
ATOM 3839 O O . THR A 1 510 ? 49.488 -19.428 -42.817 1.00 38.03 510 THR A O 1
ATOM 3842 N N . THR A 1 511 ? 49.159 -18.060 -44.583 1.00 36.25 511 THR A N 1
ATOM 3843 C CA . THR A 1 511 ? 47.694 -18.047 -44.533 1.00 36.25 511 THR A CA 1
ATOM 3844 C C . THR A 1 511 ? 47.131 -19.097 -45.499 1.00 36.25 511 THR A C 1
ATOM 3846 O O . THR A 1 511 ? 47.833 -19.635 -46.358 1.00 36.25 511 THR A O 1
ATOM 3849 N N . ALA A 1 512 ? 45.845 -19.430 -45.360 1.00 35.06 512 ALA A N 1
ATOM 3850 C CA . ALA A 1 512 ? 45.205 -20.487 -46.148 1.00 35.06 512 ALA A CA 1
ATOM 3851 C C . ALA A 1 512 ? 45.141 -20.207 -47.670 1.00 35.06 512 ALA A C 1
ATOM 3853 O O . ALA A 1 512 ? 44.849 -21.132 -48.427 1.00 35.06 512 ALA A O 1
ATOM 3854 N N . SER A 1 513 ? 45.421 -18.979 -48.130 1.00 34.88 513 SER A N 1
ATOM 3855 C CA . SER A 1 513 ? 45.492 -18.631 -49.560 1.00 34.88 513 SER A CA 1
ATOM 3856 C C . SER A 1 513 ? 46.829 -18.988 -50.222 1.00 34.88 513 SER A C 1
ATOM 3858 O O . SER A 1 513 ? 46.912 -18.948 -51.446 1.00 34.88 513 SER A O 1
ATOM 3860 N N . GLY A 1 514 ? 47.847 -19.394 -49.454 1.00 33.75 514 GLY A N 1
ATOM 3861 C CA . GLY A 1 514 ? 49.152 -19.793 -49.991 1.00 33.75 514 GLY A CA 1
ATOM 3862 C C . GLY A 1 514 ? 50.062 -18.632 -50.402 1.00 33.75 514 GLY A C 1
ATOM 3863 O O . GLY A 1 514 ? 51.132 -18.889 -50.947 1.00 33.75 514 GLY A O 1
ATOM 3864 N N . ASP A 1 515 ? 49.671 -17.389 -50.118 1.00 35.94 515 ASP A N 1
ATOM 3865 C CA . ASP A 1 515 ? 50.541 -16.229 -50.287 1.00 35.94 515 ASP A C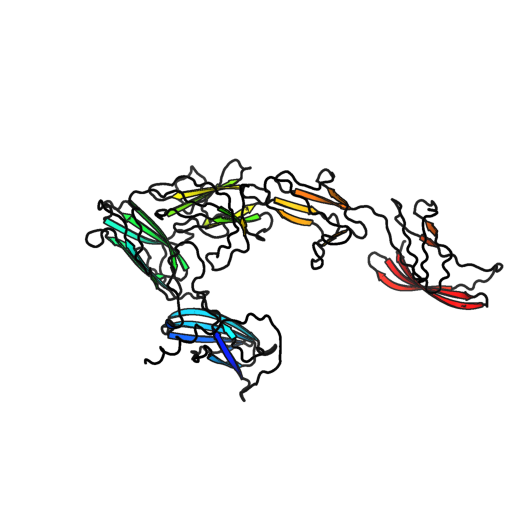A 1
ATOM 3866 C C . ASP A 1 515 ? 51.414 -16.046 -49.035 1.00 35.94 515 ASP A C 1
ATOM 3868 O O . ASP A 1 515 ? 50.915 -15.991 -47.905 1.00 35.94 515 ASP A O 1
ATOM 3872 N N . ASP A 1 516 ? 52.731 -15.959 -49.234 1.00 36.25 516 ASP A N 1
ATOM 3873 C CA . ASP A 1 516 ? 53.676 -15.581 -48.185 1.00 36.25 516 ASP A CA 1
ATOM 3874 C C . ASP A 1 516 ? 53.413 -14.123 -47.788 1.00 36.25 516 ASP A C 1
ATOM 3876 O O . ASP A 1 516 ? 53.732 -13.188 -48.530 1.00 36.25 516 ASP A O 1
ATOM 3880 N N . VAL A 1 517 ? 52.855 -13.899 -46.596 1.00 38.25 517 VAL A N 1
ATOM 3881 C CA . VAL A 1 517 ? 52.788 -12.554 -46.015 1.00 38.25 517 VAL A CA 1
ATOM 3882 C C . VAL A 1 517 ? 54.178 -12.214 -45.488 1.00 38.25 517 VAL A C 1
ATOM 3884 O O . VAL A 1 517 ? 54.503 -12.390 -44.312 1.00 38.25 517 VAL A O 1
ATOM 3887 N N . VAL A 1 518 ? 55.036 -11.741 -46.389 1.00 36.88 518 VAL A N 1
ATOM 3888 C CA . VAL A 1 518 ? 56.333 -11.183 -46.023 1.00 36.88 518 VAL A CA 1
ATOM 3889 C C . VAL A 1 518 ? 56.108 -9.807 -45.395 1.00 36.88 518 VAL A C 1
ATOM 3891 O O . VAL A 1 518 ? 55.952 -8.802 -46.082 1.00 36.88 518 VAL A O 1
ATOM 3894 N N . ASN A 1 519 ? 56.220 -9.808 -44.065 1.00 35.00 519 ASN A N 1
ATOM 3895 C CA . ASN A 1 519 ? 56.759 -8.736 -43.226 1.00 35.00 519 ASN A CA 1
ATOM 3896 C C . ASN A 1 519 ? 55.808 -7.606 -42.787 1.00 35.00 519 ASN A C 1
ATOM 3898 O O . ASN A 1 519 ? 55.431 -6.742 -43.571 1.00 35.00 519 ASN A O 1
ATOM 3902 N N . SER A 1 520 ? 55.626 -7.498 -41.465 1.00 34.00 520 SER A N 1
ATOM 3903 C CA . SER A 1 520 ? 56.082 -6.294 -40.754 1.00 34.00 520 SER A CA 1
ATOM 3904 C C . SER A 1 520 ? 56.156 -6.519 -39.235 1.00 34.00 520 SER A C 1
ATOM 3906 O O . SER A 1 520 ? 55.129 -6.591 -38.567 1.00 34.00 520 SER A O 1
ATOM 3908 N N . ALA A 1 521 ? 57.395 -6.537 -38.725 1.00 35.09 521 ALA A N 1
ATOM 3909 C CA . ALA A 1 521 ? 57.828 -6.395 -37.325 1.00 35.09 521 ALA A CA 1
ATOM 3910 C C . ALA A 1 521 ? 57.778 -7.634 -36.402 1.00 35.09 521 ALA A C 1
ATOM 3912 O O . ALA A 1 521 ? 57.044 -7.675 -35.417 1.00 35.09 521 ALA A O 1
ATOM 3913 N N . ASN A 1 522 ? 58.701 -8.576 -36.622 1.00 39.44 522 ASN A N 1
ATOM 3914 C CA . ASN A 1 522 ? 59.176 -9.462 -35.556 1.00 39.44 522 ASN A CA 1
ATOM 3915 C C . ASN A 1 522 ? 60.058 -8.643 -34.598 1.00 39.44 522 ASN A C 1
ATOM 3917 O O . ASN A 1 522 ? 61.118 -8.163 -34.998 1.00 39.44 522 ASN A O 1
ATOM 3921 N N . THR A 1 523 ? 59.644 -8.467 -33.341 1.00 38.06 523 THR A N 1
ATOM 3922 C CA . THR A 1 523 ? 60.538 -7.935 -32.298 1.00 38.06 523 THR A CA 1
ATOM 3923 C C . THR A 1 523 ? 60.897 -9.073 -31.357 1.00 38.06 523 THR A C 1
ATOM 3925 O O . THR A 1 523 ? 60.106 -9.448 -30.497 1.00 38.06 523 THR A O 1
ATOM 3928 N N . ILE A 1 524 ? 62.092 -9.636 -31.531 1.00 38.66 524 ILE A N 1
ATOM 3929 C CA . ILE A 1 524 ? 62.668 -10.587 -30.580 1.00 38.66 524 ILE A CA 1
ATOM 3930 C C . ILE A 1 524 ? 63.206 -9.753 -29.416 1.00 38.66 524 ILE A C 1
ATOM 3932 O O . ILE A 1 524 ? 64.181 -9.016 -29.567 1.00 38.66 524 ILE A O 1
ATOM 3936 N N . THR A 1 525 ? 62.546 -9.804 -28.260 1.00 37.16 525 THR A N 1
ATOM 3937 C CA . THR A 1 525 ? 63.110 -9.212 -27.038 1.00 37.16 525 THR A CA 1
ATOM 3938 C C . THR A 1 525 ? 64.024 -10.229 -26.368 1.00 37.16 525 THR A C 1
ATOM 3940 O O . THR A 1 525 ? 63.763 -11.428 -26.406 1.00 37.16 525 THR A O 1
ATOM 3943 N N . SER A 1 526 ? 65.115 -9.761 -25.757 1.00 33.78 526 SER A N 1
ATOM 3944 C CA . SER A 1 526 ? 66.226 -10.584 -25.249 1.00 33.78 526 SER A CA 1
ATOM 3945 C C . SER A 1 526 ? 65.886 -11.517 -24.071 1.00 33.78 526 SER A C 1
ATOM 3947 O O . SER A 1 526 ? 66.799 -12.002 -23.416 1.00 33.78 526 SER A O 1
ATOM 3949 N N . ASN A 1 527 ? 64.600 -11.767 -23.801 1.00 36.09 527 ASN A N 1
ATOM 3950 C CA . ASN A 1 527 ? 64.085 -12.685 -22.784 1.00 36.09 527 ASN A CA 1
ATOM 3951 C C . ASN A 1 527 ? 62.978 -13.606 -23.355 1.00 36.09 527 ASN A C 1
ATOM 3953 O O . ASN A 1 527 ? 61.906 -13.725 -22.771 1.00 36.09 527 ASN A O 1
ATOM 3957 N N . GLY A 1 528 ? 63.236 -14.260 -24.492 1.00 38.41 528 GLY A N 1
ATOM 3958 C CA . GLY A 1 528 ? 62.641 -15.569 -24.818 1.00 38.41 528 GLY A CA 1
ATOM 3959 C C . GLY A 1 528 ? 61.183 -15.641 -25.291 1.00 38.41 528 GLY A C 1
ATOM 3960 O O . GLY A 1 528 ? 60.716 -16.750 -25.531 1.00 38.41 528 GLY A O 1
ATOM 3961 N N . ASN A 1 529 ? 60.481 -14.518 -25.485 1.00 35.00 529 ASN A N 1
ATOM 3962 C CA . ASN A 1 529 ? 59.109 -14.518 -26.010 1.00 35.00 529 ASN A CA 1
ATOM 3963 C C . ASN A 1 529 ? 59.042 -13.921 -27.423 1.00 35.00 529 ASN A C 1
ATOM 3965 O O . ASN A 1 529 ? 59.286 -12.725 -27.615 1.00 35.00 529 ASN A O 1
ATOM 3969 N N . LEU A 1 530 ? 58.651 -14.740 -28.405 1.00 38.31 530 LEU A N 1
ATOM 3970 C CA . LEU A 1 530 ? 58.248 -14.265 -29.731 1.00 38.31 530 LEU A CA 1
ATOM 3971 C C . LEU A 1 530 ? 56.740 -13.973 -29.733 1.00 38.31 530 LEU A C 1
ATOM 3973 O O . LEU A 1 530 ? 55.937 -14.877 -29.511 1.00 38.31 530 LEU A O 1
ATOM 3977 N N . ILE A 1 531 ? 56.365 -12.721 -30.011 1.00 39.09 531 ILE A N 1
ATOM 3978 C CA . ILE A 1 531 ? 54.970 -12.299 -30.197 1.00 39.09 531 ILE A CA 1
ATOM 3979 C C . ILE A 1 531 ? 54.720 -12.122 -31.693 1.00 39.09 531 ILE A C 1
ATOM 3981 O O . ILE A 1 531 ? 55.345 -11.279 -32.335 1.00 39.09 531 ILE A O 1
ATOM 3985 N N . ILE A 1 532 ? 53.786 -12.900 -32.236 1.00 41.03 532 ILE A N 1
ATOM 3986 C CA . ILE A 1 532 ? 53.382 -12.831 -33.642 1.00 41.03 532 ILE A CA 1
ATOM 3987 C C . ILE A 1 532 ? 52.057 -12.074 -33.741 1.00 41.03 532 ILE A C 1
ATOM 3989 O O . ILE A 1 532 ? 51.071 -12.482 -33.134 1.00 41.03 532 ILE A O 1
ATOM 3993 N N . THR A 1 533 ? 52.027 -10.987 -34.518 1.00 38.34 533 THR A N 1
ATOM 3994 C CA . THR A 1 533 ? 50.799 -10.229 -34.821 1.00 38.34 533 THR A CA 1
ATOM 3995 C C . THR A 1 533 ? 50.471 -10.382 -36.303 1.00 38.34 533 THR A C 1
ATOM 3997 O O . THR A 1 533 ? 51.251 -9.948 -37.147 1.00 38.34 533 THR A O 1
ATOM 4000 N N . VAL A 1 534 ? 49.327 -10.989 -36.628 1.00 39.88 534 VAL A N 1
ATOM 4001 C CA . VAL A 1 534 ? 48.845 -11.129 -38.012 1.00 39.88 534 VAL A CA 1
ATOM 4002 C C . VAL A 1 534 ? 47.658 -10.193 -38.215 1.00 39.88 534 VAL A C 1
ATOM 4004 O O . VAL A 1 534 ? 46.662 -10.298 -37.505 1.00 39.88 534 VAL A O 1
ATOM 4007 N N . ASN A 1 535 ? 47.776 -9.278 -39.177 1.00 36.34 535 ASN A N 1
ATOM 4008 C CA . ASN A 1 535 ? 46.736 -8.314 -39.535 1.00 36.34 535 ASN A CA 1
ATOM 4009 C C . ASN A 1 535 ? 46.212 -8.642 -40.937 1.00 36.34 535 ASN A C 1
ATOM 4011 O O . ASN A 1 535 ? 46.642 -8.015 -41.902 1.00 36.34 535 ASN A O 1
ATOM 4015 N N . ASP A 1 536 ? 45.336 -9.640 -41.065 1.00 37.81 536 ASP A N 1
ATOM 4016 C CA . ASP A 1 536 ? 44.707 -9.948 -42.355 1.00 37.81 536 ASP A CA 1
ATOM 4017 C C . ASP A 1 536 ? 43.293 -10.540 -42.190 1.00 37.81 536 ASP A C 1
ATOM 4019 O O . ASP A 1 536 ? 43.035 -11.353 -41.292 1.00 37.81 536 ASP A O 1
ATOM 4023 N N . GLU A 1 537 ? 42.359 -10.098 -43.033 1.00 32.19 537 GLU A N 1
ATOM 4024 C CA . GLU A 1 537 ? 40.952 -10.515 -43.035 1.00 32.19 537 GLU A CA 1
ATOM 4025 C C . GLU A 1 537 ? 40.827 -11.841 -43.803 1.00 32.19 537 GLU A C 1
ATOM 4027 O O . GLU A 1 537 ? 40.752 -11.873 -45.027 1.00 32.19 537 GLU A O 1
ATOM 4032 N N . GLY A 1 538 ? 40.824 -12.968 -43.081 1.00 32.75 538 GLY A N 1
ATOM 4033 C CA . GLY A 1 538 ? 40.651 -14.303 -43.681 1.00 32.75 538 GLY A CA 1
ATOM 4034 C C . GLY A 1 538 ? 41.566 -15.400 -43.134 1.00 32.75 538 GLY A C 1
ATOM 4035 O O . GLY A 1 538 ? 41.472 -16.558 -43.553 1.00 32.75 538 GLY A O 1
ATOM 4036 N N . VAL A 1 539 ? 42.439 -15.078 -42.177 1.00 36.91 539 VAL A N 1
ATOM 4037 C CA . VAL A 1 539 ? 43.362 -16.054 -41.584 1.00 36.91 539 VAL A CA 1
ATOM 4038 C C . VAL A 1 539 ? 42.619 -16.967 -40.614 1.00 36.91 539 VAL A C 1
ATOM 4040 O O . VAL A 1 539 ? 42.338 -16.613 -39.475 1.00 36.91 539 VAL A O 1
ATOM 4043 N N . THR A 1 540 ? 42.297 -18.171 -41.076 1.00 34.19 540 THR A N 1
ATOM 4044 C CA . THR A 1 540 ? 41.658 -19.216 -40.255 1.00 34.19 540 THR A CA 1
ATOM 4045 C C . THR A 1 540 ? 42.665 -20.165 -39.605 1.00 34.19 540 THR A C 1
ATOM 4047 O O . THR A 1 540 ? 42.308 -20.905 -38.693 1.00 34.19 540 THR A O 1
ATOM 4050 N N . HIS A 1 541 ? 43.918 -20.157 -40.074 1.00 36.28 541 HIS A N 1
ATOM 4051 C CA . HIS A 1 541 ? 44.989 -21.050 -39.640 1.00 36.28 541 HIS A CA 1
ATOM 4052 C C . HIS A 1 541 ? 46.336 -20.323 -39.700 1.00 36.28 541 HIS A C 1
ATOM 4054 O O . HIS A 1 541 ? 46.599 -19.599 -40.658 1.00 36.28 541 HIS A O 1
ATOM 4060 N N . VAL A 1 542 ? 47.193 -20.561 -38.705 1.00 36.25 542 VAL A N 1
ATOM 4061 C CA . VAL A 1 542 ? 48.581 -20.082 -38.661 1.00 36.25 542 VAL A CA 1
ATOM 4062 C C . VAL A 1 542 ? 49.489 -21.305 -38.610 1.00 36.25 542 VAL A C 1
ATOM 4064 O O . VAL A 1 542 ? 49.403 -22.107 -37.680 1.00 36.25 542 VAL A O 1
ATOM 4067 N N . LYS A 1 543 ? 50.351 -21.471 -39.616 1.00 37.59 543 LYS A N 1
ATOM 4068 C CA . LYS A 1 543 ? 51.408 -22.488 -39.601 1.00 37.59 543 LYS A CA 1
ATOM 4069 C C . LYS A 1 543 ? 52.721 -21.823 -39.206 1.00 37.59 543 LYS A C 1
ATOM 4071 O O . LYS A 1 543 ? 53.155 -20.905 -39.888 1.00 37.59 543 LYS A O 1
ATOM 4076 N N . VAL A 1 544 ? 53.344 -22.308 -38.134 1.00 39.41 544 VAL A N 1
ATOM 4077 C CA . VAL A 1 544 ? 54.677 -21.879 -37.689 1.00 39.41 544 VAL A CA 1
ATOM 4078 C C . VAL A 1 544 ? 55.686 -22.933 -38.134 1.00 39.41 544 VAL A C 1
ATOM 4080 O O . VAL A 1 544 ? 55.568 -24.098 -37.752 1.00 39.41 544 VAL A O 1
ATOM 4083 N N . THR A 1 545 ? 56.656 -22.538 -38.959 1.00 38.66 545 THR A N 1
ATOM 4084 C CA . THR A 1 545 ? 57.788 -23.396 -39.344 1.00 38.66 545 THR A CA 1
ATOM 4085 C C . THR A 1 545 ? 59.035 -22.887 -38.638 1.00 38.66 545 THR A C 1
ATOM 4087 O O . THR A 1 545 ? 59.366 -21.715 -38.774 1.00 38.66 545 THR A O 1
ATOM 4090 N N . ILE A 1 546 ? 59.699 -23.762 -37.881 1.00 39.50 546 ILE A N 1
ATOM 4091 C CA . ILE A 1 546 ? 60.957 -23.457 -37.193 1.00 39.50 546 ILE A CA 1
ATOM 4092 C C . ILE A 1 546 ? 62.081 -24.111 -37.999 1.00 39.50 546 ILE A C 1
ATOM 4094 O O . ILE A 1 546 ? 62.104 -25.335 -38.142 1.00 39.50 546 ILE A O 1
ATOM 4098 N N . LEU A 1 547 ? 62.977 -23.299 -38.560 1.00 36.97 547 LEU A N 1
ATOM 4099 C CA . LEU A 1 547 ? 64.177 -23.755 -39.263 1.00 36.97 547 LEU A CA 1
ATOM 4100 C C . LEU A 1 547 ? 65.381 -23.606 -38.330 1.00 36.97 547 LEU A C 1
ATOM 4102 O O . LEU A 1 547 ? 65.615 -22.528 -37.797 1.00 36.97 547 LEU A O 1
ATOM 4106 N N . TYR A 1 548 ? 66.135 -24.690 -38.144 1.00 37.97 548 TYR A N 1
ATOM 4107 C CA . TYR A 1 548 ? 67.391 -24.680 -37.391 1.00 37.97 548 TYR A CA 1
ATOM 4108 C C . TYR A 1 548 ? 68.578 -24.669 -38.366 1.00 37.97 548 TYR A C 1
ATOM 4110 O O . TYR A 1 548 ? 68.520 -25.379 -39.379 1.00 37.97 548 TYR A O 1
ATOM 4118 N N . PRO A 1 549 ? 69.666 -23.925 -38.088 1.00 34.53 549 PRO A N 1
ATOM 4119 C CA . PRO A 1 549 ? 70.834 -23.911 -38.955 1.00 34.53 549 PRO A CA 1
ATOM 4120 C C . PRO A 1 549 ? 71.526 -25.278 -38.924 1.00 34.53 549 PRO A C 1
ATOM 4122 O O . PRO A 1 549 ? 72.123 -25.692 -37.931 1.00 34.53 549 PRO A O 1
ATOM 4125 N N . ARG A 1 550 ? 71.456 -25.996 -40.046 1.00 37.19 550 ARG A N 1
ATOM 4126 C CA . ARG A 1 550 ? 72.279 -27.179 -40.299 1.00 37.19 550 ARG A CA 1
ATOM 4127 C C . ARG A 1 550 ? 73.613 -26.685 -40.861 1.00 37.19 550 ARG A C 1
ATOM 4129 O O . ARG A 1 550 ? 73.645 -26.142 -41.962 1.00 37.19 550 ARG A O 1
ATOM 4136 N N . GLY A 1 551 ? 74.711 -26.874 -40.130 1.00 35.12 551 GLY A N 1
ATOM 4137 C CA . GLY A 1 551 ? 76.027 -26.915 -40.772 1.00 35.12 551 GLY A CA 1
ATOM 4138 C C . GLY A 1 551 ? 76.018 -28.053 -41.794 1.00 35.12 551 GLY A C 1
ATOM 4139 O O . GLY A 1 551 ? 75.445 -29.104 -41.511 1.00 35.12 551 GLY A O 1
ATOM 4140 N N . GLU A 1 552 ? 76.555 -27.825 -42.992 1.00 33.94 552 GLU A N 1
ATOM 4141 C CA . GLU A 1 552 ? 76.561 -28.797 -44.091 1.00 33.94 552 GLU A CA 1
ATOM 4142 C C . GLU A 1 552 ? 76.992 -30.193 -43.610 1.00 33.94 552 GLU A C 1
ATOM 4144 O O . GLU A 1 552 ? 78.133 -30.395 -43.200 1.00 33.94 552 GLU A O 1
ATOM 4149 N N . VAL A 1 553 ? 76.083 -31.168 -43.689 1.00 29.28 553 VAL A N 1
ATOM 4150 C CA . VAL A 1 553 ? 76.426 -32.590 -43.610 1.00 29.28 553 VAL A CA 1
ATOM 4151 C C . VAL A 1 553 ? 75.755 -33.282 -44.786 1.00 29.28 553 VAL A C 1
ATOM 4153 O O . VAL A 1 553 ? 74.548 -33.139 -45.002 1.00 29.28 553 VAL A O 1
ATOM 4156 N N . SER A 1 554 ? 76.584 -33.969 -45.567 1.00 31.14 554 SER A N 1
ATOM 4157 C CA . SER A 1 554 ? 76.208 -34.808 -46.698 1.00 31.14 554 SER A CA 1
ATOM 4158 C C . SER A 1 554 ? 75.182 -35.870 -46.305 1.00 31.14 554 SER A C 1
ATOM 4160 O O . SER A 1 554 ? 75.122 -36.298 -45.157 1.00 31.14 554 SER A O 1
ATOM 4162 N N . GLU A 1 555 ? 74.389 -36.265 -47.295 1.00 36.53 555 GLU A N 1
ATOM 4163 C CA . GLU A 1 555 ? 73.294 -37.230 -47.220 1.00 36.53 555 GLU A CA 1
ATOM 4164 C C . GLU A 1 555 ? 73.686 -38.566 -46.556 1.00 36.53 555 GLU A C 1
ATOM 4166 O O . GLU A 1 555 ? 74.818 -39.019 -46.695 1.00 36.53 555 GLU A O 1
ATOM 4171 N N . GLU A 1 556 ? 72.686 -39.177 -45.902 1.00 41.19 556 GLU A N 1
ATOM 4172 C CA . GLU A 1 556 ? 72.668 -40.456 -45.159 1.00 41.19 556 GLU A CA 1
ATOM 4173 C C . GLU A 1 556 ? 73.045 -40.399 -43.664 1.00 41.19 556 GLU A C 1
ATOM 4175 O O . GLU A 1 556 ? 74.171 -40.691 -43.278 1.00 41.19 556 GLU A O 1
ATOM 4180 N N . ASP A 1 557 ? 72.052 -40.119 -42.803 1.00 34.31 557 ASP A N 1
ATOM 4181 C CA . ASP A 1 557 ? 71.986 -40.755 -41.476 1.00 34.31 557 ASP A CA 1
ATOM 4182 C C . ASP A 1 557 ? 70.529 -40.818 -40.948 1.00 34.31 557 ASP A C 1
ATOM 4184 O O . ASP A 1 557 ? 69.893 -39.797 -40.664 1.00 34.31 557 ASP A O 1
ATOM 4188 N N . ASP A 1 558 ? 69.990 -42.038 -40.842 1.00 42.19 558 ASP A N 1
ATOM 4189 C CA . ASP A 1 558 ? 68.604 -42.407 -40.478 1.00 42.19 558 ASP A CA 1
ATOM 4190 C C . ASP A 1 558 ? 68.339 -42.376 -38.946 1.00 42.19 558 ASP A C 1
ATOM 4192 O O . ASP A 1 558 ? 67.678 -43.251 -38.382 1.00 42.19 558 ASP A O 1
ATOM 4196 N N . GLY A 1 559 ? 68.864 -41.379 -38.224 1.00 39.47 559 GLY A N 1
ATOM 4197 C CA . GLY A 1 559 ? 68.909 -41.390 -36.747 1.00 39.47 559 GLY A CA 1
ATOM 4198 C C . GLY A 1 559 ? 67.783 -40.674 -35.981 1.00 39.47 559 GLY A C 1
ATOM 4199 O O . GLY A 1 559 ? 67.688 -40.811 -34.762 1.00 39.47 559 GLY A O 1
ATOM 4200 N N . ASN A 1 560 ? 66.919 -39.894 -36.636 1.00 37.62 560 ASN A N 1
ATOM 4201 C CA . ASN A 1 560 ? 66.000 -38.997 -35.919 1.00 37.62 560 ASN A CA 1
ATOM 4202 C C . ASN A 1 560 ? 64.722 -39.711 -35.456 1.00 37.62 560 ASN A C 1
ATOM 4204 O O . ASN A 1 560 ? 63.885 -40.100 -36.272 1.00 37.62 560 ASN A O 1
ATOM 4208 N N . THR A 1 561 ? 64.514 -39.804 -34.139 1.00 37.84 561 THR A N 1
ATOM 4209 C CA . THR A 1 561 ? 63.277 -40.362 -33.566 1.00 37.84 561 THR A CA 1
ATOM 4210 C C . THR A 1 561 ? 62.447 -39.255 -32.910 1.00 37.84 561 THR A C 1
ATOM 4212 O O . THR A 1 561 ? 62.879 -38.632 -31.941 1.00 37.84 561 THR A O 1
ATOM 4215 N N . VAL A 1 562 ? 61.233 -39.015 -33.419 1.00 37.75 562 VAL A N 1
ATOM 4216 C CA . VAL A 1 562 ? 60.265 -38.076 -32.824 1.00 37.75 562 VAL A CA 1
ATOM 4217 C C . VAL A 1 562 ? 59.153 -38.872 -32.153 1.00 37.75 562 VAL A C 1
ATOM 4219 O O . VAL A 1 562 ? 58.460 -39.654 -32.804 1.00 37.75 562 VAL A O 1
ATOM 4222 N N . THR A 1 563 ? 58.964 -38.663 -30.849 1.00 37.38 563 THR A N 1
ATOM 4223 C CA . THR A 1 563 ? 57.925 -39.349 -30.071 1.00 37.38 563 THR A CA 1
ATOM 4224 C C . THR A 1 563 ? 56.877 -38.352 -29.591 1.00 37.38 563 THR A C 1
ATOM 4226 O O . THR A 1 563 ? 57.193 -37.356 -28.939 1.00 37.38 563 THR A O 1
ATOM 4229 N N . PHE A 1 564 ? 55.608 -38.639 -29.881 1.00 38.59 564 PHE A N 1
ATOM 4230 C CA . PHE A 1 564 ? 54.470 -37.830 -29.444 1.00 38.59 564 PHE A CA 1
ATOM 4231 C C . PHE A 1 564 ? 53.863 -38.421 -28.172 1.00 38.59 564 PHE A C 1
ATOM 4233 O O . PHE A 1 564 ? 53.413 -39.570 -28.167 1.00 38.59 564 PHE A O 1
ATOM 4240 N N . LYS A 1 565 ? 53.798 -37.631 -27.097 1.00 41.00 565 LYS A N 1
ATOM 4241 C CA . LYS A 1 565 ? 53.150 -38.024 -25.842 1.00 41.00 565 LYS A CA 1
ATOM 4242 C C . LYS A 1 565 ? 51.974 -37.101 -25.551 1.00 41.00 565 LYS A C 1
ATOM 4244 O O . LYS A 1 565 ? 52.142 -35.924 -25.255 1.00 41.00 565 LYS A O 1
ATOM 4249 N N . LYS A 1 566 ? 50.759 -37.643 -25.619 1.00 41.06 566 LYS A N 1
ATOM 4250 C CA . LYS A 1 566 ? 49.539 -36.911 -25.260 1.00 41.06 566 LYS A CA 1
ATOM 4251 C C . LYS A 1 566 ? 49.563 -36.546 -23.770 1.00 41.06 566 LYS A C 1
ATOM 4253 O O . LYS A 1 566 ? 49.717 -37.440 -22.940 1.00 41.06 566 LYS A O 1
ATOM 4258 N N . LEU A 1 567 ? 49.394 -35.262 -23.455 1.00 38.84 567 LEU A N 1
ATOM 4259 C CA . LEU A 1 567 ? 49.366 -34.740 -22.088 1.00 38.84 567 LEU A CA 1
ATOM 4260 C C . LEU A 1 567 ? 47.926 -34.587 -21.593 1.00 38.84 567 LEU A C 1
ATOM 4262 O O . LEU A 1 567 ? 47.513 -35.341 -20.719 1.00 38.84 567 LEU A O 1
ATOM 4266 N N . ASN A 1 568 ? 47.138 -33.694 -22.198 1.00 39.69 568 ASN A N 1
ATOM 4267 C CA . ASN A 1 568 ? 45.770 -33.388 -21.764 1.00 39.69 568 ASN A CA 1
ATOM 4268 C C . ASN A 1 568 ? 44.824 -33.173 -22.955 1.00 39.69 568 ASN A C 1
ATOM 4270 O O . ASN A 1 568 ? 45.248 -32.884 -24.072 1.00 39.69 568 ASN A O 1
ATOM 4274 N N . ALA A 1 569 ? 43.517 -33.326 -22.733 1.00 36.41 569 ALA A N 1
ATOM 4275 C CA . ALA A 1 569 ? 42.503 -32.902 -23.697 1.00 36.41 569 ALA A CA 1
ATOM 4276 C C . ALA A 1 569 ? 42.013 -31.498 -23.325 1.00 36.41 569 ALA A C 1
ATOM 4278 O O . ALA A 1 569 ? 41.536 -31.293 -22.210 1.00 36.41 569 ALA A O 1
ATOM 4279 N N . ILE A 1 570 ? 42.116 -30.562 -24.265 1.00 45.62 570 ILE A N 1
ATOM 4280 C CA . ILE A 1 570 ? 41.613 -29.194 -24.139 1.00 45.62 570 ILE A CA 1
ATOM 4281 C C . ILE A 1 570 ? 40.385 -29.133 -25.065 1.00 45.62 570 ILE A C 1
ATOM 4283 O O . ILE A 1 570 ? 40.406 -29.696 -26.155 1.00 45.62 570 ILE A O 1
ATOM 4287 N N . ALA A 1 571 ? 39.247 -28.621 -24.595 1.00 38.12 571 ALA A N 1
ATOM 4288 C CA . ALA A 1 571 ? 37.937 -28.822 -25.236 1.00 38.12 571 ALA A CA 1
ATOM 4289 C C . ALA A 1 571 ? 37.904 -28.556 -26.767 1.00 38.12 571 ALA A C 1
ATOM 4291 O O . ALA A 1 571 ? 38.692 -27.779 -27.292 1.00 38.12 571 ALA A O 1
ATOM 4292 N N . ASN A 1 572 ? 36.948 -29.184 -27.472 1.00 43.19 572 ASN A N 1
ATOM 4293 C CA . ASN A 1 572 ? 36.770 -29.145 -28.940 1.00 43.19 572 ASN A CA 1
ATOM 4294 C C . ASN A 1 572 ? 37.837 -29.879 -29.782 1.00 43.19 572 ASN A C 1
ATOM 4296 O O . ASN A 1 572 ? 38.274 -29.388 -30.816 1.00 43.19 572 ASN A O 1
ATOM 4300 N N . GLY A 1 573 ? 38.223 -31.101 -29.393 1.00 36.44 573 GLY A N 1
ATOM 4301 C CA . GLY A 1 573 ? 39.044 -31.980 -30.250 1.00 36.44 573 GLY A CA 1
ATOM 4302 C C . GLY A 1 573 ? 40.520 -31.578 -30.369 1.00 36.44 573 GLY A C 1
ATOM 4303 O O . GLY A 1 573 ? 41.244 -32.144 -31.194 1.00 36.44 573 GLY A O 1
ATOM 4304 N N . VAL A 1 574 ? 40.954 -30.636 -29.529 1.00 38.06 574 VAL A N 1
ATOM 4305 C CA . VAL A 1 574 ? 42.333 -30.170 -29.401 1.00 38.06 574 VAL A CA 1
ATOM 4306 C C . VAL A 1 574 ? 43.024 -30.959 -28.286 1.00 38.06 574 VAL A C 1
ATOM 4308 O O . VAL A 1 574 ? 42.503 -31.137 -27.183 1.00 38.06 574 VAL A O 1
ATOM 4311 N N . TYR A 1 575 ? 44.207 -31.484 -28.566 1.00 38.62 575 TYR A N 1
ATOM 4312 C CA . TYR A 1 575 ? 45.000 -32.231 -27.599 1.00 38.62 575 TYR A CA 1
ATOM 4313 C C . TYR A 1 575 ? 46.284 -31.484 -27.313 1.00 38.62 575 TYR A C 1
ATOM 4315 O O . TYR A 1 575 ? 47.006 -31.113 -28.230 1.00 38.62 575 TYR A O 1
ATOM 4323 N N . GLU A 1 576 ? 46.596 -31.317 -26.040 1.00 43.66 576 GLU A N 1
ATOM 4324 C CA . GLU A 1 576 ? 47.921 -30.905 -25.620 1.00 43.66 576 GLU A CA 1
ATOM 4325 C C . GLU A 1 576 ? 48.849 -32.115 -25.750 1.00 43.66 576 GLU A C 1
ATOM 4327 O O . GLU A 1 576 ? 48.586 -33.192 -25.198 1.00 43.66 576 GLU A O 1
ATOM 4332 N N . VAL A 1 577 ? 49.907 -31.972 -26.535 1.00 38.81 577 VAL A N 1
ATOM 4333 C CA . VAL A 1 577 ? 50.859 -33.035 -26.830 1.00 38.81 577 VAL A CA 1
ATOM 4334 C C . VAL A 1 577 ? 52.260 -32.518 -26.574 1.00 38.81 577 VAL A C 1
ATOM 4336 O O . VAL A 1 577 ? 52.662 -31.462 -27.051 1.00 38.81 577 VAL A O 1
ATOM 4339 N N . GLN A 1 578 ? 53.009 -33.297 -25.809 1.00 45.81 578 GLN A N 1
ATOM 4340 C CA . GLN A 1 578 ? 54.438 -33.123 -25.659 1.00 45.81 578 GLN A CA 1
ATOM 4341 C C . GLN A 1 578 ? 55.121 -33.810 -26.835 1.00 45.81 578 GLN A C 1
ATOM 4343 O O . GLN A 1 578 ? 54.975 -35.024 -27.022 1.00 45.81 578 GLN A O 1
ATOM 4348 N N . VAL A 1 579 ? 55.852 -33.040 -27.627 1.00 44.78 579 VAL A N 1
ATOM 4349 C CA . VAL A 1 579 ? 56.732 -33.575 -28.661 1.00 44.78 579 VAL A CA 1
ATOM 4350 C C . VAL A 1 579 ? 58.119 -33.666 -28.056 1.00 44.78 579 VAL A C 1
ATOM 4352 O O . VAL A 1 579 ? 58.670 -32.660 -27.609 1.00 44.78 579 VAL A O 1
ATOM 4355 N N . ILE A 1 580 ? 58.652 -34.885 -28.014 1.00 45.34 580 ILE A N 1
ATOM 4356 C CA . ILE A 1 580 ? 60.017 -35.145 -27.571 1.00 45.34 580 ILE A CA 1
ATOM 4357 C C . ILE A 1 580 ? 60.808 -35.597 -28.793 1.00 45.34 580 ILE A C 1
ATOM 4359 O O . ILE A 1 580 ? 60.493 -36.628 -29.394 1.00 45.34 580 ILE A O 1
ATOM 4363 N N . ALA A 1 581 ? 61.810 -34.809 -29.164 1.00 46.00 581 ALA A N 1
ATOM 4364 C CA . ALA A 1 581 ? 62.736 -35.122 -30.239 1.00 46.00 581 ALA A CA 1
ATOM 4365 C C . ALA A 1 581 ? 64.130 -35.323 -29.651 1.00 46.00 581 ALA A C 1
ATOM 4367 O O . ALA A 1 581 ? 64.602 -34.510 -28.857 1.00 46.00 581 ALA A O 1
ATOM 4368 N N . THR A 1 582 ? 64.784 -36.408 -30.044 1.00 43.34 582 THR A N 1
ATOM 4369 C CA . THR A 1 582 ? 66.199 -36.620 -29.751 1.00 43.34 582 THR A CA 1
ATOM 4370 C C . THR A 1 582 ? 66.968 -36.336 -31.026 1.00 43.34 582 THR A C 1
ATOM 4372 O O . THR A 1 582 ? 66.712 -36.976 -32.045 1.00 43.34 582 THR A O 1
ATOM 4375 N N . ILE A 1 583 ? 67.834 -35.326 -30.982 1.00 50.09 583 ILE A N 1
ATOM 4376 C CA . ILE A 1 583 ? 68.601 -34.873 -32.141 1.00 50.09 583 ILE A CA 1
ATOM 4377 C C . ILE A 1 583 ? 70.078 -34.836 -31.736 1.00 50.09 583 ILE A C 1
ATOM 4379 O O . ILE A 1 583 ? 70.406 -34.147 -30.764 1.00 50.09 583 ILE A O 1
ATOM 4383 N N . PRO A 1 584 ? 70.964 -35.553 -32.445 1.00 44.56 584 PRO A N 1
ATOM 4384 C CA . PRO A 1 584 ? 72.398 -35.462 -32.220 1.00 44.56 584 PRO A CA 1
ATOM 4385 C C . PRO A 1 584 ? 72.890 -34.044 -32.512 1.00 44.56 584 PRO A C 1
ATOM 4387 O O . PRO A 1 584 ? 72.546 -33.453 -33.538 1.00 44.56 584 PRO A O 1
ATOM 4390 N N . ASP A 1 585 ? 73.697 -33.485 -31.616 1.00 49.38 585 ASP A N 1
ATOM 4391 C CA . ASP A 1 585 ? 74.385 -32.227 -31.880 1.00 49.38 585 ASP A CA 1
ATOM 4392 C C . ASP A 1 585 ? 75.543 -32.408 -32.878 1.00 49.38 585 ASP A C 1
ATOM 4394 O O . ASP A 1 585 ? 75.844 -33.513 -33.332 1.00 49.38 585 ASP A O 1
ATOM 4398 N N . ALA A 1 586 ? 76.224 -31.312 -33.223 1.00 43.91 586 ALA A N 1
ATOM 4399 C CA . ALA A 1 586 ? 77.330 -31.320 -34.184 1.00 43.91 586 ALA A CA 1
ATOM 4400 C C . ALA A 1 586 ? 78.521 -32.225 -33.788 1.00 43.91 586 ALA A C 1
ATOM 4402 O O . ALA A 1 586 ? 79.399 -32.464 -34.614 1.00 43.91 586 ALA A O 1
ATOM 4403 N N . ASN A 1 587 ? 78.560 -32.734 -32.550 1.00 47.84 587 ASN A N 1
ATOM 4404 C CA . ASN A 1 587 ? 79.563 -33.685 -32.070 1.00 47.84 587 ASN A CA 1
ATOM 4405 C C . ASN A 1 587 ? 79.019 -35.125 -31.971 1.00 47.84 587 ASN A C 1
ATOM 4407 O O . ASN A 1 587 ? 79.703 -35.996 -31.432 1.00 47.84 587 ASN A O 1
ATOM 4411 N N . GLY A 1 588 ? 77.801 -35.379 -32.460 1.00 47.53 588 GLY A N 1
ATOM 4412 C CA . GLY A 1 588 ? 77.135 -36.681 -32.404 1.00 47.53 588 GLY A CA 1
ATOM 4413 C C . GLY A 1 588 ? 76.561 -37.030 -31.029 1.00 47.53 588 GLY A C 1
ATOM 4414 O O . GLY A 1 588 ? 76.303 -38.202 -30.765 1.00 47.53 588 GLY A O 1
ATOM 4415 N N . VAL A 1 589 ? 76.386 -36.049 -30.133 1.00 49.03 589 VAL A N 1
ATOM 4416 C CA . VAL A 1 589 ? 75.781 -36.276 -28.813 1.00 49.03 589 VAL A CA 1
ATOM 4417 C C . VAL A 1 589 ? 74.287 -35.995 -28.880 1.00 49.03 589 VAL A C 1
ATOM 4419 O O . VAL A 1 589 ? 73.874 -34.868 -29.148 1.00 49.03 589 VAL A O 1
ATOM 4422 N N . ASP A 1 590 ? 73.475 -37.006 -28.582 1.00 49.72 590 ASP A N 1
ATOM 4423 C CA . ASP A 1 590 ? 72.017 -36.896 -28.536 1.00 49.72 590 ASP A CA 1
ATOM 4424 C C . ASP A 1 590 ? 71.552 -35.839 -27.526 1.00 49.72 590 ASP A C 1
ATOM 4426 O O . ASP A 1 590 ? 71.697 -35.995 -26.308 1.00 49.72 590 ASP A O 1
ATOM 4430 N N . LYS A 1 591 ? 70.937 -34.766 -28.031 1.00 47.06 591 LYS A N 1
ATOM 4431 C CA . LYS A 1 591 ? 70.240 -33.766 -27.222 1.00 47.06 591 LYS A CA 1
ATOM 4432 C C . LYS A 1 591 ? 68.743 -34.021 -27.246 1.00 47.06 591 LYS A C 1
ATOM 4434 O O . LYS A 1 591 ? 68.145 -34.281 -28.289 1.00 47.06 591 LYS A O 1
ATOM 4439 N N . LEU A 1 592 ? 68.137 -33.950 -26.063 1.00 41.69 592 LEU A N 1
ATOM 4440 C CA . LEU A 1 592 ? 66.708 -34.155 -25.882 1.00 41.69 592 LEU A CA 1
ATOM 4441 C C . LEU A 1 592 ? 65.988 -32.806 -25.895 1.00 41.69 592 LEU A C 1
ATOM 4443 O O . LEU A 1 592 ? 66.220 -31.961 -25.033 1.00 41.69 592 LEU A O 1
ATOM 4447 N N . TYR A 1 593 ? 65.080 -32.638 -26.844 1.00 47.62 593 TYR A N 1
ATOM 4448 C CA . TYR A 1 593 ? 64.245 -31.458 -26.996 1.00 47.62 593 TYR A CA 1
ATOM 4449 C C . TYR A 1 593 ? 62.812 -31.830 -26.644 1.00 47.62 593 TYR A C 1
ATOM 4451 O O . TYR A 1 593 ? 62.290 -32.835 -27.121 1.00 47.62 593 TYR A O 1
ATOM 4459 N N . SER A 1 594 ? 62.175 -31.033 -25.792 1.00 42.19 594 SER A N 1
ATOM 4460 C CA . SER A 1 594 ? 60.786 -31.232 -25.389 1.00 42.19 594 SER A CA 1
ATOM 4461 C C . SER A 1 594 ? 60.044 -29.915 -25.501 1.00 42.19 594 SER A C 1
ATOM 4463 O O . SER A 1 594 ? 60.371 -28.972 -24.786 1.00 42.19 594 SER A O 1
ATOM 4465 N N . PHE A 1 595 ? 58.994 -29.880 -26.310 1.00 47.84 595 PHE A N 1
ATOM 4466 C CA . PHE A 1 595 ? 58.055 -28.764 -26.333 1.00 47.84 595 PHE A CA 1
ATOM 4467 C C . PHE A 1 595 ? 56.619 -29.273 -26.257 1.00 47.84 595 PHE A C 1
ATOM 4469 O O . PHE A 1 595 ? 56.311 -30.403 -26.642 1.00 47.84 595 PHE A O 1
ATOM 4476 N N . VAL A 1 596 ? 55.742 -28.443 -25.702 1.00 41.12 596 VAL A N 1
ATOM 4477 C CA . VAL A 1 596 ? 54.317 -28.739 -25.570 1.00 41.12 596 VAL A CA 1
ATOM 4478 C C . VAL A 1 596 ? 53.579 -27.937 -26.628 1.00 41.12 596 VAL A C 1
ATOM 4480 O O . VAL A 1 596 ? 53.707 -26.718 -26.684 1.00 41.12 596 VAL A O 1
ATOM 4483 N N . CYS A 1 597 ? 52.828 -28.620 -27.486 1.00 44.53 597 CYS A N 1
ATOM 4484 C CA . CYS A 1 597 ? 52.004 -27.992 -28.508 1.00 44.53 597 CYS A CA 1
ATOM 4485 C C . CYS A 1 597 ? 50.568 -28.515 -28.449 1.00 44.53 597 CYS A C 1
ATOM 4487 O O . CYS A 1 597 ? 50.295 -29.613 -27.963 1.00 44.53 597 CYS A O 1
ATOM 4489 N N . ALA A 1 598 ? 49.628 -27.718 -28.946 1.00 40.12 598 ALA A N 1
ATOM 4490 C CA . ALA A 1 598 ? 48.244 -28.132 -29.106 1.00 40.12 598 ALA A CA 1
ATOM 4491 C C . ALA A 1 598 ? 48.040 -28.675 -30.529 1.00 40.12 598 ALA A C 1
ATOM 4493 O O . ALA A 1 598 ? 48.287 -27.964 -31.501 1.00 40.12 598 ALA A O 1
ATOM 4494 N N . ILE A 1 599 ? 47.596 -29.926 -30.661 1.00 40.69 599 ILE A N 1
ATOM 4495 C CA . ILE A 1 599 ? 47.287 -30.559 -31.947 1.00 40.69 599 ILE A CA 1
ATOM 4496 C C . ILE A 1 599 ? 45.797 -30.864 -32.033 1.00 40.69 599 ILE A C 1
ATOM 4498 O O . ILE A 1 599 ? 45.236 -31.551 -31.178 1.00 40.69 599 ILE A O 1
ATOM 4502 N N . THR A 1 600 ? 45.157 -30.413 -33.103 1.00 36.25 600 THR A N 1
ATOM 4503 C CA . THR A 1 600 ? 43.758 -30.731 -33.398 1.00 36.25 600 THR A CA 1
ATOM 4504 C C . THR A 1 600 ? 43.706 -31.960 -34.301 1.00 36.25 600 THR A C 1
ATOM 4506 O O . THR A 1 600 ? 44.376 -32.008 -35.333 1.00 36.25 600 THR A O 1
ATOM 4509 N N . LYS A 1 601 ? 42.933 -32.986 -33.927 1.00 32.78 601 LYS A N 1
ATOM 4510 C CA . LYS A 1 601 ? 42.799 -34.199 -34.752 1.00 32.78 601 LYS A CA 1
ATOM 4511 C C . LYS A 1 601 ? 41.941 -33.905 -35.987 1.00 32.78 601 LYS A C 1
ATOM 4513 O O . LYS A 1 601 ? 40.720 -33.868 -35.869 1.00 32.78 601 LYS A O 1
ATOM 4518 N N . ASN A 1 602 ? 42.564 -33.790 -37.159 1.00 28.83 602 ASN A N 1
ATOM 4519 C CA . ASN A 1 602 ? 41.870 -33.920 -38.444 1.00 28.83 602 ASN A CA 1
ATOM 4520 C C . ASN A 1 602 ? 41.916 -35.376 -38.935 1.00 28.83 602 ASN A C 1
ATOM 4522 O O . ASN A 1 602 ? 42.857 -36.113 -38.638 1.00 28.83 602 ASN A O 1
ATOM 4526 N N . LYS A 1 603 ? 40.839 -35.798 -39.602 1.00 27.83 603 LYS A N 1
ATOM 4527 C CA . LYS A 1 603 ? 40.704 -37.102 -40.262 1.00 27.83 603 LYS A CA 1
ATOM 4528 C C . LYS A 1 603 ? 41.521 -37.147 -41.543 1.00 27.83 603 LYS A C 1
ATOM 4530 O O . LYS A 1 603 ? 41.546 -36.099 -42.224 1.00 27.83 603 LYS A O 1
#

Solvent-accessible surface area (backbone atoms only — not comparable to full-atom values): 34530 Å² total; per-residue (Å²): 144,88,77,83,78,75,60,65,83,71,53,85,81,70,84,75,88,84,91,72,83,88,86,70,64,96,78,77,84,80,73,53,102,78,63,37,42,79,44,48,34,31,67,75,52,68,50,60,99,55,53,80,54,79,85,47,46,48,46,70,90,82,54,80,87,57,45,68,47,38,34,39,31,34,40,29,81,88,70,49,73,45,71,78,40,78,61,69,67,47,77,87,56,36,30,77,50,76,42,68,79,40,38,34,46,36,39,40,38,36,14,60,42,102,84,36,51,42,32,33,20,75,47,82,47,56,52,79,86,53,61,78,56,50,98,65,52,54,62,35,58,28,22,48,74,96,50,72,36,46,9,18,38,43,45,47,32,37,40,57,51,91,86,62,61,45,42,28,37,42,36,32,40,20,40,64,63,80,66,43,73,38,60,22,79,82,74,44,67,44,68,44,72,51,58,18,53,80,94,32,46,40,38,53,77,48,76,49,63,43,28,65,41,46,69,29,29,35,40,35,38,31,15,28,88,88,65,45,79,41,27,41,38,29,31,34,35,36,26,44,21,50,32,63,17,44,62,95,58,75,42,76,48,45,82,30,58,80,51,58,21,55,41,43,41,76,29,30,46,26,42,41,62,90,44,67,57,91,67,29,32,36,35,42,37,37,40,38,73,38,92,58,41,25,24,59,29,29,39,44,33,46,28,46,77,88,54,96,68,67,46,34,29,28,65,73,85,66,98,74,60,88,86,54,82,62,43,44,40,75,78,33,88,40,49,75,47,74,41,42,40,24,52,51,44,40,35,27,36,52,42,59,54,43,44,46,32,48,50,33,34,26,20,24,34,99,81,32,68,26,56,77,29,60,62,48,63,29,87,68,58,60,72,47,41,34,97,86,51,48,66,46,60,72,29,44,47,36,43,87,44,59,52,50,34,28,40,41,35,39,33,34,74,83,15,41,38,26,71,40,98,87,47,69,76,43,62,54,65,51,76,47,79,45,73,66,70,91,54,71,43,74,51,90,75,61,32,76,71,62,72,33,26,30,32,44,86,79,19,36,55,72,46,35,18,40,94,84,68,47,79,51,61,63,44,79,69,92,46,64,42,62,32,37,51,37,60,43,87,56,52,64,62,80,51,85,47,80,43,92,82,78,72,84,80,54,80,55,56,43,40,87,85,74,55,76,68,81,78,85,78,84,61,80,52,102,78,37,48,48,62,53,81,53,92,52,94,77,60,85,53,82,51,82,51,83,63,74,92,72,75,93,71,78,86,88,80,97,73,78,53,77,47,81,42,80,72,49,81,46,88,90,66,28,29,34,28,36,42,39,35,45,46,60,43,101,84,69,50,75,41,80,45,76,48,78,46,78,47,66,78,76,134

Radius of gyration: 38.58 Å; Cα contacts (8 Å, |Δi|>4): 1372; chains: 1; bounding box: 116×67×96 Å

pLDDT: mean 72.09, std 23.44, range [20.98, 97.62]

Sequence (603 aa):
MKKFVKSFLMAAAALMLFAGCSNLGNDATVSGDDGKVVLTIGIDGYNGPSGNVSRTVNPGTITSADFSKITIKGESESYDSFTEKTLEFKSDGTATIELTYDVWYLTLTAYTSDTTPVLQGRRRVDFRNGAPASNAPITFKLSAEGLETAGGVSLSGTFTDEDGLAESYAAALYDLYTNEIIIGTTGTSTLKTGTCTGDDKGKFSYTVSNVKPGRYNFRIYFKNHDGANIGTWGDIVVIAPGRTTTNEDTIALGDILMKKPSAPTALSAYYMNKSVTGNYYNALITWTRAELHNEEYFELTINDVTATTPVTYKIFTNTTDAETKKEIFFESASRVDGTLAAGSEYCIVKLPVGKKFEISIKAANFLGASDSKSRDSASVASTIELANGNAVGANTAYGTEAINLMKIAYDLNGGSLKLSASSGAITGTYNDFVIFKNADITLLTPAATGYPELTNGHHPWQSWKNAAGTAVTKVSEFGNVAVTANYNESSIINYEINDTYGELEDVTITTASGDDVVNSANTITSNGNLIITVNDEGVTHVKVTILYPRGEVSEEDDGNTVTFKKLNAIANGVYEVQVIATIPDANGVDKLYSFVCAITKNK

Organism: NCBI:txid163

Foldseek 3Di:
DPPPPPLPPPQVPPPDDDDDDDDDDDDADPPDPPQKGKAKEAAPEEDQLDFDDPPALGADDDDPVLFPWKWKWKAFPVGDTRDIDTFDADSNRMTMDIDHQGWIWMKMFTASDPPFTFKIFIDIAHNPPPHPRDPDHDYTYIYLPPAFAWEKEKAKAFEDDPPQFFFKKKKFWADQAQRDFDQAPVRHTQIDMDTCDDPNPRMDIGIDTRHTFDKTKIKMFTAGPVRDGFFMAIAIYGTTGRYYRYDPDHHYLYHGGNDWFAFWAQWFKWWQPPQDDPQKGKIKTFTHGDPNLGFFFKKKWKDFVPDPDIAIEIQDDPVPCPPHNHHHQSPDPQFDDFHGGRRGTITMGMDGALIFIWMWMWTGDPSGIYDIDTHAADDDFDFGQGSNRRTRPTIGTHGPGTDHKEKEKEALVQKWWDAAPPGDTDHGIDIDIDDDPQAKDFDDDADCDHHRAIDNVNWGWDAWAFPVRDGDGIDNDGGHGYTYTDTPPFPWDWDWFFDPPPQQPDWWWAAPVRDGPPDDDFDDDPHGTTTDTDGDDHRPDTDTDGDGDDDDDDDDDPPKDWDWAFDADDPDQKTWIKIWIFDQDPVRRTDIDIDIDIDHDDD

Mean predicted aligned error: 17.04 Å

Nearest PDB structures (foldseek):
  6pds-assembly2_H  TM=2.469E-01  e=1.325E-01  Macaca mulatta
  1qhp-assembly1_A  TM=3.173E-01  e=1.614E+00  Geobacillus stearothermophilus
  1flr-assembly1_H  TM=2.481E-01  e=1.216E+00  Mus musculus
  7zgj-assembly1_B  TM=2.063E-01  e=8.339E-01  Homo sapiens